Protein AF-0000000066295943 (afdb_homodimer)

Radius of gyration: 31.81 Å; Cα contacts (8 Å, |Δi|>4): 1236; chains: 2; bounding box: 41×99×62 Å

Nearest PDB structures (foldseek):
  4hkm-assembly2_B  TM=7.971E-01  e=1.656E-20  Xanthomonas campestris pv. campestris str. ATCC 33913
  5noe-assembly2_D  TM=7.748E-01  e=6.178E-19  Thermococcus kodakarensis KOD1
  4muo-assembly1_A  TM=8.036E-01  e=5.972E-18  Escherichia coli K-12
  4muo-assembly1_B  TM=8.008E-01  e=2.304E-17  Escherichia coli K-12
  1khd-assembly2_C  TM=7.622E-01  e=1.082E-17  Pectobacterium carotovorum

Organism: Aquifex aeolicus (strain VF5) (NCBI:txid224324)

InterPro domains:
  IPR000312 Glycosyl transferase, family 3 [PF00591] (131-305)
  IPR005940 Anthranilate phosphoribosyl transferase [PTHR43285] (7-306)
  IPR017459 Glycosyl transferase family 3, N-terminal domain [PF02885] (11-70)
  IPR035902 Nucleoside phosphorylase/phosphoribosyltransferase catalytic domain superfamily [G3DSA:3.40.1030.10] (77-307)
  IPR035902 Nucleoside phosphorylase/phosphoribosyltransferase catalytic domain superfamily [SSF52418] (78-305)
  IPR036320 Glycosyl transferase family 3, N-terminal domain superfamily [SSF47648] (9-71)

Solvent-accessible surface area (backbone atoms only — not comparable to full-atom values): 31951 Å² total; per-residue (Å²): 128,57,69,58,60,53,50,48,60,32,49,66,27,41,57,91,62,51,52,85,60,49,34,66,54,30,18,54,48,44,37,33,45,53,70,62,73,44,51,68,51,46,47,33,34,50,43,45,34,43,36,19,70,53,80,49,53,51,27,52,48,15,36,46,52,39,50,60,76,63,43,46,65,59,77,74,39,46,87,19,32,30,47,24,42,57,44,20,35,36,69,48,38,48,58,51,58,65,44,12,38,37,58,41,26,75,72,68,49,42,34,31,37,63,40,40,89,70,28,58,65,72,47,29,50,40,70,65,58,50,48,59,70,66,68,62,88,36,53,62,50,73,47,48,34,65,70,29,29,42,56,66,43,68,44,48,66,59,44,51,64,60,52,59,79,37,65,63,70,58,47,64,43,68,62,56,60,35,54,39,37,24,35,37,36,36,36,86,51,77,80,47,53,60,50,50,50,50,38,40,54,73,70,61,49,75,39,43,24,42,25,48,20,47,88,32,24,71,44,60,38,58,88,44,65,23,44,36,29,41,70,98,53,68,79,39,75,47,46,44,67,80,68,73,42,60,47,49,93,72,57,71,30,95,48,26,62,62,53,18,48,52,55,34,50,31,37,76,71,64,74,37,83,48,32,65,38,36,46,18,38,51,35,26,3,46,50,32,27,48,63,62,74,36,93,34,43,65,55,18,28,52,52,52,52,61,69,73,100,128,57,67,59,59,56,52,48,60,32,48,66,27,41,56,92,62,53,51,85,59,49,33,64,54,30,19,54,49,44,37,32,45,53,69,63,75,43,51,68,51,46,47,34,32,50,43,45,34,42,36,20,70,53,78,49,54,49,28,49,50,15,37,47,51,38,51,58,76,62,43,46,66,58,76,75,38,46,86,20,33,30,48,23,42,56,43,20,35,37,69,50,38,49,58,52,56,64,44,12,39,39,59,40,27,76,74,69,48,41,35,32,35,62,40,42,89,70,27,56,64,72,45,29,52,39,70,64,59,48,47,60,71,67,67,64,87,34,53,61,51,75,46,47,33,66,70,30,30,42,56,65,44,68,44,47,67,59,44,52,62,59,52,58,79,36,65,62,68,59,46,64,43,69,62,55,58,36,56,38,37,23,33,37,34,36,37,84,50,79,79,47,53,60,51,51,51,51,38,41,55,74,69,62,51,76,39,43,24,41,25,46,19,46,87,33,25,70,44,59,37,59,86,43,65,22,45,36,30,42,69,97,53,66,78,38,76,47,47,44,68,80,68,74,42,58,48,49,91,73,58,70,31,95,48,28,63,63,54,19,49,53,54,36,50,32,38,78,71,64,74,37,81,51,31,65,38,35,47,19,38,51,35,26,2,47,50,31,27,49,61,64,75,35,92,35,44,65,55,17,26,52,52,52,54,61,69,72,100

Secondary structure (DSSP, 8-state):
--HHHHHHHHHSS-GGG--PPPHHHHHHHHHHHHTT-S-HHHHHHHHHHHHHH---HHHHHHHHHHHHTTPPP-S--TTSEEEE--TT-BSSB---HHHHHHHHHTTT--EEEEE-TT-TTT--B-HHHHHHHHT---SEEEEEHHHH-HHHHTTHHHHHHH-S--HHHHHGGG--TT--SEEEEE-SSTTHHHHHHHHHHHHT-SEEEEEE-GGGSSSPPSSS-EEEEETTS--EEE-GGGGT----S--B-SSHHHHHHHHHHHHHTT---SHHHHHHHHHHHHHHHHTTSSSSHHHHHHHHHHHH-/--HHHHHHHHHSS-GGG--PPPHHHHHHHHHHHHTT-S-HHHHHHHHHHHHHH---HHHHHHHHHHHHTTPPP-S--TTSEEEE--TT-BSSB---HHHHHHHHHTTT--EEEEE-TT-TTT--B-HHHHHHHHT---SEEEEEHHHH-HHHHTTHHHHHHH-S--HHHHHGGG--TT--SEEEEE-SSTTHHHHHHHHHHHHT-SEEEEEE-GGGSSSPPSSS-EEEEETTS--EEE-GGGGT----S--B-SSHHHHHHHHHHHHHTT---SHHHHHHHHHHHHHHHHTTSSSSHHHHHHHHHHHH-

Foldseek 3Di:
DPLLVVQLVQQPDPLVRHDADALQSLLVNLLCLLVVNDDLVSVLSNQVSCVSNDHALSSLLSNLVSQLVQWAFDAADALAEEFLAFQQADQWFADLQLLLLQLVVVVPHAYEYEHEQQADQNRYDHPCLQNVVLVDDSRYHYDYCCHTRVSLVVCRVSRHVSNDDGSCRVNVSVNPSNNYLFYEFFDQDPVCVVRVLVNCVVVPRNKYKYKHDDPRGRQHDLPAWIWMDIPPDDIDTDHLVVLVAHADPDRTDNDHSVVNSVVSNCVVVPNDDHRSVSSSLLSSLSVCCRSVVDVHSSVRSVVSVVVSD/DPLLVVQLVQQPDPLVRHDADALQSLLVVLLCLLVVNDDLVSVLSNQVSCVSNDHALSSLNSNLVSQLVQWAFDAADALAEEFLAFQQADQWFADLQLLLLQLVVVVPHAYEYEHEQQADQNRYDHPCLLNVVLVDDSRYHYDYCCHTRVSLVVCRVSRHVSNDDGSCRVNVSVNPSNNYLFYEFFDQDPVCVVRVLVNCVVVPRNKYKYWHDDPRGRQHDQPAWIWMDIPPDDIDTDHLVVLVAAADPDRTDNDHSVVNSVVSVCVVVPNDDHRSVSSSLLSSLSVCCRSVVDVHSSVRSVVSVVVSD

Structure (mmCIF, N/CA/C/O backbone):
data_AF-0000000066295943-model_v1
#
loop_
_entity.id
_entity.type
_entity.pdbx_description
1 polymer 'Uncharacterized protein aq_209'
#
loop_
_atom_site.group_PDB
_atom_site.id
_atom_site.type_symbol
_atom_site.label_atom_id
_atom_site.label_alt_id
_atom_site.label_comp_id
_atom_site.label_asym_id
_atom_site.label_entity_id
_atom_site.label_seq_id
_atom_site.pdbx_PDB_ins_code
_atom_site.Cartn_x
_atom_site.Cartn_y
_atom_site.Cartn_z
_atom_site.occupancy
_atom_site.B_iso_or_equiv
_atom_site.auth_seq_id
_atom_site.auth_comp_id
_atom_site.auth_asym_id
_atom_site.auth_atom_id
_atom_site.pdbx_PDB_model_num
ATOM 1 N N . MET A 1 1 ? -21 -9.164 1.128 1 55.22 1 MET A N 1
ATOM 2 C CA . MET A 1 1 ? -19.578 -8.945 1.299 1 55.22 1 MET A CA 1
ATOM 3 C C . MET A 1 1 ? -19.297 -7.895 2.369 1 55.22 1 MET A C 1
ATOM 5 O O . MET A 1 1 ? -19.938 -6.84 2.383 1 55.22 1 MET A O 1
ATOM 9 N N . ASP A 1 2 ? -18.422 -8.227 3.281 1 81.81 2 ASP A N 1
ATOM 10 C CA . ASP A 1 2 ? -17.969 -7.352 4.355 1 81.81 2 ASP A CA 1
ATOM 11 C C . ASP A 1 2 ? -17.375 -6.059 3.797 1 81.81 2 ASP A C 1
ATOM 13 O O . ASP A 1 2 ? -16.734 -6.066 2.742 1 81.81 2 ASP A O 1
ATOM 17 N N . ILE A 1 3 ? -18 -4.891 4.078 1 83.31 3 ILE A N 1
ATOM 18 C CA . ILE A 1 3 ? -17.625 -3.564 3.605 1 83.31 3 ILE A CA 1
ATOM 19 C C . ILE A 1 3 ? -16.094 -3.465 3.535 1 83.31 3 ILE A C 1
ATOM 21 O O . ILE A 1 3 ? -15.555 -2.844 2.621 1 83.31 3 ILE A O 1
ATOM 25 N N . LEU A 1 4 ? -15.508 -4.148 4.312 1 85.38 4 LEU A N 1
ATOM 26 C CA . LEU A 1 4 ? -14.055 -4.109 4.344 1 85.38 4 LEU A CA 1
ATOM 27 C C . LEU A 1 4 ? -13.461 -4.852 3.15 1 85.38 4 LEU A C 1
ATOM 29 O O . LEU A 1 4 ? -12.539 -4.359 2.498 1 85.38 4 LEU A O 1
ATOM 33 N N . GLU A 1 5 ? -14.086 -5.977 2.871 1 85.06 5 GLU A N 1
ATOM 34 C CA . GLU A 1 5 ? -13.625 -6.77 1.734 1 85.06 5 GLU A CA 1
ATOM 35 C C . GLU A 1 5 ? -13.828 -6.02 0.42 1 85.06 5 GLU A C 1
ATOM 37 O O . GLU A 1 5 ? -12.945 -6.016 -0.44 1 85.06 5 GLU A O 1
ATOM 42 N N . ARG A 1 6 ? -14.898 -5.391 0.33 1 87.75 6 ARG A N 1
ATOM 43 C CA . ARG A 1 6 ? -15.219 -4.625 -0.87 1 87.75 6 ARG A CA 1
ATOM 44 C C . ARG A 1 6 ? -14.25 -3.457 -1.05 1 87.75 6 ARG A C 1
ATOM 46 O O . ARG A 1 6 ? -13.805 -3.18 -2.164 1 87.75 6 ARG A O 1
ATOM 53 N N . THR A 1 7 ? -13.945 -2.791 0.003 1 90.81 7 THR A N 1
ATOM 54 C CA . THR A 1 7 ? -13.062 -1.634 -0.03 1 90.81 7 THR A CA 1
ATOM 55 C C . THR A 1 7 ? -11.664 -2.039 -0.489 1 90.81 7 THR A C 1
ATOM 57 O O . THR A 1 7 ? -11.078 -1.386 -1.354 1 90.81 7 THR A O 1
ATOM 60 N N . PHE A 1 8 ? -11.258 -3.113 -0.011 1 90.69 8 PHE A N 1
ATOM 61 C CA . PHE A 1 8 ? -9.914 -3.547 -0.37 1 90.69 8 PHE A CA 1
ATOM 62 C C . PHE A 1 8 ? -9.859 -4 -1.824 1 90.69 8 PHE A C 1
ATOM 64 O O . PHE A 1 8 ? -8.852 -3.797 -2.508 1 90.69 8 PHE A O 1
ATOM 71 N N . LYS A 1 9 ? -10.953 -4.617 -2.266 1 88.94 9 LYS A N 1
ATOM 72 C CA . LYS A 1 9 ? -11.016 -5.012 -3.668 1 88.94 9 LYS A CA 1
ATOM 73 C C . LYS A 1 9 ? -10.914 -3.797 -4.586 1 88.94 9 LYS A C 1
ATOM 75 O O . LYS A 1 9 ? -10.289 -3.863 -5.645 1 88.94 9 LYS A O 1
ATOM 80 N N . LYS A 1 10 ? -11.445 -2.689 -4.168 1 92.12 10 LYS A N 1
ATOM 81 C CA . LYS A 1 10 ? -11.422 -1.448 -4.938 1 92.12 10 LYS A CA 1
ATOM 82 C C . LYS A 1 10 ? -10.023 -0.834 -4.945 1 92.12 10 LYS A C 1
ATOM 84 O O . LYS A 1 10 ? -9.641 -0.175 -5.91 1 92.12 10 LYS A O 1
ATOM 89 N N . LEU A 1 11 ? -9.25 -1.132 -3.869 1 92.62 11 LEU A N 1
ATOM 90 C CA . LEU A 1 11 ? -8.023 -0.383 -3.627 1 92.62 11 LEU A CA 1
ATOM 91 C C . LEU A 1 11 ? -6.805 -1.187 -4.062 1 92.62 11 LEU A C 1
ATOM 93 O O . LEU A 1 11 ? -5.691 -0.659 -4.102 1 92.62 11 LEU A O 1
ATOM 97 N N . THR A 1 12 ? -7.039 -2.441 -4.324 1 87.75 12 THR A N 1
ATOM 98 C CA . THR A 1 12 ? -5.887 -3.285 -4.625 1 87.75 12 THR A CA 1
ATOM 99 C C . THR A 1 12 ? -5.93 -3.758 -6.078 1 87.75 12 THR A C 1
ATOM 101 O O . THR A 1 12 ? -5.617 -4.914 -6.367 1 87.75 12 THR A O 1
ATOM 104 N N . ARG A 1 13 ? -6.367 -2.91 -6.922 1 87.19 13 ARG A N 1
ATOM 105 C CA . ARG A 1 13 ? -6.328 -3.084 -8.367 1 87.19 13 ARG A CA 1
ATOM 106 C C . ARG A 1 13 ? -5.109 -2.393 -8.977 1 87.19 13 ARG A C 1
ATOM 108 O O . ARG A 1 13 ? -4.402 -1.655 -8.281 1 87.19 13 ARG A O 1
ATOM 115 N N . LEU A 1 14 ? -4.922 -2.648 -10.234 1 87.69 14 LEU A N 1
ATOM 116 C CA . LEU A 1 14 ? -3.918 -1.885 -10.969 1 87.69 14 LEU A CA 1
ATOM 117 C C . LEU A 1 14 ? -4.266 -0.4 -10.977 1 87.69 14 LEU A C 1
ATOM 119 O O . LEU A 1 14 ? -5.441 -0.034 -11 1 87.69 14 LEU A O 1
ATOM 123 N N . LYS A 1 15 ? -3.236 0.344 -11.031 1 86.38 15 LYS A N 1
ATOM 124 C CA . LYS A 1 15 ? -3.354 1.784 -10.82 1 86.38 15 LYS A CA 1
ATOM 125 C C . LYS A 1 15 ? -4.445 2.381 -11.711 1 86.38 15 LYS A C 1
ATOM 127 O O . LYS A 1 15 ? -5.18 3.273 -11.281 1 86.38 15 LYS A O 1
ATOM 132 N N . ASP A 1 16 ? -4.629 1.868 -12.898 1 88.38 16 ASP A N 1
ATOM 133 C CA . ASP A 1 16 ? -5.574 2.447 -13.852 1 88.38 16 ASP A CA 1
ATOM 134 C C . ASP A 1 16 ? -7.004 2.01 -13.539 1 88.38 16 ASP A C 1
ATOM 136 O O . ASP A 1 16 ? -7.961 2.57 -14.078 1 88.38 16 ASP A O 1
ATOM 140 N N . ASN A 1 17 ? -7.148 1.091 -12.625 1 90.06 17 ASN A N 1
ATOM 141 C CA . ASN A 1 17 ? -8.461 0.539 -12.32 1 90.06 17 ASN A CA 1
ATOM 142 C C . ASN A 1 17 ? -8.875 0.833 -10.883 1 90.06 17 ASN A C 1
ATOM 144 O O . ASN A 1 17 ? -9.883 0.312 -10.398 1 90.06 17 ASN A O 1
ATOM 148 N N . LEU A 1 18 ? -8.094 1.645 -10.227 1 91.75 18 LEU A N 1
ATOM 149 C CA . LEU A 1 18 ? -8.445 2.01 -8.859 1 91.75 18 LEU A CA 1
ATOM 150 C C . LEU A 1 18 ? -9.773 2.762 -8.82 1 91.75 18 LEU A C 1
ATOM 152 O O . LEU A 1 18 ? -10.094 3.508 -9.75 1 91.75 18 LEU A O 1
ATOM 156 N N . GLN A 1 19 ? -10.5 2.52 -7.777 1 94.19 19 GLN A N 1
ATOM 157 C CA . GLN A 1 19 ? -11.805 3.16 -7.621 1 94.19 19 GLN A CA 1
ATOM 158 C C . GLN A 1 19 ? -11.875 3.936 -6.309 1 94.19 19 GLN A C 1
ATOM 160 O O . GLN A 1 19 ? -11.359 3.486 -5.285 1 94.19 19 GLN A O 1
ATOM 165 N N . ASP A 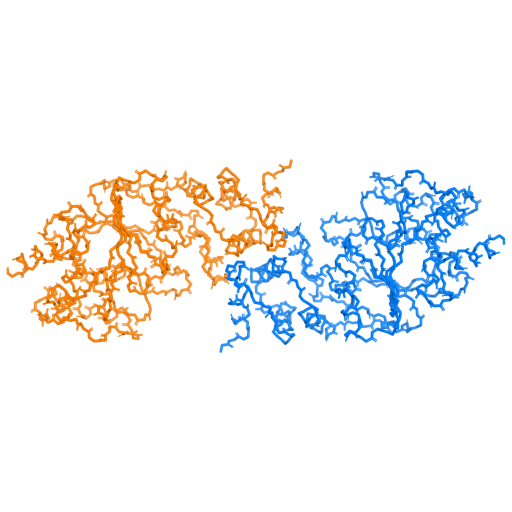1 20 ? -12.57 5.035 -6.418 1 96.25 20 ASP A N 1
ATOM 166 C CA . ASP A 1 20 ? -12.789 5.82 -5.207 1 96.25 20 ASP A CA 1
ATOM 167 C C . ASP A 1 20 ? -13.75 5.109 -4.254 1 96.25 20 ASP A C 1
ATOM 169 O O . ASP A 1 20 ? -14.688 4.441 -4.691 1 96.25 20 ASP A O 1
ATOM 173 N N . LEU A 1 21 ? -13.477 5.289 -3.025 1 97.38 21 LEU A N 1
ATOM 174 C CA . LEU A 1 21 ? -14.422 4.844 -2.008 1 97.38 21 LEU A CA 1
ATOM 175 C C . LEU A 1 21 ? -15.523 5.879 -1.8 1 97.38 21 LEU A C 1
ATOM 177 O O . LEU A 1 21 ? -15.305 7.074 -2.008 1 97.38 21 LEU A O 1
ATOM 181 N N . SER A 1 22 ? -16.688 5.34 -1.455 1 97 22 SER A N 1
ATOM 182 C CA . SER A 1 22 ? -17.688 6.258 -0.932 1 97 22 SER A CA 1
ATOM 183 C C . SER A 1 22 ? -17.297 6.789 0.442 1 97 22 SER A C 1
ATOM 185 O O . SER A 1 22 ? -16.391 6.254 1.083 1 97 22 SER A O 1
ATOM 187 N N . GLN A 1 23 ? -18 7.832 0.821 1 97.44 23 GLN A N 1
ATOM 188 C CA . GLN A 1 23 ? -17.781 8.359 2.162 1 97.44 23 GLN A CA 1
ATOM 189 C C . GLN A 1 23 ? -18.016 7.289 3.223 1 97.44 23 GLN A C 1
ATOM 191 O O . GLN A 1 23 ? -17.234 7.164 4.172 1 97.44 23 GLN A O 1
ATOM 196 N N . GLU A 1 24 ? -19.047 6.52 3.053 1 97.62 24 GLU A N 1
ATOM 197 C CA . GLU A 1 24 ? -19.422 5.473 4 1 97.62 24 GLU A CA 1
ATOM 198 C C . GLU A 1 24 ? -18.359 4.375 4.051 1 97.62 24 GLU A C 1
ATOM 200 O O . GLU A 1 24 ? -18.016 3.883 5.129 1 97.62 24 GLU A O 1
ATOM 205 N N . GLU A 1 25 ? -17.844 3.959 2.91 1 97.5 25 GLU A N 1
ATOM 206 C CA . GLU A 1 25 ? -16.797 2.945 2.859 1 97.5 25 GLU A CA 1
ATOM 207 C C . GLU A 1 25 ? -15.555 3.406 3.605 1 97.5 25 GLU A C 1
ATOM 209 O O . GLU A 1 25 ? -14.984 2.654 4.398 1 97.5 25 GLU A O 1
ATOM 214 N N . ALA A 1 26 ? -15.156 4.668 3.334 1 98.12 26 ALA A N 1
ATOM 215 C CA . ALA A 1 26 ? -13.984 5.223 4.004 1 98.12 26 ALA A CA 1
ATOM 216 C C . ALA A 1 26 ? -14.203 5.305 5.512 1 98.12 26 ALA A C 1
ATOM 218 O O . ALA A 1 26 ? -13.305 4.973 6.293 1 98.12 26 ALA A O 1
ATOM 219 N N . TYR A 1 27 ? -15.438 5.699 5.887 1 98.25 27 TYR A N 1
ATOM 220 C CA . TYR A 1 27 ? -15.82 5.77 7.293 1 98.25 27 TYR A CA 1
ATOM 221 C C . TYR A 1 27 ? -15.695 4.406 7.961 1 98.25 27 TYR A C 1
ATOM 223 O O . TYR A 1 27 ? -15.07 4.277 9.016 1 98.25 27 TYR A O 1
ATOM 231 N N . GLU A 1 28 ? -16.219 3.393 7.375 1 98.06 28 GLU A N 1
ATOM 232 C CA . GLU A 1 28 ? -16.281 2.061 7.973 1 98.06 28 GLU A CA 1
ATOM 233 C C . GLU A 1 28 ? -14.883 1.457 8.109 1 98.06 28 GLU A C 1
ATOM 235 O O . GLU A 1 28 ? -14.57 0.826 9.117 1 98.06 28 GLU A O 1
ATOM 240 N N . VAL A 1 29 ? -14.039 1.633 7.113 1 97.81 29 VAL A N 1
ATOM 241 C CA . VAL A 1 29 ? -12.688 1.092 7.168 1 97.81 29 VAL A CA 1
ATOM 242 C C . VAL A 1 29 ? -11.898 1.776 8.281 1 97.81 29 VAL A C 1
ATOM 244 O O . VAL A 1 29 ? -11.25 1.109 9.094 1 97.81 29 VAL A O 1
ATOM 247 N N . PHE A 1 30 ? -12 3.1 8.336 1 98.5 30 PHE A N 1
ATOM 248 C CA . PHE A 1 30 ? -11.172 3.803 9.312 1 98.5 30 PHE A CA 1
ATOM 249 C C . PHE A 1 30 ? -11.711 3.594 10.719 1 98.5 30 PHE A C 1
ATOM 251 O O . PHE A 1 30 ? -10.938 3.535 11.68 1 98.5 30 PHE A O 1
ATOM 258 N N . ARG A 1 31 ? -13.047 3.504 10.852 1 98.19 31 ARG A N 1
ATOM 259 C CA . ARG A 1 31 ? -13.617 3.117 12.141 1 98.19 31 ARG A CA 1
ATOM 260 C C . ARG A 1 31 ? -13.047 1.787 12.617 1 98.19 31 ARG A C 1
ATOM 262 O O . ARG A 1 31 ? -12.664 1.651 13.781 1 98.19 31 ARG A O 1
ATOM 269 N N . ALA A 1 32 ? -12.969 0.811 11.727 1 97.94 32 ALA A N 1
ATOM 270 C CA . ALA A 1 32 ? -12.414 -0.501 12.062 1 97.94 32 ALA A CA 1
ATOM 271 C C . ALA A 1 32 ? -10.953 -0.391 12.492 1 97.94 32 ALA A C 1
ATOM 273 O O . ALA A 1 32 ? -10.516 -1.089 13.406 1 97.94 32 ALA A O 1
ATOM 274 N N . ILE A 1 33 ? -10.219 0.489 11.797 1 98.12 33 ILE A N 1
ATOM 275 C CA . ILE A 1 33 ? -8.82 0.723 12.148 1 98.12 33 ILE A CA 1
ATOM 276 C C . ILE A 1 33 ? -8.727 1.278 13.57 1 98.12 33 ILE A C 1
ATOM 278 O O . ILE A 1 33 ? -7.965 0.772 14.391 1 98.12 33 ILE A O 1
ATOM 282 N N . LEU A 1 34 ? -9.531 2.277 13.891 1 98.31 34 LEU A N 1
ATOM 283 C CA . LEU A 1 34 ? -9.492 2.938 15.188 1 98.31 34 LEU A CA 1
ATOM 284 C C . LEU A 1 34 ? -9.914 1.98 16.297 1 98.31 34 LEU A C 1
ATOM 286 O O . LEU A 1 34 ? -9.422 2.07 17.422 1 98.31 34 LEU A O 1
ATOM 290 N N . GLU A 1 35 ? -10.773 1.038 16 1 97.44 35 GLU A N 1
ATOM 291 C CA . GLU A 1 35 ? -11.297 0.088 16.969 1 97.44 35 GLU A CA 1
ATOM 292 C C . GLU A 1 35 ? -10.359 -1.105 17.141 1 97.44 35 GLU A C 1
ATOM 294 O O . GLU A 1 35 ? -10.625 -2.008 17.938 1 97.44 35 GLU A O 1
ATOM 299 N N . GLY A 1 36 ? -9.359 -1.15 16.406 1 95.94 36 GLY A N 1
ATOM 300 C CA . GLY A 1 36 ? -8.406 -2.246 16.484 1 95.94 36 GLY A CA 1
ATOM 301 C C . GLY A 1 36 ? -8.906 -3.523 15.836 1 95.94 36 GLY A C 1
ATOM 302 O O . GLY A 1 36 ? -8.414 -4.613 16.141 1 95.94 36 GLY A O 1
ATOM 303 N N . LYS A 1 37 ? -9.859 -3.412 14.984 1 95.88 37 LYS A N 1
ATOM 304 C CA . LYS A 1 37 ? -10.445 -4.574 14.32 1 95.88 37 LYS A CA 1
ATOM 305 C C . LYS A 1 37 ? -9.688 -4.918 13.039 1 95.88 37 LYS A C 1
ATOM 307 O O . LYS A 1 37 ? -9.812 -6.027 12.516 1 95.88 37 LYS A O 1
ATOM 312 N N . LEU A 1 38 ? -8.969 -3.98 12.484 1 95.31 38 LEU A N 1
ATOM 313 C CA . LEU A 1 38 ? -8.102 -4.227 11.336 1 95.31 38 LEU A CA 1
ATOM 314 C C . LEU A 1 38 ? -6.648 -4.363 11.766 1 95.31 38 LEU A C 1
ATOM 316 O O . LEU A 1 38 ? -6.156 -3.559 12.562 1 95.31 38 LEU A O 1
ATOM 320 N N . SER A 1 39 ? -5.98 -5.352 11.297 1 95.75 39 SER A N 1
ATOM 321 C CA . SER A 1 39 ? -4.586 -5.594 11.648 1 95.75 39 SER A CA 1
ATOM 322 C C . SER A 1 39 ? -3.682 -4.488 11.125 1 95.75 39 SER A C 1
ATOM 324 O O . SER A 1 39 ? -4.082 -3.717 10.25 1 95.75 39 SER A O 1
ATOM 326 N N . ASP A 1 40 ? -2.439 -4.418 11.641 1 97.12 40 ASP A N 1
ATOM 327 C CA . ASP A 1 40 ? -1.447 -3.463 11.156 1 97.12 40 ASP A CA 1
ATOM 328 C C . ASP A 1 40 ? -1.152 -3.682 9.672 1 97.12 40 ASP A C 1
ATOM 330 O O . ASP A 1 40 ? -0.917 -2.725 8.93 1 97.12 40 ASP A O 1
ATOM 334 N N . ILE A 1 41 ? -1.255 -4.93 9.289 1 96.88 41 ILE A N 1
ATOM 335 C CA . ILE A 1 41 ? -0.99 -5.281 7.898 1 96.88 41 ILE A CA 1
ATOM 336 C C . ILE A 1 41 ? -2.074 -4.695 7 1 96.88 41 ILE A C 1
ATOM 338 O O . ILE A 1 41 ? -1.773 -4 6.027 1 96.88 41 ILE A O 1
ATOM 342 N N . LYS A 1 42 ? -3.305 -4.883 7.379 1 96.56 42 LYS A N 1
ATOM 343 C CA . LYS A 1 42 ? -4.422 -4.359 6.598 1 96.56 42 LYS A CA 1
ATOM 344 C C . LYS A 1 42 ? -4.461 -2.834 6.645 1 96.56 42 LYS A C 1
ATOM 346 O O . LYS A 1 42 ? -4.754 -2.182 5.641 1 96.56 42 LYS A O 1
ATOM 351 N N . THR A 1 43 ? -4.184 -2.297 7.805 1 97.88 43 THR A N 1
ATOM 352 C CA . THR A 1 43 ? -4.125 -0.847 7.957 1 97.88 43 THR A CA 1
ATOM 353 C C . THR A 1 43 ? -3.055 -0.251 7.047 1 97.88 43 THR A C 1
ATOM 355 O O . THR A 1 43 ? -3.305 0.73 6.344 1 97.88 43 THR A O 1
ATOM 358 N N . THR A 1 44 ? -1.879 -0.899 7.027 1 97.56 44 THR A N 1
ATOM 359 C CA . THR A 1 44 ? -0.768 -0.457 6.195 1 97.56 44 THR A CA 1
ATOM 360 C C . THR A 1 44 ? -1.146 -0.51 4.715 1 97.56 44 THR A C 1
ATOM 362 O O . THR A 1 44 ? -0.885 0.435 3.969 1 97.56 44 THR A O 1
ATOM 365 N N . ALA A 1 45 ? -1.795 -1.575 4.328 1 97.38 45 ALA A N 1
ATOM 366 C CA . ALA A 1 45 ? -2.223 -1.715 2.936 1 97.38 45 ALA A CA 1
ATOM 367 C C . ALA A 1 45 ? -3.213 -0.619 2.555 1 97.38 45 ALA A C 1
ATOM 369 O O . ALA A 1 45 ? -3.115 -0.034 1.474 1 97.38 45 ALA A O 1
ATOM 370 N N . PHE A 1 46 ? -4.152 -0.342 3.451 1 97.62 46 PHE A N 1
ATOM 371 C CA . PHE A 1 46 ? -5.152 0.691 3.211 1 97.62 46 PHE A CA 1
ATOM 372 C C . PHE A 1 46 ? -4.492 2.055 3.037 1 97.62 46 PHE A C 1
ATOM 374 O O . PHE A 1 46 ? -4.766 2.762 2.066 1 97.62 46 PHE A O 1
ATOM 381 N N . LEU A 1 47 ? -3.604 2.428 3.961 1 97.88 47 LEU A N 1
ATOM 382 C CA . LEU A 1 47 ? -2.947 3.73 3.926 1 97.88 47 LEU A CA 1
ATOM 383 C C . LEU A 1 47 ? -2.072 3.865 2.684 1 97.88 47 LEU A C 1
ATOM 385 O O . LEU A 1 47 ? -2.047 4.922 2.049 1 97.88 47 LEU A O 1
ATOM 389 N N . THR A 1 48 ? -1.376 2.809 2.312 1 97.25 48 THR A N 1
ATOM 390 C CA . THR A 1 48 ? -0.522 2.805 1.13 1 97.25 48 THR A CA 1
ATOM 391 C C . THR A 1 48 ? -1.354 2.969 -0.138 1 97.25 48 THR A C 1
ATOM 393 O O . THR A 1 48 ? -1.032 3.793 -0.996 1 97.25 48 THR A O 1
ATOM 396 N N . ALA A 1 49 ? -2.443 2.211 -0.169 1 97.31 49 ALA A N 1
ATOM 397 C CA . ALA A 1 49 ? -3.309 2.27 -1.343 1 97.31 49 ALA A CA 1
ATOM 398 C C . ALA A 1 49 ? -3.924 3.658 -1.502 1 97.31 49 ALA A C 1
ATOM 400 O O . ALA A 1 49 ? -3.953 4.207 -2.605 1 97.31 49 ALA A O 1
ATOM 401 N N . MET A 1 50 ? -4.352 4.18 -0.422 1 97 50 MET A N 1
ATOM 402 C CA . MET A 1 50 ? -4.977 5.5 -0.458 1 97 50 MET A CA 1
ATOM 403 C C . MET A 1 50 ? -3.971 6.562 -0.883 1 97 50 MET A C 1
ATOM 405 O O . MET A 1 50 ? -4.312 7.484 -1.626 1 97 50 MET A O 1
ATOM 409 N N . ARG A 1 51 ? -2.744 6.418 -0.396 1 95.5 51 ARG A N 1
ATOM 410 C CA . ARG A 1 51 ? -1.689 7.355 -0.775 1 95.5 51 ARG A CA 1
ATOM 411 C C . ARG A 1 51 ? -1.434 7.312 -2.277 1 95.5 51 ARG A C 1
ATOM 413 O O . ARG A 1 51 ? -1.3 8.359 -2.918 1 95.5 51 ARG A O 1
ATOM 420 N N . ILE A 1 52 ? -1.39 6.188 -2.838 1 95.62 52 ILE A N 1
ATOM 421 C CA . ILE A 1 52 ? -1.081 6.012 -4.254 1 95.62 52 ILE A CA 1
ATOM 422 C C . ILE A 1 52 ? -2.275 6.445 -5.098 1 95.62 52 ILE A C 1
ATOM 424 O O . ILE A 1 52 ? -2.111 7.129 -6.109 1 95.62 52 ILE A O 1
ATOM 428 N N . LYS A 1 53 ? -3.457 6.051 -4.695 1 95.12 53 LYS A N 1
ATOM 429 C CA . LYS A 1 53 ? -4.664 6.371 -5.449 1 95.12 53 LYS A CA 1
ATOM 430 C C . LYS A 1 53 ? -4.91 7.879 -5.477 1 95.12 53 LYS A C 1
ATOM 432 O O . LYS A 1 53 ? -5.414 8.414 -6.469 1 95.12 53 LYS A O 1
ATOM 437 N N . GLY A 1 54 ? -4.555 8.492 -4.316 1 93.69 54 GLY A N 1
ATOM 438 C CA . GLY A 1 54 ? -5 9.859 -4.094 1 93.69 54 GLY A CA 1
ATOM 439 C C . GLY A 1 54 ? -6.367 9.938 -3.439 1 93.69 54 GLY A C 1
ATOM 440 O O . GLY A 1 54 ? -7.324 9.328 -3.912 1 93.69 54 GLY A O 1
ATOM 441 N N . GLU A 1 55 ? -6.523 10.703 -2.453 1 95.12 55 GLU A N 1
ATOM 442 C CA . GLU A 1 55 ? -7.742 10.75 -1.648 1 95.12 55 GLU A CA 1
ATOM 443 C C . GLU A 1 55 ? -8.719 11.805 -2.184 1 95.12 55 GLU A C 1
ATOM 445 O O . GLU A 1 55 ? -8.297 12.875 -2.619 1 95.12 55 GLU A O 1
ATOM 450 N N . THR A 1 56 ? -9.969 11.477 -2.201 1 94.75 56 THR A N 1
ATOM 451 C CA . THR A 1 56 ? -11.016 12.445 -2.523 1 94.75 56 THR A CA 1
ATOM 452 C C . THR A 1 56 ? -11.523 13.125 -1.258 1 94.75 56 THR A C 1
ATOM 454 O O . THR A 1 56 ? -11.289 12.648 -0.148 1 94.75 56 THR A O 1
ATOM 457 N N . SER A 1 57 ? -12.227 14.234 -1.473 1 94.88 57 SER A N 1
ATOM 458 C CA . SER A 1 57 ? -12.797 14.953 -0.336 1 94.88 57 SER A CA 1
ATOM 459 C C . SER A 1 57 ? -13.828 14.102 0.391 1 94.88 57 SER A C 1
ATOM 461 O O . SER A 1 57 ? -13.922 14.141 1.62 1 94.88 57 SER A O 1
ATOM 463 N N . GLU A 1 58 ? -14.57 13.289 -0.346 1 96.06 58 GLU A N 1
ATOM 464 C CA . GLU A 1 58 ? -15.578 12.43 0.253 1 96.06 58 GLU A CA 1
ATOM 465 C C . GLU A 1 58 ? -14.938 11.344 1.115 1 96.06 58 GLU A C 1
ATOM 467 O O . GLU A 1 58 ? -15.438 11.031 2.199 1 96.06 58 GLU A O 1
ATOM 472 N N . GLU A 1 59 ? -13.883 10.773 0.6 1 97.62 59 GLU A N 1
ATOM 473 C CA . GLU A 1 59 ? -13.156 9.773 1.371 1 97.62 59 GLU A CA 1
ATOM 474 C C . GLU A 1 59 ? -12.586 10.367 2.656 1 97.62 59 GLU A C 1
ATOM 476 O O . GLU A 1 59 ? -12.727 9.781 3.732 1 97.62 59 GLU A O 1
ATOM 481 N N . LEU A 1 60 ? -12.008 11.562 2.539 1 98 60 LEU A N 1
ATOM 482 C CA . LEU A 1 60 ? -11.422 12.227 3.697 1 98 60 LEU A CA 1
ATOM 483 C C . LEU A 1 60 ? -12.492 12.594 4.719 1 98 60 LEU A C 1
ATOM 485 O O . LEU A 1 60 ? -12.273 12.469 5.926 1 98 60 LEU A O 1
ATOM 489 N N . LEU A 1 61 ? -13.617 12.992 4.199 1 97.81 61 LEU A N 1
ATOM 490 C CA . LEU A 1 61 ? -14.727 13.32 5.09 1 97.81 61 LEU A CA 1
ATOM 491 C C . LEU A 1 61 ? -15.156 12.094 5.895 1 97.81 61 LEU A C 1
ATOM 493 O O . LEU A 1 61 ? -15.422 12.195 7.094 1 97.81 61 LEU A O 1
ATOM 497 N N . GLY A 1 62 ? -15.242 10.945 5.215 1 98.38 62 GLY A N 1
ATOM 498 C CA . GLY A 1 62 ? -15.562 9.719 5.918 1 98.38 62 GLY A CA 1
ATOM 499 C C . GLY A 1 62 ? -14.57 9.391 7.02 1 98.38 62 GLY A C 1
ATOM 500 O O . GLY A 1 62 ? -14.969 9.016 8.125 1 98.38 62 GLY A O 1
ATOM 501 N N . VAL A 1 63 ? -13.344 9.562 6.742 1 98.69 63 VAL A N 1
ATOM 502 C CA . VAL A 1 63 ? -12.281 9.297 7.707 1 98.69 63 VAL A CA 1
ATOM 503 C C . VAL A 1 63 ? -12.398 10.258 8.883 1 98.69 63 VAL A C 1
ATOM 505 O O . VAL A 1 63 ? -12.32 9.844 10.047 1 98.69 63 VAL A O 1
ATOM 508 N N . ILE A 1 64 ? -12.633 11.523 8.617 1 98.56 64 ILE A N 1
ATOM 509 C CA . ILE A 1 64 ? -12.75 12.547 9.648 1 98.56 64 ILE A CA 1
ATOM 510 C C . ILE A 1 64 ? -13.93 12.227 10.562 1 98.56 64 ILE A C 1
ATOM 512 O O . ILE A 1 64 ? -13.82 12.328 11.781 1 98.56 64 ILE A O 1
ATOM 516 N N . LYS A 1 65 ? -15.008 11.828 9.969 1 98.19 65 LYS A N 1
ATOM 517 C CA . LYS A 1 65 ? -16.188 11.477 10.758 1 98.19 65 LYS A CA 1
ATOM 518 C C . LYS A 1 65 ? -15.883 10.32 11.711 1 98.19 65 LYS A C 1
ATOM 520 O O . LYS A 1 65 ? -16.281 10.359 12.883 1 98.19 65 LYS A O 1
ATOM 525 N N . ALA A 1 66 ? -15.195 9.32 11.227 1 98.69 66 ALA A N 1
ATOM 526 C CA . ALA A 1 66 ? -14.836 8.18 12.062 1 98.69 66 ALA A CA 1
ATOM 527 C C . ALA A 1 66 ? -13.984 8.625 13.258 1 98.69 66 ALA A C 1
ATOM 529 O O . ALA A 1 66 ? -14.164 8.125 14.367 1 98.69 66 ALA A O 1
ATOM 530 N N . ILE A 1 67 ? -13.094 9.547 13.031 1 98.75 67 ILE A N 1
ATOM 531 C CA . ILE A 1 67 ? -12.211 10.023 14.086 1 98.75 67 ILE A CA 1
ATOM 532 C C . ILE A 1 67 ? -12.992 10.883 15.078 1 98.75 67 ILE A C 1
ATOM 534 O O . ILE A 1 67 ? -12.914 10.672 16.297 1 98.75 67 ILE A O 1
ATOM 538 N N . LYS A 1 68 ? -13.789 11.766 14.602 1 98.06 68 LYS A N 1
ATOM 539 C CA . LYS A 1 68 ? -14.5 12.734 15.438 1 98.06 68 LYS A CA 1
ATOM 540 C C . LYS A 1 68 ? -15.461 12.039 16.391 1 98.06 68 LYS A C 1
ATOM 542 O O . LYS A 1 68 ? -15.688 12.5 17.516 1 98.06 68 LYS A O 1
ATOM 547 N N . GLU A 1 69 ? -15.977 10.938 15.977 1 97.88 69 GLU A N 1
ATOM 548 C CA . GLU A 1 69 ? -16.906 10.18 16.812 1 97.88 69 GLU A CA 1
ATOM 549 C C . GLU A 1 69 ? -16.219 9.625 18.047 1 97.88 69 GLU A C 1
ATOM 551 O O . GLU A 1 69 ? -16.891 9.227 19 1 97.88 69 GLU A O 1
ATOM 556 N N . ARG A 1 70 ? -14.953 9.695 18.078 1 97.56 70 ARG A N 1
ATOM 557 C CA . ARG A 1 70 ? -14.219 9.062 19.172 1 97.56 70 ARG A CA 1
ATOM 558 C C . ARG A 1 70 ? -13.32 10.078 19.875 1 97.56 70 ARG A C 1
ATOM 560 O O . ARG A 1 70 ? -12.539 9.711 20.766 1 97.56 70 ARG A O 1
ATOM 567 N N . MET A 1 71 ? -13.422 11.289 19.531 1 98 71 MET A N 1
ATOM 568 C CA . MET A 1 71 ? -12.57 12.344 20.078 1 98 71 MET A CA 1
ATOM 569 C C . MET A 1 71 ? -13.078 12.797 21.453 1 98 71 MET A C 1
ATOM 571 O O . MET A 1 71 ? -14.273 12.742 21.719 1 98 71 MET A O 1
ATOM 575 N N . ASN A 1 72 ? -12.117 13.211 22.281 1 97.25 72 ASN A N 1
ATOM 576 C CA . ASN A 1 72 ? -12.383 14.047 23.438 1 97.25 72 ASN A CA 1
ATOM 577 C C . ASN A 1 72 ? -12.289 15.531 23.094 1 97.25 72 ASN A C 1
ATOM 579 O O . ASN A 1 72 ? -11.25 16 22.641 1 97.25 72 ASN A O 1
ATOM 583 N N . PHE A 1 73 ? -13.375 16.203 23.312 1 95.88 73 PHE A N 1
ATOM 584 C CA . PHE A 1 73 ? -13.375 17.625 22.984 1 95.88 73 PHE A CA 1
ATOM 585 C C . PHE A 1 73 ? -13.047 18.453 24.219 1 95.88 73 PHE A C 1
ATOM 587 O O . PHE A 1 73 ? -13.75 18.406 25.234 1 95.88 73 PHE A O 1
ATOM 594 N N . PRO A 1 74 ? -11.977 19.172 24.094 1 95.25 74 PRO A N 1
ATOM 595 C CA . PRO A 1 74 ? -11.758 20.141 25.172 1 95.25 74 PRO A CA 1
ATOM 596 C C . PRO A 1 74 ? -12.781 21.281 25.156 1 95.25 74 PRO A C 1
ATOM 598 O O . PRO A 1 74 ? -13.797 21.188 24.469 1 95.25 74 PRO A O 1
ATOM 601 N N . GLN A 1 75 ? -12.484 22.281 25.984 1 94.75 75 GLN A N 1
ATOM 602 C CA . GLN A 1 75 ? -13.367 23.438 26.016 1 94.75 75 GLN A CA 1
ATOM 603 C C . GLN A 1 75 ? -13.461 24.094 24.641 1 94.75 75 GLN A C 1
ATOM 605 O O . GLN A 1 75 ? -12.445 24.328 24 1 94.75 75 GLN A O 1
ATOM 610 N N . LYS A 1 76 ? -14.727 24.359 24.312 1 97.06 76 LYS A N 1
ATOM 611 C CA . LYS A 1 76 ? -15.008 25 23.031 1 97.06 76 LYS A CA 1
ATOM 612 C C . LYS A 1 76 ? -14.461 26.422 23 1 97.06 76 LYS A C 1
ATOM 614 O O . LYS A 1 76 ? -14.578 27.156 23.984 1 97.06 76 LYS A O 1
ATOM 619 N N . LYS A 1 77 ? -13.797 26.719 21.922 1 97.88 77 LYS A N 1
ATOM 620 C CA . LYS A 1 77 ? -13.297 28.062 21.641 1 97.88 77 LYS A CA 1
ATOM 621 C C . LYS A 1 77 ? -13.773 28.547 20.281 1 97.88 77 LYS A C 1
ATOM 623 O O . LYS A 1 77 ? -12.961 28.812 19.391 1 97.88 77 LYS A O 1
ATOM 628 N N . GLU A 1 78 ? -15.008 28.828 20.125 1 97.31 78 GLU A N 1
ATOM 629 C CA . GLU A 1 78 ? -15.688 29.031 18.844 1 97.31 78 GLU A CA 1
ATOM 630 C C . GLU A 1 78 ? -15.141 30.266 18.125 1 97.31 78 GLU A C 1
ATOM 632 O O . GLU A 1 78 ? -15.055 30.281 16.891 1 97.31 78 GLU A O 1
ATOM 637 N N . ASP A 1 79 ? -14.734 31.234 18.891 1 97.25 79 ASP A N 1
ATOM 638 C CA . ASP A 1 79 ? -14.375 32.5 18.266 1 97.25 79 ASP A CA 1
ATOM 639 C C . ASP A 1 79 ? -12.875 32.594 18.016 1 97.25 79 ASP A C 1
ATOM 641 O O . ASP A 1 79 ? -12.391 33.531 17.391 1 97.25 79 ASP A O 1
ATOM 645 N N . ALA A 1 80 ? -12.117 31.562 18.453 1 98.69 80 ALA A N 1
ATOM 646 C CA . ALA A 1 80 ? -10.68 31.531 18.234 1 98.69 80 ALA A CA 1
ATOM 647 C C . ALA A 1 80 ? -10.352 31.141 16.797 1 98.69 80 ALA A C 1
ATOM 649 O O . ALA A 1 80 ? -11.211 30.609 16.078 1 98.69 80 ALA A O 1
ATOM 650 N N . LEU A 1 81 ? -9.203 31.5 16.312 1 98.81 81 LEU A N 1
ATOM 651 C CA . LEU A 1 81 ? -8.656 31 15.047 1 98.81 81 LEU A CA 1
ATOM 652 C C . LEU A 1 81 ? -7.859 29.719 15.266 1 98.81 81 LEU A C 1
ATOM 654 O O . LEU A 1 81 ? -6.867 29.719 16 1 98.81 81 LEU A O 1
ATOM 658 N N . ASP A 1 82 ? -8.289 28.656 14.68 1 98.75 82 ASP A N 1
ATOM 659 C CA . ASP A 1 82 ? -7.543 27.406 14.773 1 98.75 82 ASP A CA 1
ATOM 660 C C . ASP A 1 82 ? -6.355 27.406 13.82 1 98.75 82 ASP A C 1
ATOM 662 O O . ASP A 1 82 ? -6.512 27.688 12.625 1 98.75 82 ASP A O 1
ATOM 666 N N . LEU A 1 83 ? -5.219 27.172 14.359 1 98.44 83 LEU A N 1
ATOM 667 C CA . LEU A 1 83 ? -3.998 27.031 13.57 1 98.44 83 LEU A CA 1
ATOM 668 C C . LEU A 1 83 ? -3.812 25.594 13.109 1 98.44 83 LEU A C 1
ATOM 670 O O . LEU A 1 83 ? -3.186 24.781 13.805 1 98.44 83 LEU A O 1
ATOM 674 N N . GLY A 1 84 ? -4.305 25.25 11.945 1 96.5 84 GLY A N 1
ATOM 675 C CA . GLY A 1 84 ? -4.199 23.922 11.375 1 96.5 84 GLY A CA 1
ATOM 676 C C . GLY A 1 84 ? -2.852 23.641 10.742 1 96.5 84 GLY A C 1
ATOM 677 O O . GLY A 1 84 ? -2.742 23.562 9.516 1 96.5 84 GLY A O 1
ATOM 678 N N . LEU A 1 85 ? -1.854 23.391 11.516 1 95.44 85 LEU A N 1
ATOM 679 C CA . LEU A 1 85 ? -0.481 23.172 11.078 1 95.44 85 LEU A CA 1
ATOM 680 C C . LEU A 1 85 ? -0.197 21.688 10.891 1 95.44 85 LEU A C 1
ATOM 682 O O . LEU A 1 85 ? -0.9 20.844 11.453 1 95.44 85 LEU A O 1
ATOM 686 N N . ASN A 1 86 ? 0.812 21.406 10.141 1 93.25 86 ASN A N 1
ATOM 687 C CA . ASN A 1 86 ? 1.289 20.031 10.047 1 93.25 86 ASN A CA 1
ATOM 688 C C . ASN A 1 86 ? 1.845 19.531 11.383 1 93.25 86 ASN A C 1
ATOM 690 O O . ASN A 1 86 ? 2.561 20.266 12.062 1 93.25 86 ASN A O 1
ATOM 694 N N . TYR A 1 87 ? 1.546 18.328 11.672 1 95.56 87 TYR A N 1
ATOM 695 C CA . TYR A 1 87 ? 1.949 17.797 12.969 1 95.56 87 TYR A CA 1
ATOM 696 C C . TYR A 1 87 ? 3.434 17.453 12.977 1 95.56 87 TYR A C 1
ATOM 698 O O . TYR A 1 87 ? 4.043 17.328 14.039 1 95.56 87 TYR A O 1
ATOM 706 N N . ASP A 1 88 ? 4.012 17.281 11.773 1 94.31 88 ASP A N 1
ATOM 707 C CA . ASP A 1 88 ? 5.398 16.828 11.727 1 94.31 88 ASP A CA 1
ATOM 708 C C . ASP A 1 88 ? 6.363 18 11.906 1 94.31 88 ASP A C 1
ATOM 710 O O . ASP A 1 88 ? 7.582 17.812 11.875 1 94.31 88 ASP A O 1
ATOM 714 N N . GLY A 1 89 ? 5.91 19.234 12.078 1 94.75 89 GLY A N 1
ATOM 715 C CA . GLY A 1 89 ? 6.688 20.406 12.477 1 94.75 89 GLY A CA 1
ATOM 716 C C . GLY A 1 89 ? 7.699 20.828 11.43 1 94.75 89 GLY A C 1
ATOM 717 O O . GLY A 1 89 ? 7.48 20.625 10.234 1 94.75 89 GLY A O 1
ATOM 718 N N . LYS A 1 90 ? 8.672 21.594 11.914 1 96.31 90 LYS A N 1
ATOM 719 C CA . LYS A 1 90 ? 9.742 22.094 11.062 1 96.31 90 LYS A CA 1
ATOM 720 C C . LYS A 1 90 ? 11.094 21.5 11.461 1 96.31 90 LYS A C 1
ATOM 722 O O . LYS A 1 90 ? 11.359 21.297 12.648 1 96.31 90 LYS A O 1
ATOM 727 N N . ASN A 1 91 ? 11.891 21.297 10.43 1 96.81 91 ASN A N 1
ATOM 728 C CA . ASN A 1 91 ? 13.242 20.859 10.75 1 96.81 91 ASN A CA 1
ATOM 729 C C . ASN A 1 91 ? 14.281 21.578 9.898 1 96.81 91 ASN A C 1
ATOM 731 O O . ASN A 1 91 ? 15.461 21.219 9.93 1 96.81 91 ASN A O 1
ATOM 735 N N . ARG A 1 92 ? 13.914 22.625 9.156 1 97 92 ARG A N 1
ATOM 736 C CA . ARG A 1 92 ? 14.875 23.25 8.258 1 97 92 ARG A CA 1
ATOM 737 C C . ARG A 1 92 ? 14.844 24.766 8.406 1 97 92 ARG A C 1
ATOM 739 O O . ARG A 1 92 ? 15.773 25.453 7.984 1 97 92 ARG A O 1
ATOM 746 N N . THR A 1 93 ? 13.727 25.281 8.945 1 97.94 93 THR A N 1
ATOM 747 C CA . THR A 1 93 ? 13.578 26.719 9.039 1 97.94 93 THR A CA 1
ATOM 748 C C . THR A 1 93 ? 13.078 27.125 10.422 1 97.94 93 THR A C 1
ATOM 750 O O . THR A 1 93 ? 12.438 26.344 11.109 1 97.94 93 THR A O 1
ATOM 753 N N . ILE A 1 94 ? 13.32 28.375 10.781 1 98 94 ILE A N 1
ATOM 754 C CA . ILE A 1 94 ? 12.914 28.875 12.094 1 98 94 ILE A CA 1
ATOM 755 C C . ILE A 1 94 ? 11.422 29.172 12.094 1 98 94 ILE A C 1
ATOM 757 O O . ILE A 1 94 ? 10.82 29.359 11.031 1 98 94 ILE A O 1
ATOM 761 N N . TYR A 1 95 ? 10.844 29.188 13.312 1 98.44 95 TYR A N 1
ATOM 762 C CA . TYR A 1 95 ? 9.5 29.719 13.531 1 98.44 95 TYR A CA 1
ATOM 763 C C . TYR A 1 95 ? 9.531 31.203 13.812 1 98.44 95 TYR A C 1
ATOM 765 O O . TYR A 1 95 ? 10.227 31.656 14.727 1 98.44 95 TYR A O 1
ATOM 773 N N . ILE A 1 96 ? 8.773 31.953 13.047 1 98.69 96 ILE A N 1
ATOM 774 C CA . ILE A 1 96 ? 8.531 33.344 13.391 1 98.69 96 ILE A CA 1
ATOM 775 C C . ILE A 1 96 ? 7.113 33.5 13.938 1 98.69 96 ILE A C 1
ATOM 777 O O . ILE A 1 96 ? 6.762 34.562 14.484 1 98.69 96 ILE A O 1
ATOM 781 N N . LEU A 1 97 ? 6.324 32.5 13.797 1 98.62 97 LEU A N 1
ATOM 782 C CA . LEU A 1 97 ? 4.902 32.438 14.125 1 98.62 97 LEU A CA 1
ATOM 783 C C . LEU A 1 97 ? 4.664 32.812 15.578 1 98.62 97 LEU A C 1
ATOM 785 O O . LEU A 1 97 ? 3.717 33.562 15.883 1 98.62 97 LEU A O 1
ATOM 789 N N . PRO A 1 98 ? 5.523 32.406 16.594 1 98.69 98 PRO A N 1
ATOM 790 C CA . PRO A 1 98 ? 5.273 32.812 17.984 1 98.69 98 PRO A CA 1
ATOM 791 C C . PRO A 1 98 ? 5.23 34.344 18.141 1 98.69 98 PRO A C 1
ATOM 793 O O . PRO A 1 98 ? 4.371 34.875 18.859 1 98.69 98 PRO A O 1
ATOM 796 N N . SER A 1 99 ? 6.109 35 17.469 1 98.56 99 SER A N 1
ATOM 797 C CA . SER A 1 99 ? 6.102 36.469 17.547 1 98.56 99 SER A CA 1
ATOM 798 C C . SER A 1 99 ? 4.832 37.031 16.922 1 98.56 99 SER A C 1
ATOM 800 O O . SER A 1 99 ? 4.277 38.031 17.438 1 98.56 99 SER A O 1
ATOM 802 N N . ALA A 1 100 ? 4.402 36.5 15.82 1 98.69 100 ALA A N 1
ATOM 803 C CA . ALA A 1 100 ? 3.162 36.938 15.188 1 98.69 100 ALA A CA 1
ATOM 804 C C . ALA A 1 100 ? 1.966 36.688 16.109 1 98.69 100 ALA A C 1
ATOM 806 O O . ALA A 1 100 ? 1.076 37.562 16.203 1 98.69 100 ALA A O 1
ATOM 807 N N . LEU A 1 101 ? 1.925 35.531 16.75 1 98.62 101 LEU A N 1
ATOM 808 C CA . LEU A 1 101 ? 0.869 35.219 17.703 1 98.62 101 LEU A CA 1
ATOM 809 C C . LEU A 1 101 ? 0.857 36.219 18.859 1 98.62 101 LEU A C 1
ATOM 811 O O . LEU A 1 101 ? -0.208 36.688 19.266 1 98.62 101 LEU A O 1
ATOM 815 N N . TRP A 1 102 ? 2.041 36.531 19.375 1 98.12 102 TRP A N 1
ATOM 816 C CA . TRP A 1 102 ? 2.195 37.5 20.469 1 98.12 102 TRP A CA 1
ATOM 817 C C . TRP A 1 102 ? 1.639 38.844 20.062 1 98.12 102 TRP A C 1
ATOM 819 O O . TRP A 1 102 ? 0.865 39.469 20.797 1 98.12 102 TRP A O 1
ATOM 829 N N . LEU A 1 103 ? 1.989 39.281 18.875 1 98 103 LEU A N 1
ATOM 830 C CA . LEU A 1 103 ? 1.519 40.562 18.359 1 98 103 LEU A CA 1
ATOM 831 C C . LEU A 1 103 ? -0.001 40.594 18.234 1 98 103 LEU A C 1
ATOM 833 O O . LEU A 1 103 ? -0.659 41.531 18.656 1 98 103 LEU A O 1
ATOM 837 N N . CYS A 1 104 ? -0.585 39.562 17.641 1 98.12 104 CYS A N 1
ATOM 838 C CA . CYS A 1 104 ? -2.021 39.469 17.406 1 98.12 104 CYS A CA 1
ATOM 839 C C . CYS A 1 104 ? -2.785 39.312 18.719 1 98.12 104 CYS A C 1
ATOM 841 O O . CYS A 1 104 ? -3.9 39.844 18.859 1 98.12 104 CYS A O 1
ATOM 843 N N . SER A 1 105 ? -2.178 38.594 19.672 1 96.56 105 SER A N 1
ATOM 844 C CA . SER A 1 105 ? -2.838 38.375 20.953 1 96.56 105 SER A CA 1
ATOM 845 C C . SER A 1 105 ? -3.064 39.719 21.672 1 96.56 105 SER A C 1
ATOM 847 O O . SER A 1 105 ? -4.059 39.875 22.375 1 96.56 105 SER A O 1
ATOM 849 N N . ARG A 1 106 ? -2.217 40.625 21.5 1 94.75 106 ARG A N 1
ATOM 850 C CA . ARG A 1 106 ? -2.318 41.938 22.109 1 94.75 106 ARG A CA 1
ATOM 851 C C . ARG A 1 106 ? -3.463 42.75 21.484 1 94.75 106 ARG A C 1
ATOM 853 O O . ARG A 1 106 ? -3.92 43.719 22.062 1 94.75 106 ARG A O 1
ATOM 860 N N . LEU A 1 107 ? -3.875 42.312 20.359 1 95.88 107 LEU A N 1
ATOM 861 C CA . LEU A 1 107 ? -5.02 42.906 19.688 1 95.88 107 LEU A CA 1
ATOM 862 C C . LEU A 1 107 ? -6.301 42.156 20 1 95.88 107 LEU A C 1
ATOM 864 O O . LEU A 1 107 ? -7.348 42.406 19.406 1 95.88 107 LEU A O 1
ATOM 868 N N . GLY A 1 108 ? -6.207 41.125 20.844 1 96.19 108 GLY A N 1
ATOM 869 C CA . GLY A 1 108 ? -7.387 40.438 21.344 1 96.19 108 GLY A CA 1
ATOM 870 C C . GLY A 1 108 ? -7.695 39.125 20.594 1 96.19 108 GLY A C 1
ATOM 871 O O . GLY A 1 108 ? -8.703 38.5 20.859 1 96.19 108 GLY A O 1
ATOM 872 N N . VAL A 1 109 ? -6.914 38.719 19.672 1 98.06 109 VAL A N 1
ATOM 873 C CA . VAL A 1 109 ? -7.172 37.5 18.906 1 98.06 109 VAL A CA 1
ATOM 874 C C . VAL A 1 109 ? -6.832 36.281 19.75 1 98.06 109 VAL A C 1
ATOM 876 O O . VAL A 1 109 ? -5.801 36.25 20.422 1 98.06 109 VAL A O 1
ATOM 879 N N . GLU A 1 110 ? -7.688 35.312 19.766 1 98.56 110 GLU A N 1
ATOM 880 C CA . GLU A 1 110 ? -7.48 34.031 20.438 1 98.56 110 GLU A CA 1
ATOM 881 C C . GLU A 1 110 ? -7.172 32.938 19.422 1 98.56 110 GLU A C 1
ATOM 883 O O . GLU A 1 110 ? -7.75 32.906 18.328 1 98.56 110 GLU A O 1
ATOM 888 N N . PHE A 1 111 ? -6.266 32 19.844 1 98.81 111 PHE A N 1
ATOM 889 C CA . PHE A 1 111 ? -5.844 30.953 18.922 1 98.81 111 PHE A CA 1
ATOM 890 C C . PHE A 1 111 ? -6.012 29.578 19.562 1 98.81 111 PHE A C 1
ATOM 892 O O . PHE A 1 111 ? -6.062 29.469 20.797 1 98.81 111 PHE A O 1
ATOM 899 N N . THR A 1 112 ? -6.148 28.547 18.75 1 98.75 112 THR A N 1
ATOM 900 C CA . THR A 1 112 ? -6.035 27.141 19.156 1 98.75 112 THR A CA 1
ATOM 901 C C . THR A 1 112 ? -5.066 26.391 18.25 1 98.75 112 THR A C 1
ATOM 903 O O . THR A 1 112 ? -4.859 26.781 17.094 1 98.75 112 THR A O 1
ATOM 906 N N . ASN A 1 113 ? -4.445 25.453 18.766 1 98.38 113 ASN A N 1
ATOM 907 C CA . ASN A 1 113 ? -3.572 24.562 18 1 98.38 113 ASN A CA 1
ATOM 908 C C . ASN A 1 113 ? -3.58 23.141 18.578 1 98.38 113 ASN A C 1
ATOM 910 O O . ASN A 1 113 ? -3.441 22.953 19.781 1 98.38 113 ASN A O 1
ATOM 914 N N . HIS A 1 114 ? -3.852 22.219 17.797 1 98.38 114 HIS A N 1
ATOM 915 C CA . HIS A 1 114 ? -3.711 20.812 18.125 1 98.38 114 HIS A CA 1
ATOM 916 C C . HIS A 1 114 ? -2.514 20.188 17.406 1 98.38 114 HIS A C 1
ATOM 918 O O . HIS A 1 114 ? -2.215 20.547 16.266 1 98.38 114 HIS A O 1
ATOM 924 N N . TYR A 1 115 ? -1.8 19.344 18.125 1 97.31 115 TYR A N 1
ATOM 925 C CA . TYR A 1 115 ? -0.5 18.859 17.672 1 97.31 115 TYR A CA 1
ATOM 926 C C . TYR A 1 115 ? -0.267 17.422 18.109 1 97.31 115 TYR A C 1
ATOM 928 O O . TYR A 1 115 ? -1.116 16.828 18.781 1 97.31 115 TYR A O 1
ATOM 936 N N . ALA A 1 116 ? 0.774 16.812 17.641 1 97.5 116 ALA A N 1
ATOM 937 C CA . ALA A 1 116 ? 1.313 15.555 18.125 1 97.5 116 ALA A CA 1
ATOM 938 C C . ALA A 1 116 ? 2.838 15.555 18.078 1 97.5 116 ALA A C 1
ATOM 940 O O . ALA A 1 116 ? 3.438 15.805 17.031 1 97.5 116 ALA A O 1
ATOM 941 N N . LEU A 1 117 ? 3.412 15.234 19.203 1 94.81 117 LEU A N 1
ATOM 942 C CA . LEU A 1 117 ? 4.871 15.195 19.25 1 94.81 117 LEU A CA 1
ATOM 943 C C . LEU A 1 117 ? 5.402 13.961 18.531 1 94.81 117 LEU A C 1
ATOM 945 O O . LEU A 1 117 ? 4.867 12.859 18.688 1 94.81 117 LEU A O 1
ATOM 949 N N . GLY A 1 118 ? 6.34 14.172 17.703 1 90.88 118 GLY A N 1
ATOM 950 C CA . GLY A 1 118 ? 7.008 13.07 17.031 1 90.88 118 GLY A CA 1
ATOM 951 C C . GLY A 1 118 ? 6.227 12.539 15.836 1 90.88 118 GLY A C 1
ATOM 952 O O . GLY A 1 118 ? 6.418 11.398 15.422 1 90.88 118 GLY A O 1
ATOM 953 N N . ALA A 1 119 ? 5.32 13.289 15.305 1 93.12 119 ALA A N 1
ATOM 954 C CA . ALA A 1 119 ? 4.523 12.859 14.156 1 93.12 119 ALA A CA 1
ATOM 955 C C . ALA A 1 119 ? 5.375 12.773 12.891 1 93.12 119 ALA A C 1
ATOM 957 O O . ALA A 1 119 ? 6.227 13.641 12.656 1 93.12 119 ALA A O 1
ATOM 958 N N . PRO A 1 120 ? 5.188 11.727 12.094 1 92.44 120 PRO A N 1
ATOM 959 C CA . PRO A 1 120 ? 5.918 11.609 10.828 1 92.44 120 PRO A CA 1
ATOM 960 C C . PRO A 1 120 ? 5.406 12.57 9.758 1 92.44 120 PRO A C 1
ATOM 962 O O . PRO A 1 120 ? 4.344 13.172 9.922 1 92.44 120 PRO A O 1
ATOM 965 N N . THR A 1 121 ? 6.332 12.859 8.758 1 87.69 121 THR A N 1
ATOM 966 C CA . THR A 1 121 ? 7.426 12.016 8.273 1 87.69 121 THR A CA 1
ATOM 967 C C . THR A 1 121 ? 8.766 12.523 8.797 1 87.69 121 THR A C 1
ATOM 969 O O . THR A 1 121 ? 9.758 11.789 8.781 1 87.69 121 THR A O 1
ATOM 972 N N . LYS A 1 122 ? 8.984 13.734 9.281 1 86.69 122 LYS A N 1
ATOM 973 C CA . LYS A 1 122 ? 10.305 14.25 9.625 1 86.69 122 LYS A CA 1
ATOM 974 C C . LYS A 1 122 ? 10.461 14.398 11.141 1 86.69 122 LYS A C 1
ATOM 976 O O . LYS A 1 122 ? 11.578 14.57 11.641 1 86.69 122 LYS A O 1
ATOM 981 N N . GLU A 1 123 ? 9.539 14.25 11.836 1 87.19 123 GLU A N 1
ATOM 982 C CA . GLU A 1 123 ? 9.586 14.445 13.281 1 87.19 123 GLU A CA 1
ATOM 983 C C . GLU A 1 123 ? 10.266 15.766 13.641 1 87.19 123 GLU A C 1
ATOM 985 O O . GLU A 1 123 ? 11.188 15.797 14.461 1 87.19 123 GLU A O 1
ATOM 990 N N . GLY A 1 124 ? 9.773 16.906 13.242 1 95.25 124 GLY A N 1
ATOM 991 C CA . GLY A 1 124 ? 10.336 18.234 13.445 1 95.25 124 GLY A CA 1
ATOM 992 C C . GLY A 1 124 ? 9.867 18.891 14.719 1 95.25 124 GLY A C 1
ATOM 993 O O . GLY A 1 124 ? 9.219 18.25 15.555 1 95.25 124 GLY A O 1
ATOM 994 N N . VAL A 1 125 ? 10.305 20.125 14.898 1 97.62 125 VAL A N 1
ATOM 995 C CA . VAL A 1 125 ? 9.898 20.953 16.031 1 97.62 125 VAL A CA 1
ATOM 996 C C . VAL A 1 125 ? 8.484 21.484 15.812 1 97.62 125 VAL A C 1
ATOM 998 O O . VAL A 1 125 ? 8.18 22.016 14.742 1 97.62 125 VAL A O 1
ATOM 1001 N N . THR A 1 126 ? 7.672 21.281 16.828 1 97.31 126 THR A N 1
ATOM 1002 C CA . THR A 1 126 ? 6.305 21.766 16.703 1 97.31 126 THR A CA 1
ATOM 1003 C C . THR A 1 126 ? 6.188 23.188 17.25 1 97.31 126 THR A C 1
ATOM 1005 O O . THR A 1 126 ? 7.047 23.625 18.016 1 97.31 126 THR A O 1
ATOM 1008 N N . LEU A 1 127 ? 5.098 23.859 16.812 1 97.88 127 LEU A N 1
ATOM 1009 C CA . LEU A 1 127 ? 4.801 25.156 17.375 1 97.88 127 LEU A CA 1
ATOM 1010 C C . LEU A 1 127 ? 4.691 25.078 18.906 1 97.88 127 LEU A C 1
ATOM 1012 O O . LEU A 1 127 ? 5.176 25.969 19.609 1 97.88 127 LEU A O 1
ATOM 1016 N N . TYR A 1 128 ? 4.078 24.078 19.406 1 98.19 128 TYR A N 1
ATOM 1017 C CA . TYR A 1 128 ? 3.877 23.875 20.844 1 98.19 128 TYR A CA 1
ATOM 1018 C C . TYR A 1 128 ? 5.203 23.906 21.594 1 98.19 128 TYR A C 1
ATOM 1020 O O . TYR A 1 128 ? 5.316 24.562 22.625 1 98.19 128 TYR A O 1
ATOM 1028 N N . GLU A 1 129 ? 6.18 23.234 21.078 1 98.25 129 GLU A N 1
ATOM 1029 C CA . GLU A 1 129 ? 7.477 23.172 21.75 1 98.25 129 GLU A CA 1
ATOM 1030 C C . GLU A 1 129 ? 8.109 24.562 21.859 1 98.25 129 GLU A C 1
ATOM 1032 O O . GLU A 1 129 ? 8.68 24.906 22.891 1 98.25 129 GLU A O 1
ATOM 1037 N N . VAL A 1 130 ? 8.023 25.312 20.844 1 98.5 130 VAL A N 1
ATOM 1038 C CA . VAL A 1 130 ? 8.625 26.641 20.828 1 98.5 130 VAL A CA 1
ATOM 1039 C C . VAL A 1 130 ? 7.887 27.547 21.812 1 98.5 130 VAL A C 1
ATOM 1041 O O . VAL A 1 130 ? 8.508 28.219 22.641 1 98.5 130 VAL A O 1
ATOM 1044 N N . VAL A 1 131 ? 6.535 27.562 21.734 1 98.5 131 VAL A N 1
ATOM 1045 C CA . VAL A 1 131 ? 5.723 28.453 22.547 1 98.5 131 VAL A CA 1
ATOM 1046 C C . VAL A 1 131 ? 5.871 28.094 24.016 1 98.5 131 VAL A C 1
ATOM 1048 O O . VAL A 1 131 ? 6.016 28.969 24.875 1 98.5 131 VAL A O 1
ATOM 1051 N N . LYS A 1 132 ? 5.859 26.812 24.281 1 98.06 132 LYS A N 1
ATOM 1052 C CA . LYS A 1 132 ? 6.004 26.344 25.656 1 98.06 132 LYS A CA 1
ATOM 1053 C C . LYS A 1 132 ? 7.332 26.797 26.25 1 98.06 132 LYS A C 1
ATOM 1055 O O . LYS A 1 132 ? 7.375 27.281 27.375 1 98.06 132 LYS A O 1
ATOM 1060 N N . GLU A 1 133 ? 8.383 26.625 25.562 1 98 133 GLU A N 1
ATOM 1061 C CA . GLU A 1 133 ? 9.711 26.984 26.047 1 98 133 GLU A CA 1
ATOM 1062 C C . GLU A 1 133 ? 9.875 28.484 26.188 1 98 133 GLU A C 1
ATOM 1064 O O . GLU A 1 133 ? 10.578 28.969 27.078 1 98 133 GLU A O 1
ATOM 1069 N N . LEU A 1 134 ? 9.297 29.234 25.266 1 98.06 134 LEU A N 1
ATOM 1070 C CA . LEU A 1 134 ? 9.344 30.688 25.359 1 98.06 134 LEU A CA 1
ATOM 1071 C C . LEU A 1 134 ? 8.711 31.172 26.672 1 98.06 134 LEU A C 1
ATOM 1073 O O . LEU A 1 134 ? 9.195 32.125 27.281 1 98.06 134 LEU A O 1
ATOM 1077 N N . GLY A 1 135 ? 7.57 30.562 27.062 1 97.31 135 GLY A N 1
ATOM 1078 C CA . GLY A 1 135 ? 6.945 30.859 28.344 1 97.31 135 GLY A CA 1
ATOM 1079 C C . GLY A 1 135 ? 6.184 32.156 28.344 1 97.31 135 GLY A C 1
ATOM 1080 O O . GLY A 1 135 ? 5.965 32.75 29.406 1 97.31 135 GLY A O 1
ATOM 1081 N N . VAL A 1 136 ? 5.855 32.719 27.203 1 96.19 136 VAL A N 1
ATOM 1082 C CA . VAL A 1 136 ? 5.098 33.938 27.078 1 96.19 136 VAL A CA 1
ATOM 1083 C C . VAL A 1 136 ? 3.656 33.625 26.688 1 96.19 136 VAL A C 1
ATOM 1085 O O . VAL A 1 136 ? 3.406 32.75 25.859 1 96.19 136 VAL A O 1
ATOM 1088 N N . ASP A 1 137 ? 2.73 34.281 27.312 1 94.56 137 ASP A N 1
ATOM 1089 C CA . ASP A 1 137 ? 1.328 34.062 26.969 1 94.56 137 ASP A CA 1
ATOM 1090 C C . ASP A 1 137 ? 0.999 34.656 25.594 1 94.56 137 ASP A C 1
ATOM 1092 O O . ASP A 1 137 ? 1.159 35.875 25.391 1 94.56 137 ASP A O 1
ATOM 1096 N N . MET A 1 138 ? 0.565 33.938 24.734 1 96.19 138 MET A N 1
ATOM 1097 C CA . MET A 1 138 ? 0.211 34.344 23.375 1 96.19 138 MET A CA 1
ATOM 1098 C C . MET A 1 138 ? -1.238 34 23.062 1 96.19 138 MET A C 1
ATOM 1100 O O . MET A 1 138 ? -1.631 33.969 21.891 1 96.19 138 MET A O 1
ATOM 1104 N N . ASN A 1 139 ? -2.043 33.688 24.094 1 97.75 139 ASN A N 1
ATOM 1105 C CA . ASN A 1 139 ? -3.471 33.406 23.984 1 97.75 139 ASN A CA 1
ATOM 1106 C C . ASN A 1 139 ? -3.742 32.25 23.047 1 97.75 139 ASN A C 1
ATOM 1108 O O . ASN A 1 139 ? -4.629 32.312 22.203 1 97.75 139 ASN A O 1
ATOM 1112 N N . VAL A 1 140 ? -2.924 31.203 23.125 1 98.44 140 VAL A N 1
ATOM 1113 C CA . VAL A 1 140 ? -3.104 29.984 22.328 1 98.44 140 VAL A CA 1
ATOM 1114 C C . VAL A 1 140 ? -3.48 28.828 23.25 1 98.44 140 VAL A C 1
ATOM 1116 O O . VAL A 1 140 ? -2.789 28.562 24.234 1 98.44 140 VAL A O 1
ATOM 1119 N N . SER A 1 141 ? -4.566 28.172 23.016 1 98.44 141 SER A N 1
ATOM 1120 C CA . SER A 1 141 ? -4.914 26.922 23.672 1 98.44 141 SER A CA 1
ATOM 1121 C C . SER A 1 141 ? -4.391 25.719 22.891 1 98.44 141 SER A C 1
ATOM 1123 O O . SER A 1 141 ? -4.723 25.547 21.719 1 98.44 141 SER A O 1
ATOM 1125 N N . PHE A 1 142 ? -3.578 24.938 23.531 1 98.38 142 PHE A N 1
ATOM 1126 C CA . PHE A 1 142 ? -2.988 23.766 22.906 1 98.38 142 PHE A CA 1
ATOM 1127 C C . PHE A 1 142 ? -3.666 22.484 23.375 1 98.38 142 PHE A C 1
ATOM 1129 O O . PHE A 1 142 ? -4.129 22.422 24.516 1 98.38 142 PHE A O 1
ATOM 1136 N N . VAL A 1 143 ? -3.693 21.5 22.484 1 98.5 143 VAL A N 1
ATOM 1137 C CA . VAL A 1 143 ? -4.086 20.156 22.922 1 98.5 143 VAL A CA 1
ATOM 1138 C C . VAL A 1 143 ? -3.316 19.109 22.141 1 98.5 143 VAL A C 1
ATOM 1140 O O . VAL A 1 143 ? -3.104 19.266 20.938 1 98.5 143 VAL A O 1
ATOM 1143 N N . ASP A 1 144 ? -2.844 18.125 22.844 1 98.5 144 ASP A N 1
ATOM 1144 C CA . ASP A 1 144 ? -2.105 17 22.266 1 98.5 144 ASP A CA 1
ATOM 1145 C C . ASP A 1 144 ? -3.059 15.953 21.688 1 98.5 144 ASP A C 1
ATOM 1147 O O . ASP A 1 144 ? -4.055 15.594 22.328 1 98.5 144 ASP A O 1
ATOM 1151 N N . GLN A 1 145 ? -2.721 15.445 20.531 1 98.44 145 GLN A N 1
ATOM 1152 C CA . GLN A 1 145 ? -3.555 14.438 19.891 1 98.44 145 GLN A CA 1
ATOM 1153 C C . GLN A 1 145 ? -3.773 13.242 20.828 1 98.44 145 GLN A C 1
ATOM 1155 O O . GLN A 1 145 ? -4.852 12.641 20.828 1 98.44 145 GLN A O 1
ATOM 1160 N N . LYS A 1 146 ? -2.783 12.859 21.656 1 98.19 146 LYS A N 1
ATOM 1161 C CA . LYS A 1 146 ? -2.893 11.727 22.562 1 98.19 146 LYS A CA 1
ATOM 1162 C C . LYS A 1 146 ? -4.047 11.914 23.547 1 98.19 146 LYS A C 1
ATOM 1164 O O . LYS A 1 146 ? -4.621 10.945 24.031 1 98.19 146 LYS A O 1
ATOM 1169 N N . ASN A 1 147 ? -4.395 13.203 23.781 1 98.31 147 ASN A N 1
ATOM 1170 C CA . ASN A 1 147 ? -5.457 13.508 24.734 1 98.31 147 ASN A CA 1
ATOM 1171 C C . ASN A 1 147 ? -6.812 13.617 24.031 1 98.31 147 ASN A C 1
ATOM 1173 O O . ASN A 1 147 ? -7.82 13.117 24.547 1 98.31 147 ASN A O 1
ATOM 1177 N N . TYR A 1 148 ? -6.848 14.242 22.828 1 98.5 148 TYR A N 1
ATOM 1178 C CA . TYR A 1 148 ? -8.164 14.523 22.25 1 98.5 148 TYR A CA 1
ATOM 1179 C C . TYR A 1 148 ? -8.562 13.438 21.25 1 98.5 148 TYR A C 1
ATOM 1181 O O . TYR A 1 148 ? -9.742 13.266 20.953 1 98.5 148 TYR A O 1
ATOM 1189 N N . ALA A 1 149 ? -7.602 12.688 20.688 1 98.5 149 ALA A N 1
ATOM 1190 C CA . ALA A 1 149 ? -7.867 11.602 19.75 1 98.5 149 ALA A CA 1
ATOM 1191 C C . ALA A 1 149 ? -6.969 10.398 20.031 1 98.5 149 ALA A C 1
ATOM 1193 O O . ALA A 1 149 ? -6.168 10 19.188 1 98.5 149 ALA A O 1
ATOM 1194 N N . PRO A 1 150 ? -7.18 9.805 21.203 1 98.31 150 PRO A N 1
ATOM 1195 C CA . PRO A 1 150 ? -6.258 8.758 21.641 1 98.31 150 PRO A CA 1
ATOM 1196 C C . PRO A 1 150 ? -6.223 7.562 20.703 1 98.31 150 PRO A C 1
ATOM 1198 O O . PRO A 1 150 ? -5.164 6.957 20.5 1 98.31 150 PRO A O 1
ATOM 1201 N N . GLU A 1 151 ? -7.359 7.16 20.109 1 98.06 151 GLU A N 1
ATOM 1202 C CA . GLU A 1 151 ? -7.387 6.02 19.203 1 98.06 151 GLU A CA 1
ATOM 1203 C C . GLU A 1 151 ? -6.57 6.297 17.953 1 98.06 151 GLU A C 1
ATOM 1205 O O . GLU A 1 151 ? -5.926 5.395 17.406 1 98.06 151 GLU A O 1
ATOM 1210 N N . LEU A 1 152 ? -6.633 7.516 17.438 1 98.38 152 LEU A N 1
ATOM 1211 C CA . LEU A 1 152 ? -5.809 7.898 16.297 1 98.38 152 LEU A CA 1
ATOM 1212 C C . LEU A 1 152 ? -4.328 7.895 16.672 1 98.38 152 LEU A C 1
ATOM 1214 O O . LEU A 1 152 ? -3.492 7.422 15.906 1 98.38 152 LEU A O 1
ATOM 1218 N N . TYR A 1 153 ? -4.051 8.422 17.875 1 98.25 153 TYR A N 1
ATOM 1219 C CA . TYR A 1 153 ? -2.676 8.539 18.344 1 98.25 153 TYR A CA 1
ATOM 1220 C C . TYR A 1 153 ? -2.023 7.172 18.484 1 98.25 153 TYR A C 1
ATOM 1222 O O . TYR A 1 153 ? -0.815 7.027 18.281 1 98.25 153 TYR A O 1
ATOM 1230 N N . LYS A 1 154 ? -2.779 6.156 18.75 1 97.88 154 LYS A N 1
ATOM 1231 C CA . LYS A 1 154 ? -2.275 4.797 18.891 1 97.88 154 LYS A CA 1
ATOM 1232 C C . LYS A 1 154 ? -1.642 4.301 17.594 1 97.88 154 LYS A C 1
ATOM 1234 O O . LYS A 1 154 ? -0.874 3.338 17.609 1 97.88 154 LYS A O 1
ATOM 1239 N N . LEU A 1 155 ? -1.893 4.953 16.469 1 97.88 155 LEU A N 1
ATOM 1240 C CA . LEU A 1 155 ? -1.354 4.543 15.172 1 97.88 155 LEU A CA 1
ATOM 1241 C C . LEU A 1 155 ? 0.032 5.141 14.945 1 97.88 155 LEU A C 1
ATOM 1243 O O . LEU A 1 155 ? 0.678 4.855 13.93 1 97.88 155 LEU A O 1
ATOM 1247 N N . MET A 1 156 ? 0.509 5.926 15.922 1 97.31 156 MET A N 1
ATOM 1248 C CA . MET A 1 156 ? 1.749 6.676 15.742 1 97.31 156 MET A CA 1
ATOM 1249 C C . MET A 1 156 ? 2.916 5.738 15.453 1 97.31 156 MET A C 1
ATOM 1251 O O . MET A 1 156 ? 3.695 5.98 14.531 1 97.31 156 MET A O 1
ATOM 1255 N N . PRO A 1 157 ? 3.051 4.605 16.219 1 96.56 157 PRO A N 1
ATOM 1256 C CA . PRO A 1 157 ? 4.16 3.705 15.891 1 96.56 157 PRO A CA 1
ATOM 1257 C C . PRO A 1 157 ? 4.086 3.168 14.461 1 96.56 157 PRO A C 1
ATOM 1259 O O . PRO A 1 157 ? 5.105 3.086 13.773 1 96.56 157 PRO A O 1
ATOM 1262 N N . LEU A 1 158 ? 2.904 2.809 13.984 1 97.31 158 LEU A N 1
ATOM 1263 C CA . LEU A 1 158 ? 2.709 2.328 12.625 1 97.31 158 LEU A CA 1
ATOM 1264 C C . LEU A 1 158 ? 3.076 3.404 11.609 1 97.31 158 LEU A C 1
ATOM 1266 O O . LEU A 1 158 ? 3.764 3.127 10.625 1 97.31 158 LEU A O 1
ATOM 1270 N N . ARG A 1 159 ? 2.646 4.613 11.875 1 96.56 159 ARG A N 1
ATOM 1271 C CA . ARG A 1 159 ? 2.922 5.734 10.977 1 96.56 159 ARG A CA 1
ATOM 1272 C C . ARG A 1 159 ? 4.422 5.992 10.875 1 96.56 159 ARG A C 1
ATOM 1274 O O . ARG A 1 159 ? 4.934 6.258 9.781 1 96.56 159 ARG A O 1
ATOM 1281 N N . ARG A 1 160 ? 5.098 5.918 11.992 1 94.81 160 ARG A N 1
ATOM 1282 C CA . ARG A 1 160 ? 6.543 6.141 12.008 1 94.81 160 ARG A CA 1
ATOM 1283 C C . ARG A 1 160 ? 7.27 5.059 11.219 1 94.81 160 ARG A C 1
ATOM 1285 O O . ARG A 1 160 ? 8.203 5.355 10.469 1 94.81 160 ARG A O 1
ATOM 1292 N N . GLU A 1 161 ? 6.785 3.863 11.391 1 93.5 161 GLU A N 1
ATOM 1293 C CA . GLU A 1 161 ? 7.387 2.754 10.648 1 93.5 161 GLU A CA 1
ATOM 1294 C C . GLU A 1 161 ? 7.141 2.889 9.148 1 93.5 161 GLU A C 1
ATOM 1296 O O . GLU A 1 161 ? 8.031 2.605 8.344 1 93.5 161 GLU A O 1
ATOM 1301 N N . LEU A 1 162 ? 5.988 3.25 8.789 1 93.12 162 LEU A N 1
ATOM 1302 C CA . LEU A 1 162 ? 5.633 3.457 7.391 1 93.12 162 LEU A CA 1
ATOM 1303 C C . LEU A 1 162 ? 6.52 4.523 6.754 1 93.12 162 LEU A C 1
ATOM 1305 O O . LEU A 1 162 ? 7.07 4.312 5.672 1 93.12 162 LEU A O 1
ATOM 1309 N N . GLY A 1 163 ? 6.672 5.684 7.332 1 89.62 163 GLY A N 1
ATOM 1310 C CA . GLY A 1 163 ? 7.699 6.656 6.992 1 89.62 163 GLY A CA 1
ATOM 1311 C C . GLY A 1 163 ? 7.309 7.551 5.832 1 89.62 163 GLY A C 1
ATOM 1312 O O . GLY A 1 163 ? 8.156 8.234 5.254 1 89.62 163 GLY A O 1
ATOM 1313 N N . PHE A 1 164 ? 6.109 7.512 5.352 1 91.62 164 PHE A N 1
ATOM 1314 C CA . PHE A 1 164 ? 5.652 8.438 4.324 1 91.62 164 PHE A CA 1
ATOM 1315 C C . PHE A 1 164 ? 4.316 9.055 4.707 1 91.62 164 PHE A C 1
ATOM 1317 O O . PHE A 1 164 ? 3.658 8.602 5.645 1 91.62 164 PHE A O 1
ATOM 1324 N N . ARG A 1 165 ? 3.92 10.117 4.035 1 91.88 165 ARG A N 1
ATOM 1325 C CA . ARG A 1 165 ? 2.682 10.836 4.305 1 91.88 165 ARG A CA 1
ATOM 1326 C C . ARG A 1 165 ? 1.467 10.016 3.887 1 91.88 165 ARG A C 1
ATOM 1328 O O . ARG A 1 165 ? 1.451 9.43 2.801 1 91.88 165 ARG A O 1
ATOM 1335 N N . SER A 1 166 ? 0.529 9.898 4.723 1 95 166 SER A N 1
ATOM 1336 C CA . SER A 1 166 ? -0.743 9.234 4.453 1 95 166 SER A CA 1
ATOM 1337 C C . SER A 1 166 ? -1.913 10.195 4.609 1 95 166 SER A C 1
ATOM 1339 O O . SER A 1 166 ? -1.715 11.375 4.906 1 95 166 SER A O 1
ATOM 1341 N N . LEU A 1 167 ? -3.082 9.68 4.422 1 96.62 167 LEU A N 1
ATOM 1342 C CA . LEU A 1 167 ? -4.273 10.516 4.551 1 96.62 167 LEU A CA 1
ATOM 1343 C C . LEU A 1 167 ? -4.406 11.055 5.973 1 96.62 167 LEU A C 1
ATOM 1345 O O . LEU A 1 167 ? -5.086 12.062 6.195 1 96.62 167 LEU A O 1
ATOM 1349 N N . ILE A 1 168 ? -3.74 10.398 6.957 1 97.62 168 ILE A N 1
ATOM 1350 C CA . ILE A 1 168 ? -3.82 10.852 8.344 1 97.62 168 ILE A CA 1
ATOM 1351 C C . ILE A 1 168 ? -3.166 12.227 8.469 1 97.62 168 ILE A C 1
ATOM 1353 O O . ILE A 1 168 ? -3.674 13.094 9.188 1 97.62 168 ILE A O 1
ATOM 1357 N N . ASN A 1 169 ? -2.082 12.406 7.73 1 94.31 169 ASN A N 1
ATOM 1358 C CA . ASN A 1 169 ? -1.405 13.703 7.734 1 94.31 169 ASN A CA 1
ATOM 1359 C C . ASN A 1 169 ? -2.316 14.812 7.219 1 94.31 169 ASN A C 1
ATOM 1361 O O . ASN A 1 169 ? -2.184 15.969 7.629 1 94.31 169 ASN A O 1
ATOM 1365 N N . THR A 1 170 ? -3.189 14.445 6.402 1 93.44 170 THR A N 1
ATOM 1366 C CA . THR A 1 170 ? -4.117 15.414 5.832 1 93.44 170 THR A CA 1
ATOM 1367 C C . THR A 1 170 ? -5.273 15.688 6.793 1 93.44 170 THR A C 1
ATOM 1369 O O . THR A 1 170 ? -5.535 16.844 7.145 1 93.44 170 THR A O 1
ATOM 1372 N N . VAL A 1 171 ? -5.84 14.695 7.293 1 96.62 171 VAL A N 1
ATOM 1373 C CA . VAL A 1 171 ? -7.105 14.867 7.992 1 96.62 171 VAL A CA 1
ATOM 1374 C C . VAL A 1 171 ? -6.852 15.406 9.398 1 96.62 171 VAL A C 1
ATOM 1376 O O . VAL A 1 171 ? -7.707 16.078 9.977 1 96.62 171 VAL A O 1
ATOM 1379 N N . GLU A 1 172 ? -5.715 15.078 9.938 1 96.69 172 GLU A N 1
ATOM 1380 C CA . GLU A 1 172 ? -5.48 15.461 11.328 1 96.69 172 GLU A CA 1
ATOM 1381 C C . GLU A 1 172 ? -5.52 16.984 11.5 1 96.69 172 GLU A C 1
ATOM 1383 O O . GLU A 1 172 ? -5.883 17.484 12.562 1 96.69 172 GLU A O 1
ATOM 1388 N N . LYS A 1 173 ? -5.27 17.734 10.461 1 95.19 173 LYS A N 1
ATOM 1389 C CA . LYS A 1 173 ? -5.297 19.188 10.5 1 95.19 173 LYS A CA 1
ATOM 1390 C C . LYS A 1 173 ? -6.73 19.703 10.555 1 95.19 173 LYS A C 1
ATOM 1392 O O . LYS A 1 173 ? -6.961 20.875 10.883 1 95.19 173 LYS A O 1
ATOM 1397 N N . PHE A 1 174 ? -7.68 18.859 10.273 1 96.94 174 PHE A N 1
ATOM 1398 C CA . PHE A 1 174 ? -9.055 19.312 10.062 1 96.94 174 PHE A CA 1
ATOM 1399 C C . PHE A 1 174 ? -9.953 18.844 11.195 1 96.94 174 PHE A C 1
ATOM 1401 O O . PHE A 1 174 ? -11.172 19.047 11.156 1 96.94 174 PHE A O 1
ATOM 1408 N N . LEU A 1 175 ? -9.391 18.281 12.211 1 97.69 175 LEU A N 1
ATOM 1409 C CA . LEU A 1 175 ? -10.195 17.641 13.242 1 97.69 175 LEU A CA 1
ATOM 1410 C C . LEU A 1 175 ? -10.82 18.672 14.172 1 97.69 175 LEU A C 1
ATOM 1412 O O . LEU A 1 175 ? -11.844 18.406 14.805 1 97.69 175 LEU A O 1
ATOM 1416 N N . ASN A 1 176 ? -10.219 19.859 14.375 1 97.75 176 ASN A N 1
ATOM 1417 C CA . ASN A 1 176 ? -10.789 21.016 15.078 1 97.75 176 ASN A CA 1
ATOM 1418 C C . ASN A 1 176 ? -11.359 20.609 16.438 1 97.75 176 ASN A C 1
ATOM 1420 O O . ASN A 1 176 ? -12.539 20.844 16.703 1 97.75 176 ASN A O 1
ATOM 1424 N N . PRO A 1 177 ? -10.508 20.094 17.328 1 98.38 177 PRO A N 1
ATOM 1425 C CA . PRO A 1 177 ? -11.016 19.656 18.625 1 98.38 177 PRO A CA 1
ATOM 1426 C C . PRO A 1 177 ? -11.633 20.797 19.438 1 98.38 177 PRO A C 1
ATOM 1428 O O . PRO A 1 177 ? -12.516 20.562 20.266 1 98.38 177 PRO A O 1
ATOM 1431 N N . PHE A 1 178 ? -11.336 22.047 19.203 1 98.5 178 PHE A N 1
ATOM 1432 C CA . PHE A 1 178 ? -11.836 23.188 19.953 1 98.5 178 PHE A CA 1
ATOM 1433 C C . PHE A 1 178 ? -13.117 23.734 19.312 1 98.5 178 PHE A C 1
ATOM 1435 O O . PHE A 1 178 ? -13.727 24.672 19.828 1 98.5 178 PHE A O 1
ATOM 1442 N N . GLN A 1 179 ? -13.492 23.156 18.156 1 97.94 179 GLN A N 1
ATOM 1443 C CA . GLN A 1 179 ? -14.727 23.484 17.453 1 97.94 179 GLN A CA 1
ATOM 1444 C C . GLN A 1 179 ? -14.773 24.969 17.094 1 97.94 179 GLN A C 1
ATOM 1446 O O . GLN A 1 179 ? -15.781 25.641 17.344 1 97.94 179 GLN A O 1
ATOM 1451 N N . THR A 1 180 ? -13.719 25.453 16.609 1 98.5 180 THR A N 1
ATOM 1452 C CA . THR A 1 180 ? -13.641 26.844 16.172 1 98.5 180 THR A CA 1
ATOM 1453 C C . THR A 1 180 ? -14.438 27.062 14.898 1 98.5 180 THR A C 1
ATOM 1455 O O . THR A 1 180 ? -14.594 26.156 14.094 1 98.5 180 THR A O 1
ATOM 1458 N N . LYS A 1 181 ? -14.875 28.281 14.711 1 98.25 181 LYS A N 1
ATOM 1459 C CA . LYS A 1 181 ? -15.594 28.672 13.508 1 98.25 181 LYS A CA 1
ATOM 1460 C C . LYS A 1 181 ? -14.633 29.062 12.391 1 98.25 181 LYS A C 1
ATOM 1462 O O . LYS A 1 181 ? -14.992 29.062 11.219 1 98.25 181 LYS A O 1
ATOM 1467 N N . LYS A 1 182 ? -13.406 29.422 12.75 1 98.56 182 LYS A N 1
ATOM 1468 C CA . LYS A 1 182 ? -12.398 29.891 11.805 1 98.56 182 LYS A CA 1
ATOM 1469 C C . LYS A 1 182 ? -11.125 29.047 11.891 1 98.56 182 LYS A C 1
ATOM 1471 O O . LYS A 1 182 ? -10.711 28.656 12.977 1 98.56 182 LYS A O 1
ATOM 1476 N N . ILE A 1 183 ? -10.617 28.719 10.734 1 98.62 183 ILE A N 1
ATOM 1477 C CA . ILE A 1 183 ? -9.398 27.922 10.695 1 98.62 183 ILE A CA 1
ATOM 1478 C C . ILE A 1 183 ? -8.461 28.469 9.617 1 98.62 183 ILE A C 1
ATOM 1480 O O . ILE A 1 183 ? -8.906 28.938 8.57 1 98.62 183 ILE A O 1
ATOM 1484 N N . VAL A 1 184 ? -7.188 28.516 9.875 1 98.56 184 VAL A N 1
ATOM 1485 C CA . VAL A 1 184 ? -6.16 28.703 8.859 1 98.56 184 VAL A CA 1
ATOM 1486 C C . VAL A 1 184 ? -5.348 27.422 8.703 1 98.56 184 VAL A C 1
ATOM 1488 O O . VAL A 1 184 ? -4.871 26.859 9.688 1 98.56 184 VAL A O 1
ATOM 1491 N N . VAL A 1 185 ? -5.254 26.922 7.492 1 97 185 VAL A N 1
ATOM 1492 C CA . VAL A 1 185 ? -4.559 25.656 7.246 1 97 185 VAL A CA 1
ATOM 1493 C C . VAL A 1 185 ? -3.463 25.875 6.203 1 97 185 VAL A C 1
ATOM 1495 O O . VAL A 1 185 ? -3.576 26.75 5.34 1 97 185 VAL A O 1
ATOM 1498 N N . SER A 1 186 ? -2.457 25.094 6.375 1 93.31 186 SER A N 1
ATOM 1499 C CA . SER A 1 186 ? -1.35 25.172 5.43 1 93.31 186 SER A CA 1
ATOM 1500 C C . SER A 1 186 ? -1.355 23.984 4.469 1 93.31 186 SER A C 1
ATOM 1502 O O . SER A 1 186 ? -1.851 22.906 4.805 1 93.31 186 SER A O 1
ATOM 1504 N N . ILE A 1 187 ? -0.787 24.203 3.197 1 88.94 187 ILE A N 1
ATOM 1505 C CA . ILE A 1 187 ? -0.627 23.156 2.207 1 88.94 187 ILE A CA 1
ATOM 1506 C C . ILE A 1 187 ? 0.781 23.203 1.618 1 88.94 187 ILE A C 1
ATOM 1508 O O . ILE A 1 187 ? 1.452 24.234 1.688 1 88.94 187 ILE A O 1
ATOM 1512 N N . PHE A 1 188 ? 1.176 22.078 0.985 1 81.5 188 PHE A N 1
ATOM 1513 C CA . PHE A 1 188 ? 2.5 22 0.38 1 81.5 188 PHE A CA 1
ATOM 1514 C C . PHE A 1 188 ? 2.428 22.25 -1.12 1 81.5 188 PHE A C 1
ATOM 1516 O O . PHE A 1 188 ? 3.352 22.828 -1.702 1 81.5 188 PHE A O 1
ATOM 1523 N N . HIS A 1 189 ? 1.242 21.797 -1.705 1 82.81 189 HIS A N 1
ATOM 1524 C CA . HIS A 1 189 ? 1.157 21.875 -3.158 1 82.81 189 HIS A CA 1
ATOM 1525 C C . HIS A 1 189 ? -0.104 22.609 -3.598 1 82.81 189 HIS A C 1
ATOM 1527 O O . HIS A 1 189 ? -1.163 22.453 -2.984 1 82.81 189 HIS A O 1
ATOM 1533 N N . LYS A 1 190 ? 0.009 23.328 -4.66 1 83.38 190 LYS A N 1
ATOM 1534 C CA . LYS A 1 190 ? -1.027 24.234 -5.145 1 83.38 190 LYS A CA 1
ATOM 1535 C C . LYS A 1 190 ? -2.322 23.484 -5.441 1 83.38 190 LYS A C 1
ATOM 1537 O O . LYS A 1 190 ? -3.41 23.953 -5.109 1 83.38 190 LYS A O 1
ATOM 1542 N N . PRO A 1 191 ? -2.238 22.266 -5.945 1 80.88 191 PRO A N 1
ATOM 1543 C CA . PRO A 1 191 ? -3.484 21.578 -6.285 1 80.88 191 PRO A CA 1
ATOM 1544 C C . PRO A 1 191 ? -4.324 21.234 -5.055 1 80.88 191 PRO A C 1
ATOM 1546 O O . PRO A 1 191 ? -5.516 20.953 -5.176 1 80.88 191 PRO A O 1
ATOM 1549 N N . TYR A 1 192 ? -3.727 21.438 -3.938 1 85.56 192 TYR A N 1
ATOM 1550 C CA . TYR A 1 192 ? -4.43 21.062 -2.721 1 85.56 192 TYR A CA 1
ATOM 1551 C C . TYR A 1 192 ? -5.324 22.188 -2.225 1 85.56 192 TYR A C 1
ATOM 1553 O O . TYR A 1 192 ? -6.113 22 -1.295 1 85.56 192 TYR A O 1
ATOM 1561 N N . PHE A 1 193 ? -5.27 23.391 -2.811 1 91.75 193 PHE A N 1
ATOM 1562 C CA . PHE A 1 193 ? -6.145 24.484 -2.412 1 91.75 193 PHE A CA 1
ATOM 1563 C C . PHE A 1 193 ? -7.609 24.078 -2.561 1 91.75 193 PHE A C 1
ATOM 1565 O O . PHE A 1 193 ? -8.383 24.172 -1.604 1 91.75 193 PHE A O 1
ATOM 1572 N N . ASP A 1 194 ? -7.875 23.594 -3.736 1 91.31 194 ASP A N 1
ATOM 1573 C CA . ASP A 1 194 ? -9.273 23.281 -4.035 1 91.31 194 ASP A CA 1
ATOM 1574 C C . ASP A 1 194 ? -9.781 22.125 -3.178 1 91.31 194 ASP A C 1
ATOM 1576 O O . ASP A 1 194 ? -10.883 22.188 -2.631 1 91.31 194 ASP A O 1
ATOM 1580 N N . LYS A 1 195 ? -9 21.141 -3.057 1 90.62 195 LYS A N 1
ATOM 1581 C CA . LYS A 1 195 ? -9.391 19.969 -2.271 1 90.62 195 LYS A CA 1
ATOM 1582 C C . LYS A 1 195 ? -9.602 20.344 -0.806 1 90.62 195 LYS A C 1
ATOM 1584 O O . LYS A 1 195 ? -10.57 19.891 -0.182 1 90.62 195 LYS A O 1
ATOM 1589 N N . ASN A 1 196 ? -8.711 21.109 -0.284 1 93.69 196 ASN A N 1
ATOM 1590 C CA . ASN A 1 196 ? -8.836 21.516 1.109 1 93.69 196 ASN A CA 1
ATOM 1591 C C . ASN A 1 196 ? -10.039 22.438 1.312 1 93.69 196 ASN A C 1
ATOM 1593 O O . ASN A 1 196 ? -10.75 22.328 2.312 1 93.69 196 ASN A O 1
ATOM 1597 N N . ALA A 1 197 ? -10.234 23.344 0.354 1 95.69 197 ALA A N 1
ATOM 1598 C CA . ALA A 1 197 ? -11.398 24.219 0.429 1 95.69 197 ALA A CA 1
ATOM 1599 C C . ALA A 1 197 ? -12.688 23.422 0.435 1 95.69 197 ALA A C 1
ATOM 1601 O O . ALA A 1 197 ? -13.578 23.656 1.255 1 95.69 197 ALA A O 1
ATOM 1602 N N . GLU A 1 198 ? -12.734 22.484 -0.475 1 95.31 198 GLU A N 1
ATOM 1603 C CA . GLU A 1 198 ? -13.914 21.625 -0.56 1 95.31 198 GLU A CA 1
ATOM 1604 C C . GLU A 1 198 ? -14.148 20.875 0.749 1 95.31 198 GLU A C 1
ATOM 1606 O O . GLU A 1 198 ? -15.273 20.812 1.243 1 95.31 198 GLU A O 1
ATOM 1611 N N . LEU A 1 199 ? -13.125 20.328 1.252 1 95.44 199 LEU A N 1
ATOM 1612 C CA . LEU A 1 199 ? -13.219 19.578 2.5 1 95.44 199 LEU A CA 1
ATOM 1613 C C . LEU A 1 199 ? -13.688 20.484 3.641 1 95.44 199 LEU A C 1
ATOM 1615 O O . LEU A 1 199 ? -14.547 20.094 4.43 1 95.44 199 LEU A O 1
ATOM 1619 N N . LEU A 1 200 ? -13.188 21.656 3.736 1 96.94 200 LEU A N 1
ATOM 1620 C CA . LEU A 1 200 ? -13.562 22.594 4.785 1 96.94 200 LEU A CA 1
ATOM 1621 C C . LEU A 1 200 ? -15.016 23.016 4.648 1 96.94 200 LEU A C 1
ATOM 1623 O O . LEU A 1 200 ? -15.719 23.172 5.648 1 96.94 200 LEU A O 1
ATOM 1627 N N . GLU A 1 201 ? -15.43 23.172 3.408 1 96.62 201 GLU A N 1
ATOM 1628 C CA . GLU A 1 201 ? -16.844 23.453 3.168 1 96.62 201 GLU A CA 1
ATOM 1629 C C . GLU A 1 201 ? -17.734 22.312 3.633 1 96.62 201 GLU A C 1
ATOM 1631 O O . GLU A 1 201 ? -18.75 22.531 4.297 1 96.62 201 GLU A O 1
ATOM 1636 N N . LEU A 1 202 ? -17.328 21.125 3.312 1 95.5 202 LEU A N 1
ATOM 1637 C CA . LEU A 1 202 ? -18.094 19.953 3.689 1 95.5 202 LEU A CA 1
ATOM 1638 C C . LEU A 1 202 ? -18.141 19.797 5.207 1 95.5 202 LEU A C 1
ATOM 1640 O O . LEU A 1 202 ? -19.125 19.297 5.754 1 95.5 202 LEU A O 1
ATOM 1644 N N . LEU A 1 203 ? -17.125 20.266 5.902 1 96.69 203 LEU A N 1
ATOM 1645 C CA . LEU A 1 203 ? -17.031 20.156 7.352 1 96.69 203 LEU A CA 1
ATOM 1646 C C . LEU A 1 203 ? -17.812 21.266 8.039 1 96.69 203 LEU A C 1
ATOM 1648 O O . LEU A 1 203 ? -17.984 21.25 9.266 1 96.69 203 LEU A O 1
ATOM 1652 N N . GLY A 1 204 ? -18.234 22.234 7.27 1 95.94 204 GLY A N 1
ATOM 1653 C CA . GLY A 1 204 ? -19.094 23.281 7.793 1 95.94 204 GLY A CA 1
ATOM 1654 C C . GLY A 1 204 ? -18.312 24.391 8.492 1 95.94 204 GLY A C 1
ATOM 1655 O O . GLY A 1 204 ? -18.859 25.094 9.344 1 95.94 204 GLY A O 1
ATOM 1656 N N . ILE A 1 205 ? -17.078 24.531 8.234 1 96.69 205 ILE A N 1
ATOM 1657 C CA . ILE A 1 205 ? -16.297 25.609 8.805 1 96.69 205 ILE A CA 1
ATOM 1658 C C . ILE A 1 205 ? -16.797 26.953 8.266 1 96.69 205 ILE A C 1
ATOM 1660 O O . ILE A 1 205 ? -16.953 27.125 7.055 1 96.69 205 ILE A O 1
ATOM 1664 N N . GLU A 1 206 ? -17.031 27.859 9.117 1 95.5 206 GLU A N 1
ATOM 1665 C CA . GLU A 1 206 ? -17.656 29.141 8.742 1 95.5 206 GLU A CA 1
ATOM 1666 C C . GLU A 1 206 ? -16.703 29.984 7.891 1 95.5 206 GLU A C 1
ATOM 1668 O O . GLU A 1 206 ? -17.125 30.578 6.898 1 95.5 206 GLU A O 1
ATOM 1673 N N . ASP A 1 207 ? -15.508 30.094 8.398 1 97.44 207 ASP A N 1
ATOM 1674 C CA . ASP A 1 207 ? -14.492 30.844 7.676 1 97.44 207 ASP A CA 1
ATOM 1675 C C . ASP A 1 207 ? -13.141 30.125 7.715 1 97.44 207 ASP A C 1
ATOM 1677 O O . ASP A 1 207 ? -12.766 29.562 8.742 1 97.44 207 ASP A O 1
ATOM 1681 N N . TYR A 1 208 ? -12.516 30.047 6.477 1 98.25 208 TYR A N 1
ATOM 1682 C CA . TYR A 1 208 ? -11.219 29.391 6.41 1 98.25 208 TYR A CA 1
ATOM 1683 C C . TYR A 1 208 ? -10.25 30.156 5.512 1 98.25 208 TYR A C 1
ATOM 1685 O O . TYR A 1 208 ? -10.68 30.891 4.621 1 98.25 208 TYR A O 1
ATOM 1693 N N . THR A 1 209 ? -9.039 30.062 5.824 1 98.31 209 THR A N 1
ATOM 1694 C CA . THR A 1 209 ? -7.918 30.531 5.023 1 98.31 209 THR A CA 1
ATOM 1695 C C . THR A 1 209 ? -6.922 29.406 4.762 1 98.31 209 THR A C 1
ATOM 1697 O O . THR A 1 209 ? -6.578 28.656 5.672 1 98.31 209 THR A O 1
ATOM 1700 N N . ILE A 1 210 ? -6.555 29.219 3.527 1 97.81 210 ILE A N 1
ATOM 1701 C CA . ILE A 1 210 ? -5.551 28.234 3.125 1 97.81 210 ILE A CA 1
ATOM 1702 C C . ILE A 1 210 ? -4.297 28.953 2.631 1 97.81 210 ILE A C 1
ATOM 1704 O O . ILE A 1 210 ? -4.391 29.891 1.832 1 97.81 210 ILE A O 1
ATOM 1708 N N . ILE A 1 211 ? -3.189 28.562 3.135 1 97.69 211 ILE A N 1
ATOM 1709 C CA . ILE A 1 211 ? -1.952 29.266 2.803 1 97.69 211 ILE A CA 1
ATOM 1710 C C . ILE A 1 211 ? -0.881 28.25 2.398 1 97.69 211 ILE A C 1
ATOM 1712 O O . ILE A 1 211 ? -0.775 27.188 2.996 1 97.69 211 ILE A O 1
ATOM 1716 N N . LYS A 1 212 ? -0.124 28.531 1.329 1 96.38 212 LYS A N 1
ATOM 1717 C CA . LYS A 1 212 ? 1.092 27.797 0.987 1 96.38 212 LYS A CA 1
ATOM 1718 C C . LYS A 1 212 ? 2.33 28.516 1.534 1 96.38 212 LYS A C 1
ATOM 1720 O O . LYS A 1 212 ? 3.037 29.188 0.793 1 96.38 212 LYS A O 1
ATOM 1725 N N . GLY A 1 213 ? 2.562 28.203 2.754 1 95.94 213 GLY A N 1
ATOM 1726 C CA . GLY A 1 213 ? 3.625 28.922 3.439 1 95.94 213 GLY A CA 1
ATOM 1727 C C . GLY A 1 213 ? 4.934 28.156 3.482 1 95.94 213 GLY A C 1
ATOM 1728 O O . GLY A 1 213 ? 5.129 27.203 2.723 1 95.94 213 GLY A O 1
ATOM 1729 N N . LEU A 1 214 ? 5.773 28.625 4.316 1 94.62 214 LEU A N 1
ATOM 1730 C CA . LEU A 1 214 ? 7.129 28.094 4.434 1 94.62 214 LEU A CA 1
ATOM 1731 C C . LEU A 1 214 ? 7.117 26.688 5.004 1 94.62 214 LEU A C 1
ATOM 1733 O O . LEU A 1 214 ? 6.516 26.438 6.055 1 94.62 214 LEU A O 1
ATOM 1737 N N . GLU A 1 215 ? 7.766 25.781 4.316 1 93.12 215 GLU A N 1
ATOM 1738 C CA . GLU A 1 215 ? 7.953 24.406 4.75 1 93.12 215 GLU A CA 1
ATOM 1739 C C . GLU A 1 215 ? 6.625 23.766 5.141 1 93.12 215 GLU A C 1
ATOM 1741 O O . GLU A 1 215 ? 6.547 23.047 6.137 1 93.12 215 GLU A O 1
ATOM 1746 N N . GLY A 1 216 ? 5.539 24.141 4.531 1 88.88 216 GLY A N 1
ATOM 1747 C CA . GLY A 1 216 ? 4.238 23.547 4.793 1 88.88 216 GLY A CA 1
ATOM 1748 C C . GLY A 1 216 ? 3.527 24.172 5.984 1 88.88 216 GLY A C 1
ATOM 1749 O O . GLY A 1 216 ? 2.533 23.625 6.469 1 88.88 216 GLY A O 1
ATOM 1750 N N . GLY A 1 217 ? 4.059 25.25 6.43 1 93.31 217 GLY A N 1
ATOM 1751 C CA . GLY A 1 217 ? 3.438 25.969 7.523 1 93.31 217 GLY A CA 1
ATOM 1752 C C . GLY A 1 217 ? 2.615 27.156 7.059 1 93.31 217 GLY A C 1
ATOM 1753 O O . GLY A 1 217 ? 2.271 27.266 5.883 1 93.31 217 GLY A O 1
ATOM 1754 N N . ILE A 1 218 ? 2.223 27.953 8.016 1 96.56 218 ILE A N 1
ATOM 1755 C CA . ILE A 1 218 ? 1.353 29.062 7.656 1 96.56 218 ILE A CA 1
ATOM 1756 C C . ILE A 1 218 ? 2.174 30.344 7.543 1 96.56 218 ILE A C 1
ATOM 1758 O O . ILE A 1 218 ? 1.661 31.375 7.113 1 96.56 218 ILE A O 1
ATOM 1762 N N . GLU A 1 219 ? 3.467 30.328 7.891 1 98.06 219 GLU A N 1
ATOM 1763 C CA . GLU A 1 219 ? 4.316 31.516 7.746 1 98.06 219 GLU A CA 1
ATOM 1764 C C . GLU A 1 219 ? 4.562 31.844 6.277 1 98.06 219 GLU A C 1
ATOM 1766 O O . GLU A 1 219 ? 4.934 30.953 5.492 1 98.06 219 GLU A O 1
ATOM 1771 N N . PRO A 1 220 ? 4.379 33.094 5.961 1 97.81 220 PRO A N 1
ATOM 1772 C CA . PRO A 1 220 ? 4.582 33.469 4.559 1 97.81 220 PRO A CA 1
ATOM 1773 C C . PRO A 1 220 ? 6.047 33.344 4.129 1 97.81 220 PRO A C 1
ATOM 1775 O O . PRO A 1 220 ? 6.945 33.469 4.969 1 97.81 220 PRO A O 1
ATOM 1778 N N . LEU A 1 221 ? 6.25 33.219 2.867 1 96.94 221 LEU A N 1
ATOM 1779 C CA . LEU A 1 221 ? 7.59 33.156 2.295 1 96.94 221 LEU A CA 1
ATOM 1780 C C . LEU A 1 221 ? 8.219 34.562 2.264 1 96.94 221 LEU A C 1
ATOM 1782 O O . LEU A 1 221 ? 7.617 35.5 1.751 1 96.94 221 LEU A O 1
ATOM 1786 N N . PRO A 1 222 ? 9.406 34.656 2.811 1 96.94 222 PRO A N 1
ATOM 1787 C CA . PRO A 1 222 ? 10.023 36 2.865 1 96.94 222 PRO A CA 1
ATOM 1788 C C . PRO A 1 222 ? 10.672 36.406 1.544 1 96.94 222 PRO A C 1
ATOM 1790 O O . PRO A 1 222 ? 10.945 37.562 1.325 1 96.94 222 PRO A O 1
ATOM 1793 N N . ASP A 1 223 ? 10.93 35.438 0.634 1 95.12 223 ASP A N 1
ATOM 1794 C CA . ASP A 1 223 ? 11.781 35.719 -0.52 1 95.12 223 ASP A CA 1
ATOM 1795 C C . ASP A 1 223 ? 10.977 35.688 -1.817 1 95.12 223 ASP A C 1
ATOM 1797 O O . ASP A 1 223 ? 11.5 36 -2.891 1 95.12 223 ASP A O 1
ATOM 1801 N N . ARG A 1 224 ? 9.734 35.281 -1.762 1 95.38 224 ARG A N 1
ATOM 1802 C CA . ARG A 1 224 ? 8.883 35.125 -2.936 1 95.38 224 ARG A CA 1
ATOM 1803 C C . ARG A 1 224 ? 7.406 35.25 -2.555 1 95.38 224 ARG A C 1
ATOM 1805 O O . ARG A 1 224 ? 7.07 35.281 -1.37 1 95.38 224 ARG A O 1
ATOM 1812 N N . PRO A 1 225 ? 6.559 35.312 -3.529 1 96.5 225 PRO A N 1
ATOM 1813 C CA . PRO A 1 225 ? 5.137 35.469 -3.219 1 96.5 225 PRO A CA 1
ATOM 1814 C C . PRO A 1 225 ? 4.559 34.281 -2.469 1 96.5 225 PRO A C 1
ATOM 1816 O O . PRO A 1 225 ? 4.945 33.125 -2.73 1 96.5 225 PRO A O 1
ATOM 1819 N N . THR A 1 226 ? 3.686 34.562 -1.579 1 97.31 226 THR A N 1
ATOM 1820 C CA . THR A 1 226 ? 2.939 33.531 -0.851 1 97.31 226 THR A CA 1
ATOM 1821 C C . THR A 1 226 ? 1.504 33.469 -1.358 1 97.31 226 THR A C 1
ATOM 1823 O O . THR A 1 226 ? 0.831 34.469 -1.51 1 97.31 226 THR A O 1
ATOM 1826 N N . LEU A 1 227 ? 1.038 32.25 -1.626 1 97.38 227 LEU A N 1
ATOM 1827 C CA . LEU A 1 227 ? -0.33 32.031 -2.084 1 97.38 227 LEU A CA 1
ATOM 1828 C C . LEU A 1 227 ? -1.275 31.844 -0.901 1 97.38 227 LEU A C 1
ATOM 1830 O O . LEU A 1 227 ? -0.998 31.047 0.004 1 97.38 227 LEU A O 1
ATOM 1834 N N . VAL A 1 228 ? -2.344 32.656 -0.923 1 97.56 228 VAL A N 1
ATOM 1835 C CA . VAL A 1 228 ? -3.35 32.625 0.134 1 97.56 228 VAL A CA 1
ATOM 1836 C C . VAL A 1 228 ? -4.746 32.562 -0.482 1 97.56 228 VAL A C 1
ATOM 1838 O O . VAL A 1 228 ? -5.027 33.219 -1.475 1 97.56 228 VAL A O 1
ATOM 1841 N N . LYS A 1 229 ? -5.582 31.719 0.117 1 97.25 229 LYS A N 1
ATOM 1842 C CA . LYS A 1 229 ? -6.977 31.625 -0.308 1 97.25 229 LYS A CA 1
ATOM 1843 C C . LYS A 1 229 ? -7.922 31.703 0.888 1 97.25 229 LYS A C 1
ATOM 1845 O O . LYS A 1 229 ? -7.859 30.859 1.784 1 97.25 229 LYS A O 1
ATOM 1850 N N . LYS A 1 230 ? -8.727 32.688 0.879 1 97 230 LYS A N 1
ATOM 1851 C CA . LYS A 1 230 ? -9.789 32.812 1.87 1 97 230 LYS A CA 1
ATOM 1852 C C . LYS A 1 230 ? -11.117 32.312 1.31 1 97 230 LYS A C 1
ATOM 1854 O O . LYS A 1 230 ? -11.32 32.312 0.094 1 97 230 LYS A O 1
ATOM 1859 N N . ARG A 1 231 ? -11.945 31.844 2.178 1 96.75 231 ARG A N 1
ATOM 1860 C CA . ARG A 1 231 ? -13.258 31.359 1.76 1 96.75 231 ARG A CA 1
ATOM 1861 C C . ARG A 1 231 ? -13.945 32.375 0.849 1 96.75 231 ARG A C 1
ATOM 1863 O O . ARG A 1 231 ? -14.008 33.562 1.17 1 96.75 231 ARG A O 1
ATOM 1870 N N . GLY A 1 232 ? -14.445 31.859 -0.269 1 93.69 232 GLY A N 1
ATOM 1871 C CA . GLY A 1 232 ? -15.219 32.688 -1.179 1 93.69 232 GLY A CA 1
ATOM 1872 C C . GLY A 1 232 ? -14.367 33.594 -2.051 1 93.69 232 GLY A C 1
ATOM 1873 O O . GLY A 1 232 ? -14.891 34.375 -2.852 1 93.69 232 GLY A O 1
ATOM 1874 N N . LYS A 1 233 ? -13.109 33.562 -1.91 1 95.44 233 LYS A N 1
ATOM 1875 C CA . LYS A 1 233 ? -12.211 34.375 -2.695 1 95.44 233 LYS A CA 1
ATOM 1876 C C . LYS A 1 233 ? -11.289 33.531 -3.566 1 95.44 233 LYS A C 1
ATOM 1878 O O . LYS A 1 233 ? -11.18 32.312 -3.373 1 95.44 233 LYS A O 1
ATOM 1883 N N . ASP A 1 234 ? -10.648 34.156 -4.527 1 94.75 234 ASP A N 1
ATOM 1884 C CA . ASP A 1 234 ? -9.641 33.531 -5.355 1 94.75 234 ASP A CA 1
ATOM 1885 C C . ASP A 1 234 ? -8.297 33.469 -4.637 1 94.75 234 ASP A C 1
ATOM 1887 O O . ASP A 1 234 ? -8.102 34.125 -3.619 1 94.75 234 ASP A O 1
ATOM 1891 N N . ILE A 1 235 ? -7.512 32.625 -5.211 1 95.62 235 ILE A N 1
ATOM 1892 C CA . ILE A 1 235 ? -6.152 32.562 -4.691 1 95.62 235 ILE A CA 1
ATOM 1893 C C . ILE A 1 235 ? -5.43 33.875 -4.938 1 95.62 235 ILE A C 1
ATOM 1895 O O . ILE A 1 235 ? -5.41 34.375 -6.062 1 95.62 235 ILE A O 1
ATOM 1899 N N . GLU A 1 236 ? -4.859 34.406 -3.918 1 96.06 236 GLU A N 1
ATOM 1900 C CA . GLU A 1 236 ? -4.062 35.625 -4 1 96.06 236 GLU A CA 1
ATOM 1901 C C . GLU A 1 236 ? -2.574 35.312 -3.873 1 96.06 236 GLU A C 1
ATOM 1903 O O . GLU A 1 236 ? -2.176 34.438 -3.102 1 96.06 236 GLU A O 1
ATOM 1908 N N . SER A 1 237 ? -1.861 36.031 -4.672 1 97.06 237 SER A N 1
ATOM 1909 C CA . SER A 1 237 ? -0.406 36.031 -4.562 1 97.06 237 SER A CA 1
ATOM 1910 C C . SER A 1 237 ? 0.112 37.281 -3.896 1 97.06 237 SER A C 1
ATOM 1912 O O . SER A 1 237 ? -0.008 38.375 -4.457 1 97.06 237 SER A O 1
ATOM 1914 N N . ILE A 1 238 ? 0.729 37.156 -2.756 1 96.56 238 ILE A N 1
ATOM 1915 C CA . ILE A 1 238 ? 1.135 38.344 -1.983 1 96.56 238 ILE A CA 1
ATOM 1916 C C . ILE A 1 238 ? 2.656 38.469 -2 1 96.56 238 ILE A C 1
ATOM 1918 O O . ILE A 1 238 ? 3.363 37.594 -1.45 1 96.56 238 ILE A O 1
ATOM 1922 N N . GLU A 1 239 ? 3.127 39.5 -2.516 1 95.19 239 GLU A N 1
ATOM 1923 C CA . GLU A 1 239 ? 4.555 39.812 -2.551 1 95.19 239 GLU A CA 1
ATOM 1924 C C . GLU A 1 239 ? 5.004 40.531 -1.277 1 95.19 239 GLU A C 1
ATOM 1926 O O . GLU A 1 239 ? 4.422 41.531 -0.891 1 95.19 239 GLU A O 1
ATOM 1931 N N . PRO A 1 240 ? 6.074 40 -0.722 1 93.81 240 PRO A N 1
ATOM 1932 C CA . PRO A 1 240 ? 6.555 40.688 0.47 1 93.81 240 PRO A CA 1
ATOM 1933 C C . PRO A 1 240 ? 6.855 42.156 0.205 1 93.81 240 PRO A C 1
ATOM 1935 O O . PRO A 1 240 ? 6.547 43.031 1.039 1 93.81 240 PRO A O 1
ATOM 1938 N N . LYS A 1 241 ? 7.41 42.531 -0.909 1 90.62 241 LYS A N 1
ATOM 1939 C CA . LYS A 1 241 ? 7.797 43.875 -1.269 1 90.62 241 LYS A CA 1
ATOM 1940 C C . LYS A 1 241 ? 6.578 44.812 -1.33 1 90.62 241 LYS A C 1
ATOM 1942 O O . LYS A 1 241 ? 6.684 46 -1.071 1 90.62 241 LYS A O 1
ATOM 1947 N N . SER A 1 242 ? 5.508 44.219 -1.713 1 92.31 242 SER A N 1
ATOM 1948 C CA . SER A 1 242 ? 4.293 45 -1.846 1 92.31 242 SER A CA 1
ATOM 1949 C C . SER A 1 242 ? 3.811 45.531 -0.489 1 92.31 242 SER A C 1
ATOM 1951 O O . SER A 1 242 ? 3.006 46.438 -0.417 1 92.31 242 SER A O 1
ATOM 1953 N N . LEU A 1 243 ? 4.281 44.906 0.53 1 94.06 243 LEU A N 1
ATOM 1954 C CA . LEU A 1 243 ? 3.893 45.281 1.882 1 94.06 243 LEU A CA 1
ATOM 1955 C C . LEU A 1 243 ? 4.816 46.375 2.426 1 94.06 243 LEU A C 1
ATOM 1957 O O . LEU A 1 243 ? 4.578 46.906 3.512 1 94.06 243 LEU A O 1
ATOM 1961 N N . GLY A 1 244 ? 5.93 46.656 1.725 1 91.44 244 GLY A N 1
ATOM 1962 C CA . GLY A 1 244 ? 6.887 47.656 2.146 1 91.44 244 GLY A CA 1
ATOM 1963 C C . GLY A 1 244 ? 7.812 47.188 3.252 1 91.44 244 GLY A C 1
ATOM 1964 O O . GLY A 1 244 ? 8.352 48 4.008 1 91.44 244 GLY A O 1
ATOM 1965 N N . LEU A 1 245 ? 7.887 45.906 3.422 1 91.31 245 LEU A N 1
ATOM 1966 C CA . LEU A 1 245 ? 8.68 45.344 4.5 1 91.31 245 LEU A CA 1
ATOM 1967 C C . LEU A 1 245 ? 9.914 44.625 3.953 1 91.31 245 LEU A C 1
ATOM 1969 O O . LEU A 1 245 ? 9.812 43.844 3.016 1 91.31 245 LEU A O 1
ATOM 1973 N N . GLU A 1 246 ? 11.047 45.031 4.508 1 95.06 246 GLU A N 1
ATOM 1974 C CA . GLU A 1 246 ? 12.25 44.25 4.199 1 95.06 246 GLU A CA 1
ATOM 1975 C C . GLU A 1 246 ? 12.242 42.906 4.898 1 95.06 246 GLU A C 1
ATOM 1977 O O . GLU A 1 246 ? 12.031 42.844 6.109 1 95.06 246 GLU A O 1
ATOM 1982 N N . MET A 1 247 ? 12.523 41.906 4.129 1 97.69 247 MET A N 1
ATOM 1983 C CA . MET A 1 247 ? 12.43 40.531 4.648 1 97.69 247 MET A CA 1
ATOM 1984 C C . MET A 1 247 ? 13.82 39.938 4.906 1 97.69 247 MET A C 1
ATOM 1986 O O . MET A 1 247 ? 14.805 40.406 4.328 1 97.69 247 MET A O 1
ATOM 1990 N N . PRO A 1 248 ? 13.844 39.031 5.867 1 97.69 248 PRO A N 1
ATOM 1991 C CA . PRO A 1 248 ? 15.125 38.344 6.039 1 97.69 248 PRO A CA 1
ATOM 1992 C C . PRO A 1 248 ? 15.555 37.562 4.797 1 97.69 248 PRO A C 1
ATOM 1994 O O . PRO A 1 248 ? 14.711 36.969 4.117 1 97.69 248 PRO A O 1
ATOM 1997 N N . LYS A 1 249 ? 16.844 37.5 4.594 1 94.62 249 LYS A N 1
ATOM 1998 C CA . LYS A 1 249 ? 17.422 36.844 3.422 1 94.62 249 LYS A CA 1
ATOM 1999 C C . LYS A 1 249 ? 17.531 35.312 3.643 1 94.62 249 LYS A C 1
ATOM 2001 O O . LYS A 1 249 ? 17.516 34.531 2.686 1 94.62 249 LYS A O 1
ATOM 2006 N N . ASP A 1 250 ? 17.703 34.938 4.891 1 96.38 250 ASP A N 1
ATOM 2007 C CA . ASP A 1 250 ? 17.891 33.531 5.215 1 96.38 250 ASP A CA 1
ATOM 2008 C C . ASP A 1 250 ? 17.141 33.156 6.5 1 96.38 250 ASP A C 1
ATOM 2010 O O . ASP A 1 250 ? 17.375 33.75 7.547 1 96.38 250 ASP A O 1
ATOM 2014 N N . VAL A 1 251 ? 16.344 32.156 6.406 1 97.81 251 VAL A N 1
ATOM 2015 C CA . VAL A 1 251 ? 15.57 31.734 7.562 1 97.81 251 VAL A CA 1
ATOM 2016 C C . VAL A 1 251 ? 15.859 30.266 7.855 1 97.81 251 VAL A C 1
ATOM 2018 O O . VAL A 1 251 ? 15.156 29.641 8.656 1 97.81 251 VAL A O 1
ATOM 2021 N N . HIS A 1 252 ? 16.844 29.688 7.199 1 97.69 252 HIS A N 1
ATOM 2022 C CA . HIS A 1 252 ? 17.25 28.297 7.402 1 97.69 252 HIS A CA 1
ATOM 2023 C C . HIS A 1 252 ? 17.875 28.094 8.781 1 97.69 252 HIS A C 1
ATOM 2025 O O . HIS A 1 252 ? 18.469 29.031 9.336 1 97.69 252 HIS A O 1
ATOM 2031 N N . SER A 1 253 ? 17.656 26.922 9.328 1 97.81 253 SER A N 1
ATOM 2032 C CA . SER A 1 253 ? 18.219 26.609 10.633 1 97.81 253 SER A CA 1
ATOM 2033 C C . SER A 1 253 ? 18.594 25.125 10.734 1 97.81 253 SER A C 1
ATOM 2035 O O . SER A 1 253 ? 17.859 24.266 10.273 1 97.81 253 SER A O 1
ATOM 2037 N N . GLU A 1 254 ? 19.734 24.797 11.359 1 96.75 254 GLU A N 1
ATOM 2038 C CA . GLU A 1 254 ? 20.141 23.438 11.68 1 96.75 254 GLU A CA 1
ATOM 2039 C C . GLU A 1 254 ? 19.688 23.031 13.078 1 96.75 254 GLU A C 1
ATOM 2041 O O . GLU A 1 254 ? 19.703 21.859 13.438 1 96.75 254 GLU A O 1
ATOM 2046 N N . ASN A 1 255 ? 19.328 24.016 13.867 1 98.06 255 ASN A N 1
ATOM 2047 C CA . ASN A 1 255 ? 18.734 23.844 15.195 1 98.06 255 ASN A CA 1
ATOM 2048 C C . ASN A 1 255 ? 17.469 24.703 15.359 1 98.06 255 ASN A C 1
ATOM 2050 O O . ASN A 1 255 ? 17.516 25.75 16 1 98.06 255 ASN A O 1
ATOM 2054 N N . VAL A 1 256 ? 16.438 24.203 14.922 1 98.38 256 VAL A N 1
ATOM 2055 C CA . VAL A 1 256 ? 15.203 24.938 14.727 1 98.38 256 VAL A CA 1
ATOM 2056 C C . VAL A 1 256 ? 14.688 25.453 16.078 1 98.38 256 VAL A C 1
ATOM 2058 O O . VAL A 1 256 ? 14.328 26.625 16.203 1 98.38 256 VAL A O 1
ATOM 2061 N N . LEU A 1 257 ? 14.703 24.609 17.094 1 98.38 257 LEU A N 1
ATOM 2062 C CA . LEU A 1 257 ? 14.188 25.031 18.391 1 98.38 257 LEU A CA 1
ATOM 2063 C C . LEU A 1 257 ? 15.008 26.172 18.953 1 98.38 257 LEU A C 1
ATOM 2065 O O . LEU A 1 257 ? 14.461 27.234 19.281 1 98.38 257 LEU A O 1
ATOM 2069 N N . ARG A 1 258 ? 16.281 25.969 18.953 1 98.62 258 ARG A N 1
ATOM 2070 C CA . ARG A 1 258 ? 17.188 26.969 19.516 1 98.62 258 ARG A CA 1
ATOM 2071 C C . ARG A 1 258 ? 17.062 28.297 18.781 1 98.62 258 ARG A C 1
ATOM 2073 O O . ARG A 1 258 ? 16.875 29.344 19.406 1 98.62 258 ARG A O 1
ATOM 2080 N N . ASP A 1 259 ? 17.141 28.219 17.469 1 98.75 259 ASP A N 1
ATOM 2081 C CA . ASP A 1 259 ? 17.156 29.438 16.672 1 98.75 259 ASP A CA 1
ATOM 2082 C C . ASP A 1 259 ? 15.789 30.141 16.703 1 98.75 259 ASP A C 1
ATOM 2084 O O . ASP A 1 259 ? 15.719 31.375 16.672 1 98.75 259 ASP A O 1
ATOM 2088 N N . SER A 1 260 ? 14.719 29.406 16.766 1 98.81 260 SER A N 1
ATOM 2089 C CA . SER A 1 260 ? 13.391 29.984 16.906 1 98.81 260 SER A CA 1
ATOM 2090 C C . SER A 1 260 ? 13.242 30.719 18.234 1 98.81 260 SER A C 1
ATOM 2092 O O . SER A 1 260 ? 12.695 31.812 18.281 1 98.81 260 SER A O 1
ATOM 2094 N N . LEU A 1 261 ? 13.711 30.078 19.312 1 98.75 261 LEU A N 1
ATOM 2095 C CA . LEU A 1 261 ? 13.633 30.703 20.625 1 98.75 261 LEU A CA 1
ATOM 2096 C C . LEU A 1 261 ? 14.398 32.031 20.656 1 98.75 261 LEU A C 1
ATOM 2098 O O . LEU A 1 261 ? 13.891 33.031 21.141 1 98.75 261 LEU A O 1
ATOM 2102 N N . GLU A 1 262 ? 15.562 32 20.094 1 98.69 262 GLU A N 1
ATOM 2103 C CA . GLU A 1 262 ? 16.422 33.156 20.109 1 98.69 262 GLU A CA 1
ATOM 2104 C C . GLU A 1 262 ? 15.781 34.344 19.375 1 98.69 262 GLU A C 1
ATOM 2106 O O . GLU A 1 262 ? 15.68 35.438 19.922 1 98.69 262 GLU A O 1
ATOM 2111 N N . ILE A 1 263 ? 15.336 34.125 18.203 1 98.69 263 ILE A N 1
ATOM 2112 C CA . ILE A 1 263 ? 14.828 35.219 17.375 1 98.69 263 ILE A CA 1
ATOM 2113 C C . ILE A 1 263 ? 13.516 35.75 17.953 1 98.69 263 ILE A C 1
ATOM 2115 O O . ILE A 1 263 ? 13.273 36.938 17.984 1 98.69 263 ILE A O 1
ATOM 2119 N N . ASN A 1 264 ? 12.656 34.906 18.422 1 98.75 264 ASN A N 1
ATOM 2120 C CA . ASN A 1 264 ? 11.375 35.344 18.953 1 98.75 264 ASN A CA 1
ATOM 2121 C C . ASN A 1 264 ? 11.555 36.094 20.281 1 98.75 264 ASN A C 1
ATOM 2123 O O . ASN A 1 264 ? 10.844 37.062 20.547 1 98.75 264 ASN A O 1
ATOM 2127 N N . ARG A 1 265 ? 12.508 35.656 21.141 1 98.56 265 ARG A N 1
ATOM 2128 C CA . ARG A 1 265 ? 12.805 36.375 22.359 1 98.56 265 ARG A CA 1
ATOM 2129 C C . ARG A 1 265 ? 13.273 37.812 22.047 1 98.56 265 ARG A C 1
ATOM 2131 O O . ARG A 1 265 ? 12.852 38.75 22.688 1 98.56 265 ARG A O 1
ATOM 2138 N N . LYS A 1 266 ? 14.125 37.875 21.062 1 98.38 266 LYS A N 1
ATOM 2139 C CA . LYS A 1 266 ? 14.641 39.188 20.656 1 98.38 266 LYS A CA 1
ATOM 2140 C C . LYS A 1 266 ? 13.508 40.094 20.188 1 98.38 266 LYS A C 1
ATOM 2142 O O . LYS A 1 266 ? 13.516 41.312 20.484 1 98.38 266 LYS A O 1
ATOM 2147 N N . ILE A 1 267 ? 12.586 39.562 19.5 1 98.06 267 ILE A N 1
ATOM 2148 C CA . ILE A 1 267 ? 11.469 40.344 18.984 1 98.06 267 ILE A CA 1
ATOM 2149 C C . ILE A 1 267 ? 10.555 40.75 20.125 1 98.06 267 ILE A C 1
ATOM 2151 O O . ILE A 1 267 ? 10.195 41.938 20.25 1 98.06 267 ILE A O 1
ATOM 2155 N N . ILE A 1 268 ? 10.195 39.875 21.031 1 97.12 268 ILE A N 1
ATOM 2156 C CA . ILE A 1 268 ? 9.25 40.094 22.109 1 97.12 268 ILE A CA 1
ATOM 2157 C C . ILE A 1 268 ? 9.836 41.094 23.109 1 97.12 268 ILE A C 1
ATOM 2159 O O . ILE A 1 268 ? 9.117 41.969 23.641 1 97.12 268 ILE A O 1
ATOM 2163 N N . ASP A 1 269 ? 11.18 41.062 23.219 1 95.88 269 ASP A N 1
ATOM 2164 C CA . ASP A 1 269 ? 11.859 41.938 24.156 1 95.88 269 ASP A CA 1
ATOM 2165 C C . ASP A 1 269 ? 12.18 43.281 23.516 1 95.88 269 ASP A C 1
ATOM 2167 O O . ASP A 1 269 ? 12.719 44.188 24.172 1 95.88 269 ASP A O 1
ATOM 2171 N N . GLY A 1 270 ? 11.914 43.406 22.297 1 95.75 270 GLY A N 1
ATOM 2172 C CA . GLY A 1 270 ? 12.094 44.688 21.625 1 95.75 270 GLY A CA 1
ATOM 2173 C C . GLY A 1 270 ? 13.492 44.875 21.062 1 95.75 270 GLY A C 1
ATOM 2174 O O . GLY A 1 270 ? 13.828 45.969 20.578 1 95.75 270 GLY A O 1
ATOM 2175 N N . ARG A 1 271 ? 14.305 43.812 20.969 1 97.06 271 ARG A N 1
ATOM 2176 C CA . ARG A 1 271 ? 15.703 43.938 20.547 1 97.06 271 ARG A CA 1
ATOM 2177 C C . ARG A 1 271 ? 15.852 43.656 19.047 1 97.06 271 ARG A C 1
ATOM 2179 O O . ARG A 1 271 ? 16.906 43.969 18.469 1 97.06 271 ARG A O 1
ATOM 2186 N N . GLU A 1 272 ? 14.883 43.125 18.469 1 96.94 272 GLU A N 1
ATOM 2187 C CA . GLU A 1 272 ? 14.844 42.938 17.016 1 96.94 272 GLU A CA 1
ATOM 2188 C C . GLU A 1 272 ? 13.656 43.656 16.406 1 96.94 272 GLU A C 1
ATOM 2190 O O . GLU A 1 272 ? 12.508 43.281 16.594 1 96.94 272 GLU A O 1
ATOM 2195 N N . ARG A 1 273 ? 14.023 44.75 15.641 1 96.06 273 ARG A N 1
ATOM 2196 C CA . ARG A 1 273 ? 13.008 45.562 14.977 1 96.06 273 ARG A CA 1
ATOM 2197 C C . ARG A 1 273 ? 13.312 45.719 13.492 1 96.0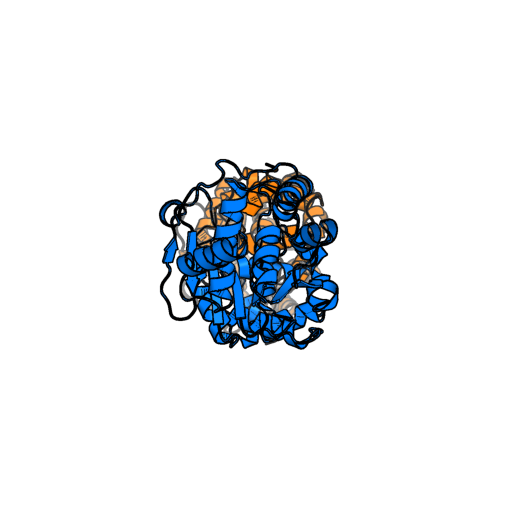6 273 ARG A C 1
ATOM 2199 O O . ARG A 1 273 ? 12.82 46.625 12.852 1 96.06 273 ARG A O 1
ATOM 2206 N N . GLY A 1 274 ? 14.008 44.812 12.938 1 96.75 274 GLY A N 1
ATOM 2207 C CA . GLY A 1 274 ? 14.398 44.812 11.539 1 96.75 274 GLY A CA 1
ATOM 2208 C C . GLY A 1 274 ? 13.656 43.75 10.711 1 96.75 274 GLY A C 1
ATOM 2209 O O . GLY A 1 274 ? 12.43 43.688 10.766 1 96.75 274 GLY A O 1
ATOM 2210 N N . GLU A 1 275 ? 14.461 43.031 9.922 1 97.62 275 GLU A N 1
ATOM 2211 C CA . GLU A 1 275 ? 13.914 42.125 8.898 1 97.62 275 GLU A CA 1
ATOM 2212 C C . GLU A 1 275 ? 13.062 41.031 9.523 1 97.62 275 GLU A C 1
ATOM 2214 O O . GLU A 1 275 ? 12.016 40.656 8.992 1 97.62 275 GLU A O 1
ATOM 2219 N N . PHE A 1 276 ? 13.5 40.469 10.641 1 98.19 276 PHE A N 1
ATOM 2220 C CA . PHE A 1 276 ? 12.75 39.375 11.242 1 98.19 276 PHE A CA 1
ATOM 2221 C C . PHE A 1 276 ? 11.484 39.906 11.914 1 98.19 276 PHE A C 1
ATOM 2223 O O . PHE A 1 276 ? 10.461 39.219 11.938 1 98.19 276 PHE A O 1
ATOM 2230 N N . PHE A 1 277 ? 11.523 41.062 12.469 1 98 277 PHE A N 1
ATOM 2231 C CA . PHE A 1 277 ? 10.312 41.688 12.969 1 98 277 PHE A CA 1
ATOM 2232 C C . PHE A 1 277 ? 9.328 41.938 11.836 1 98 277 PHE A C 1
ATOM 2234 O O . PHE A 1 277 ? 8.125 41.719 11.992 1 98 277 PHE A O 1
ATOM 2241 N N . ASN A 1 278 ? 9.859 42.406 10.734 1 97.69 278 ASN A N 1
ATOM 2242 C CA . ASN A 1 278 ? 9.031 42.625 9.555 1 97.69 278 ASN A CA 1
ATOM 2243 C C . ASN A 1 278 ? 8.344 41.344 9.117 1 97.69 278 ASN A C 1
ATOM 2245 O O . ASN A 1 278 ? 7.176 41.344 8.719 1 97.69 278 ASN A O 1
ATOM 2249 N N . TRP A 1 279 ? 9.055 40.219 9.133 1 98.31 279 TRP A N 1
ATOM 2250 C CA . TRP A 1 279 ? 8.484 38.938 8.773 1 98.31 279 TRP A CA 1
ATOM 2251 C C . TRP A 1 279 ? 7.398 38.531 9.766 1 98.31 279 TRP A C 1
ATOM 2253 O O . TRP A 1 279 ? 6.375 37.969 9.375 1 98.31 279 TRP A O 1
ATOM 2263 N N . ALA A 1 280 ? 7.637 38.875 11.055 1 98.25 280 ALA A N 1
ATOM 2264 C CA . ALA A 1 280 ? 6.605 38.656 12.07 1 98.25 280 ALA A CA 1
ATOM 2265 C C . ALA A 1 280 ? 5.367 39.5 11.781 1 98.25 280 ALA A C 1
ATOM 2267 O O . ALA A 1 280 ? 4.238 39.031 11.93 1 98.25 280 ALA A O 1
ATOM 2268 N N . LEU A 1 281 ? 5.574 40.719 11.359 1 98 281 LEU A N 1
ATOM 2269 C CA . LEU A 1 281 ? 4.461 41.594 11 1 98 281 LEU A CA 1
ATOM 2270 C C . LEU A 1 281 ? 3.67 41.031 9.836 1 98 281 LEU A C 1
ATOM 2272 O O . LEU A 1 281 ? 2.438 41.031 9.852 1 98 281 LEU A O 1
ATOM 2276 N N . TYR A 1 282 ? 4.363 40.562 8.82 1 98.19 282 TYR A N 1
ATOM 2277 C CA . TYR A 1 282 ? 3.727 39.938 7.68 1 98.19 282 TYR A CA 1
ATOM 2278 C C . TYR A 1 282 ? 2.889 38.75 8.117 1 98.19 282 TYR A C 1
ATOM 2280 O O . TYR A 1 282 ? 1.721 38.625 7.742 1 98.19 282 TYR A O 1
ATOM 2288 N N . THR A 1 283 ? 3.471 37.906 8.953 1 98.5 283 THR A N 1
ATOM 2289 C CA . THR A 1 283 ? 2.781 36.719 9.461 1 98.5 283 THR A CA 1
ATOM 2290 C C . THR A 1 283 ? 1.562 37.125 10.289 1 98.5 283 THR A C 1
ATOM 2292 O O . THR A 1 283 ? 0.498 36.5 10.172 1 98.5 283 THR A O 1
ATOM 2295 N N . ALA A 1 284 ? 1.753 38.156 11.094 1 98.5 284 ALA A N 1
ATOM 2296 C CA . ALA A 1 284 ? 0.641 38.656 11.891 1 98.5 284 ALA A CA 1
ATOM 2297 C C . ALA A 1 284 ? -0.48 39.188 11 1 98.5 284 ALA A C 1
ATOM 2299 O O . ALA A 1 284 ? -1.661 39 11.305 1 98.5 284 ALA A O 1
ATOM 2300 N N . GLY A 1 285 ? -0.087 39.875 9.938 1 98 285 GLY A N 1
ATOM 2301 C CA . GLY A 1 285 ? -1.084 40.312 8.977 1 98 285 GLY A CA 1
ATOM 2302 C C . GLY A 1 285 ? -1.911 39.188 8.398 1 98 285 GLY A C 1
ATOM 2303 O O . GLY A 1 285 ? -3.131 39.312 8.266 1 98 285 GLY A O 1
ATOM 2304 N N . VAL A 1 286 ? -1.286 38.094 8.078 1 97.88 286 VAL A N 1
ATOM 2305 C CA . VAL A 1 286 ? -1.959 36.906 7.578 1 97.88 286 VAL A CA 1
ATOM 2306 C C . VAL A 1 286 ? -2.926 36.375 8.641 1 97.88 286 VAL A C 1
ATOM 2308 O O . VAL A 1 286 ? -4.062 36 8.328 1 97.88 286 VAL A O 1
ATOM 2311 N N . LEU A 1 287 ? -2.488 36.344 9.859 1 98.56 287 LEU A N 1
ATOM 2312 C CA . LEU A 1 287 ? -3.303 35.812 10.953 1 98.56 287 LEU A CA 1
ATOM 2313 C C . LEU A 1 287 ? -4.527 36.688 11.18 1 98.56 287 LEU A C 1
ATOM 2315 O O . LEU A 1 287 ? -5.637 36.188 11.375 1 98.56 287 LEU A O 1
ATOM 2319 N N . LEU A 1 288 ? -4.359 38 11.18 1 98.5 288 LEU A N 1
ATOM 2320 C CA . LEU A 1 288 ? -5.484 38.906 11.359 1 98.5 288 LEU A CA 1
ATOM 2321 C C . LEU A 1 288 ? -6.496 38.75 10.227 1 98.5 288 LEU A C 1
ATOM 2323 O O . LEU A 1 288 ? -7.707 38.781 10.461 1 98.5 288 LEU A O 1
ATOM 2327 N N . TYR A 1 289 ? -5.945 38.656 9.039 1 98.12 289 TYR A N 1
ATOM 2328 C CA . TYR A 1 289 ? -6.793 38.406 7.879 1 98.12 289 TYR A CA 1
ATOM 2329 C C . TYR A 1 289 ? -7.586 37.125 8.039 1 98.12 289 TYR A C 1
ATOM 2331 O O . TYR A 1 289 ? -8.805 37.094 7.828 1 98.12 289 TYR A O 1
ATOM 2339 N N . ALA A 1 290 ? -6.98 36.125 8.461 1 98.38 290 ALA A N 1
ATOM 2340 C CA . ALA A 1 290 ? -7.605 34.812 8.664 1 98.38 290 ALA A CA 1
ATOM 2341 C C . ALA A 1 290 ? -8.633 34.844 9.781 1 98.38 290 ALA A C 1
ATOM 2343 O O . ALA A 1 290 ? -9.648 34.156 9.734 1 98.38 290 ALA A O 1
ATOM 2344 N N . ALA A 1 291 ? -8.406 35.656 10.781 1 98.25 291 ALA A N 1
ATOM 2345 C CA . ALA A 1 291 ? -9.281 35.781 11.938 1 98.25 291 ALA A CA 1
ATOM 2346 C C . ALA A 1 291 ? -10.484 36.656 11.625 1 98.25 291 ALA A C 1
ATOM 2348 O O . ALA A 1 291 ? -11.391 36.812 12.453 1 98.25 291 ALA A O 1
ATOM 2349 N N . GLY A 1 292 ? -10.422 37.25 10.477 1 96.88 292 GLY A N 1
ATOM 2350 C CA . GLY A 1 292 ? -11.531 38.125 10.094 1 96.88 292 GLY A CA 1
ATOM 2351 C C . GLY A 1 292 ? -11.453 39.5 10.711 1 96.88 292 GLY A C 1
ATOM 2352 O O . GLY A 1 292 ? -12.469 40.188 10.812 1 96.88 292 GLY A O 1
ATOM 2353 N N . GLU A 1 293 ? -10.32 39.906 11.109 1 96.94 293 GLU A N 1
ATOM 2354 C CA . GLU A 1 293 ? -10.133 41.188 11.789 1 96.94 293 GLU A CA 1
ATOM 2355 C C . GLU A 1 293 ? -9.797 42.281 10.797 1 96.94 293 GLU A C 1
ATOM 2357 O O . GLU A 1 293 ? -9.766 43.469 11.156 1 96.94 293 GLU A O 1
ATOM 2362 N N . CYS A 1 294 ? -9.516 41.969 9.602 1 96.81 294 CYS A N 1
ATOM 2363 C CA . CYS A 1 294 ? -9.234 42.906 8.523 1 96.81 294 CYS A CA 1
ATOM 2364 C C . CYS A 1 294 ? -9.656 42.312 7.172 1 96.81 294 CYS A C 1
ATOM 2366 O O . CYS A 1 294 ? -9.961 41.125 7.066 1 96.81 294 CYS A O 1
ATOM 2368 N N . GLU A 1 295 ? -9.609 43.094 6.152 1 96.31 295 GLU A N 1
ATOM 2369 C CA . GLU A 1 295 ? -10.148 42.719 4.855 1 96.31 295 GLU A CA 1
ATOM 2370 C C . GLU A 1 295 ? -9.039 42.25 3.916 1 96.31 295 GLU A C 1
ATOM 2372 O O . GLU A 1 295 ? -9.312 41.656 2.869 1 96.31 295 GLU A O 1
ATOM 2377 N N . SER A 1 296 ? -7.832 42.5 4.262 1 96.69 296 SER A N 1
ATOM 2378 C CA . SER A 1 296 ? -6.676 42.062 3.479 1 96.69 296 SER A CA 1
ATOM 2379 C C . SER A 1 296 ? -5.449 41.875 4.363 1 96.69 296 SER A C 1
ATOM 2381 O O . SER A 1 296 ? -5.395 42.375 5.48 1 96.69 296 SER A O 1
ATOM 2383 N N . VAL A 1 297 ? -4.543 41.125 3.857 1 97.25 297 VAL A N 1
ATOM 2384 C CA . VAL A 1 297 ? -3.293 40.938 4.582 1 97.25 297 VAL A CA 1
ATOM 2385 C C . VAL A 1 297 ? -2.574 42.25 4.77 1 97.25 297 VAL A C 1
ATOM 2387 O O . VAL A 1 297 ? -2.018 42.531 5.836 1 97.25 297 VAL A O 1
ATOM 2390 N N . GLU A 1 298 ? -2.588 43.094 3.766 1 96.69 298 GLU A N 1
ATOM 2391 C CA . GLU A 1 298 ? -1.969 44.438 3.824 1 96.69 298 GLU A CA 1
ATOM 2392 C C . GLU A 1 298 ? -2.553 45.25 4.961 1 96.69 298 GLU A C 1
ATOM 2394 O O . GLU A 1 298 ? -1.814 45.875 5.723 1 96.69 298 GLU A O 1
ATOM 2399 N N . GLU A 1 299 ? -3.855 45.25 5.004 1 97 299 GLU A N 1
ATOM 2400 C CA . GLU A 1 299 ? -4.516 45.969 6.09 1 97 299 GLU A CA 1
ATOM 2401 C C . GLU A 1 299 ? -4.105 45.406 7.449 1 97 299 GLU A C 1
ATOM 2403 O O . GLU A 1 299 ? -3.906 46.188 8.406 1 97 299 GLU A O 1
ATOM 2408 N N . GLY A 1 300 ? -4.016 44.125 7.535 1 97.56 300 GLY A N 1
ATOM 2409 C CA . GLY A 1 300 ? -3.588 43.5 8.773 1 97.56 300 GLY A CA 1
ATOM 2410 C C . GLY A 1 300 ? -2.188 43.875 9.195 1 97.56 300 GLY A C 1
ATOM 2411 O O . GLY A 1 300 ? -1.95 44.188 10.375 1 97.56 300 GLY A O 1
ATOM 2412 N N . VAL A 1 301 ? -1.319 43.938 8.227 1 97.38 301 VAL A N 1
ATOM 2413 C CA . VAL A 1 301 ? 0.051 44.375 8.5 1 97.38 301 VAL A CA 1
ATOM 2414 C C . VAL A 1 301 ? 0.054 45.781 9.047 1 97.38 301 VAL A C 1
ATOM 2416 O O . VAL A 1 301 ? 0.733 46.062 10.039 1 97.38 301 VAL A O 1
ATOM 2419 N N . GLY A 1 302 ? -0.66 46.594 8.438 1 95.88 302 GLY A N 1
ATOM 2420 C CA . GLY A 1 302 ? -0.764 47.969 8.898 1 95.88 302 GLY A CA 1
ATOM 2421 C C . GLY A 1 302 ? -1.284 48.094 10.32 1 95.88 302 GLY A C 1
ATOM 2422 O O . GLY A 1 302 ? -0.761 48.875 11.117 1 95.88 302 GLY A O 1
ATOM 2423 N N . ARG A 1 303 ? -2.25 47.312 10.633 1 95.94 303 ARG A N 1
ATOM 2424 C CA . ARG A 1 303 ? -2.865 47.344 11.953 1 95.94 303 ARG A CA 1
ATOM 2425 C C . ARG A 1 303 ? -1.875 46.906 13.023 1 95.94 303 ARG A C 1
ATOM 2427 O O . ARG A 1 303 ? -1.761 47.531 14.078 1 95.94 303 ARG A O 1
ATOM 2434 N N . VAL A 1 304 ? -1.194 45.812 12.781 1 95.94 304 VAL A N 1
ATOM 2435 C CA . VAL A 1 304 ? -0.258 45.281 13.773 1 95.94 304 VAL A CA 1
ATOM 2436 C C . VAL A 1 304 ? 0.922 46.25 13.93 1 95.94 304 VAL A C 1
ATOM 2438 O O . VAL A 1 304 ? 1.427 46.438 15.039 1 95.94 304 VAL A O 1
ATOM 2441 N N . GLU A 1 305 ? 1.315 46.812 12.844 1 93.44 305 GLU A N 1
ATOM 2442 C CA . GLU A 1 305 ? 2.42 47.781 12.883 1 93.44 305 GLU A CA 1
ATOM 2443 C C . GLU A 1 305 ? 2.078 49 13.758 1 93.44 305 GLU A C 1
ATOM 2445 O O . GLU A 1 305 ? 2.906 49.438 14.547 1 93.44 305 GLU A O 1
ATOM 2450 N N . LYS A 1 306 ? 0.953 49.469 13.625 1 91.38 306 LYS A N 1
ATOM 2451 C CA . LYS A 1 306 ? 0.503 50.625 14.391 1 91.38 306 LYS A CA 1
ATOM 2452 C C . LYS A 1 306 ? 0.439 50.312 15.883 1 91.38 306 LYS A C 1
ATOM 2454 O O . LYS A 1 306 ? 0.788 51.156 16.719 1 91.38 306 LYS A O 1
ATOM 2459 N N . GLU A 1 307 ? 0.068 49.156 16.188 1 85.44 307 GLU A N 1
ATOM 2460 C CA . GLU A 1 307 ? -0.139 48.781 17.578 1 85.44 307 GLU A CA 1
ATOM 2461 C C . GLU A 1 307 ? 1.166 48.312 18.234 1 85.44 307 GLU A C 1
ATOM 2463 O O . GLU A 1 307 ? 1.247 48.188 19.453 1 85.44 307 GLU A O 1
ATOM 2468 N N . SER A 1 308 ? 2.143 47.938 17.453 1 81 308 SER A N 1
ATOM 2469 C CA . SER A 1 308 ? 3.408 47.438 17.969 1 81 308 SER A CA 1
ATOM 2470 C C . SER A 1 308 ? 4.395 48.562 18.234 1 81 308 SER A C 1
ATOM 2472 O O . SER A 1 308 ? 5.422 48.344 18.891 1 81 308 SER A O 1
ATOM 2474 N N . THR A 1 309 ? 4.113 49.688 17.656 1 63.53 309 THR A N 1
ATOM 2475 C CA . THR A 1 309 ? 4.875 50.906 17.969 1 63.53 309 THR A CA 1
ATOM 2476 C C . THR A 1 309 ? 4.352 51.531 19.25 1 63.53 309 THR A C 1
ATOM 2478 O O . THR A 1 309 ? 3.15 51.5 19.531 1 63.53 309 THR A O 1
ATOM 2481 N N . MET B 1 1 ? 21.547 8 -0.096 1 55.34 1 MET B N 1
ATOM 2482 C CA . MET B 1 1 ? 20.25 7.492 0.337 1 55.34 1 MET B CA 1
ATOM 2483 C C . MET B 1 1 ? 20.219 5.969 0.275 1 55.34 1 MET B C 1
ATOM 2485 O O . MET B 1 1 ? 20.656 5.371 -0.709 1 55.34 1 MET B O 1
ATOM 2489 N N . ASP B 1 2 ? 19.781 5.359 1.362 1 81.81 2 ASP B N 1
ATOM 2490 C CA . ASP B 1 2 ? 19.594 3.916 1.492 1 81.81 2 ASP B CA 1
ATOM 2491 C C . ASP B 1 2 ? 18.656 3.385 0.417 1 81.81 2 ASP B C 1
ATOM 2493 O O . ASP B 1 2 ? 17.703 4.07 0.024 1 81.81 2 ASP B O 1
ATOM 2497 N N . ILE B 1 3 ? 19.156 2.521 -0.508 1 83.31 3 ILE B N 1
ATOM 2498 C CA . ILE B 1 3 ? 18.438 1.936 -1.627 1 83.31 3 ILE B CA 1
ATOM 2499 C C . ILE B 1 3 ? 16.984 1.682 -1.222 1 83.31 3 ILE B C 1
ATOM 2501 O O . ILE B 1 3 ? 16.062 1.864 -2.025 1 83.31 3 ILE B O 1
ATOM 2505 N N . LEU B 1 4 ? 16.812 1.455 -0.056 1 85.56 4 LEU B N 1
ATOM 2506 C CA . LEU B 1 4 ? 15.461 1.177 0.433 1 85.56 4 LEU B CA 1
ATOM 2507 C C . LEU B 1 4 ? 14.625 2.453 0.489 1 85.56 4 LEU B C 1
ATOM 2509 O O . LEU B 1 4 ? 13.477 2.465 0.056 1 85.56 4 LEU B O 1
ATOM 2513 N N . GLU B 1 5 ? 15.289 3.5 0.934 1 85 5 GLU B N 1
ATOM 2514 C CA . GLU B 1 5 ? 14.602 4.785 1.015 1 85 5 GLU B CA 1
ATOM 2515 C C . GLU B 1 5 ? 14.219 5.293 -0.372 1 85 5 GLU B C 1
ATOM 2517 O O . GLU B 1 5 ? 13.102 5.785 -0.574 1 85 5 GLU B O 1
ATOM 2522 N N . ARG B 1 6 ? 15.078 5.117 -1.261 1 87.75 6 ARG B N 1
ATOM 2523 C CA . ARG B 1 6 ? 14.844 5.551 -2.635 1 87.75 6 ARG B CA 1
ATOM 2524 C C . ARG B 1 6 ? 13.703 4.762 -3.268 1 87.75 6 ARG B C 1
ATOM 2526 O O . ARG B 1 6 ? 12.867 5.328 -3.971 1 87.75 6 ARG B O 1
ATOM 2533 N N . THR B 1 7 ? 13.672 3.498 -3.037 1 90.75 7 THR B N 1
ATOM 2534 C CA . THR B 1 7 ? 12.656 2.621 -3.607 1 90.75 7 THR B CA 1
ATOM 2535 C C . THR B 1 7 ? 11.273 3 -3.098 1 90.75 7 THR B C 1
ATOM 2537 O O . THR B 1 7 ? 10.328 3.115 -3.883 1 90.75 7 THR B O 1
ATOM 2540 N N . PHE B 1 8 ? 11.219 3.285 -1.884 1 90.69 8 PHE B N 1
ATOM 2541 C CA . PHE B 1 8 ? 9.922 3.619 -1.312 1 90.69 8 PHE B CA 1
ATOM 2542 C C . PHE B 1 8 ? 9.445 4.98 -1.804 1 90.69 8 PHE B C 1
ATOM 2544 O O . PHE B 1 8 ? 8.25 5.191 -2.01 1 90.69 8 PHE B O 1
ATOM 2551 N N . LYS B 1 9 ? 10.406 5.887 -1.983 1 88.94 9 LYS B N 1
ATOM 2552 C CA . LYS B 1 9 ? 10.047 7.191 -2.531 1 88.94 9 LYS B CA 1
ATOM 2553 C C . LYS B 1 9 ? 9.445 7.059 -3.928 1 88.94 9 LYS B C 1
ATOM 2555 O O . LYS B 1 9 ? 8.508 7.781 -4.277 1 88.94 9 LYS B O 1
ATOM 2560 N N . LYS B 1 10 ? 9.906 6.105 -4.691 1 92.19 10 LYS B N 1
ATOM 2561 C CA . LYS B 1 10 ? 9.422 5.855 -6.047 1 92.19 10 LYS B CA 1
ATOM 2562 C C . LYS B 1 10 ? 8.031 5.234 -6.027 1 92.19 10 LYS B C 1
ATOM 2564 O O . LYS B 1 10 ? 7.238 5.445 -6.945 1 92.19 10 LYS B O 1
ATOM 2569 N N . LEU B 1 11 ? 7.73 4.52 -4.906 1 92.75 11 LEU B N 1
ATOM 2570 C CA . LEU B 1 11 ? 6.559 3.652 -4.898 1 92.75 11 LEU B CA 1
ATOM 2571 C C . LEU B 1 11 ? 5.406 4.305 -4.141 1 92.75 11 LEU B C 1
ATOM 2573 O O . LEU B 1 11 ? 4.281 3.805 -4.164 1 92.75 11 LEU B O 1
ATOM 2577 N N . THR B 1 12 ? 5.73 5.355 -3.443 1 87.94 12 THR B N 1
ATOM 2578 C CA . THR B 1 12 ? 4.699 5.953 -2.604 1 87.94 12 THR B CA 1
ATOM 2579 C C . THR B 1 12 ? 4.32 7.34 -3.111 1 87.94 12 THR B C 1
ATOM 2581 O O . THR B 1 12 ? 4.137 8.266 -2.322 1 87.94 12 THR B O 1
ATOM 2584 N N . ARG B 1 13 ? 4.277 7.48 -4.375 1 87.31 13 ARG B N 1
ATOM 2585 C CA . ARG B 1 13 ? 3.771 8.656 -5.074 1 87.31 13 ARG B CA 1
ATOM 2586 C C . ARG B 1 13 ? 2.328 8.453 -5.523 1 87.31 13 ARG B C 1
ATOM 2588 O O . ARG B 1 13 ? 1.79 7.348 -5.414 1 87.31 13 ARG B O 1
ATOM 2595 N N . LEU B 1 14 ? 1.764 9.508 -5.996 1 87.75 14 LEU B N 1
ATOM 2596 C CA . LEU B 1 14 ? 0.465 9.391 -6.648 1 87.75 14 LEU B CA 1
ATOM 2597 C C . LEU B 1 14 ? 0.552 8.477 -7.867 1 87.75 14 LEU B C 1
ATOM 2599 O O . LEU B 1 14 ? 1.581 8.43 -8.547 1 87.75 14 LEU B O 1
ATOM 2603 N N . LYS B 1 15 ? -0.536 7.867 -8.109 1 86.69 15 LYS B N 1
ATOM 2604 C CA . LYS B 1 15 ? -0.581 6.789 -9.094 1 86.69 15 LYS B CA 1
ATOM 2605 C C . LYS B 1 15 ? 0.029 7.234 -10.422 1 86.69 15 LYS B C 1
ATOM 2607 O O . LYS B 1 15 ? 0.71 6.453 -11.086 1 86.69 15 LYS B O 1
ATOM 2612 N N . ASP B 1 16 ? -0.124 8.484 -10.781 1 88.69 16 ASP B N 1
ATOM 2613 C CA . ASP B 1 16 ? 0.332 8.969 -12.078 1 88.69 16 ASP B CA 1
ATOM 2614 C C . ASP B 1 16 ? 1.832 9.25 -12.062 1 88.69 16 ASP B C 1
ATOM 2616 O O . ASP B 1 16 ? 2.443 9.445 -13.117 1 88.69 16 ASP B O 1
ATOM 2620 N N . ASN B 1 17 ? 2.436 9.188 -10.898 1 90.19 17 ASN B N 1
ATOM 2621 C CA . ASN B 1 17 ? 3.846 9.531 -10.766 1 90.19 17 ASN B CA 1
ATOM 2622 C C . ASN B 1 17 ? 4.672 8.344 -10.281 1 90.19 17 ASN B C 1
ATOM 2624 O O . ASN B 1 17 ? 5.852 8.5 -9.953 1 90.19 17 ASN B O 1
ATOM 2628 N N . LEU B 1 18 ? 4.051 7.199 -10.25 1 91.94 18 LEU B N 1
ATOM 2629 C CA . LEU B 1 18 ? 4.789 6.008 -9.844 1 91.94 18 LEU B CA 1
ATOM 2630 C C . LEU B 1 18 ? 5.906 5.699 -10.828 1 91.94 18 LEU B C 1
ATOM 2632 O O . LEU B 1 18 ? 5.77 5.957 -12.031 1 91.94 18 LEU B O 1
ATOM 2636 N N . GLN B 1 19 ? 6.977 5.215 -10.289 1 94.44 19 GLN B N 1
ATOM 2637 C CA . GLN B 1 19 ? 8.133 4.887 -11.117 1 94.44 19 GLN B CA 1
ATOM 2638 C C . GLN B 1 19 ? 8.531 3.42 -10.953 1 94.44 19 GLN B C 1
ATOM 2640 O O . GLN B 1 19 ? 8.469 2.877 -9.852 1 94.44 19 GLN B O 1
ATOM 2645 N N . ASP B 1 20 ? 8.961 2.887 -12.07 1 96.31 20 ASP B N 1
ATOM 2646 C CA . ASP B 1 20 ? 9.445 1.512 -12.023 1 96.31 20 ASP B CA 1
ATOM 2647 C C . ASP B 1 20 ? 10.773 1.424 -11.266 1 96.31 20 ASP B C 1
ATOM 2649 O O . ASP B 1 20 ? 11.602 2.332 -11.352 1 96.31 20 ASP B O 1
ATOM 2653 N N . LEU B 1 21 ? 10.914 0.359 -10.602 1 97.38 21 LEU B N 1
ATOM 2654 C CA . LEU B 1 21 ? 12.203 0.046 -10.008 1 97.38 21 LEU B CA 1
ATOM 2655 C C . LEU B 1 21 ? 13.133 -0.613 -11.023 1 97.38 21 LEU B C 1
ATOM 2657 O O . LEU B 1 21 ? 12.664 -1.282 -11.945 1 97.38 21 LEU B O 1
ATOM 2661 N N . SER B 1 22 ? 14.414 -0.323 -10.82 1 97 22 SER B N 1
ATOM 2662 C CA . SER B 1 22 ? 15.375 -1.151 -11.539 1 97 22 SER B CA 1
ATOM 2663 C C . SER B 1 22 ? 15.391 -2.576 -10.992 1 97 22 SER B C 1
ATOM 2665 O O . SER B 1 22 ? 14.852 -2.842 -9.914 1 97 22 SER B O 1
ATOM 2667 N N . GLN B 1 23 ? 16 -3.434 -11.789 1 97.44 23 GLN B N 1
ATOM 2668 C CA . GLN B 1 23 ? 16.172 -4.805 -11.328 1 97.44 23 GLN B CA 1
ATOM 2669 C C . GLN B 1 23 ? 16.922 -4.848 -10 1 97.44 23 GLN B C 1
ATOM 2671 O O . GLN B 1 23 ? 16.547 -5.59 -9.086 1 97.44 23 GLN B O 1
ATOM 2676 N N . GLU B 1 24 ? 17.953 -4.055 -9.883 1 97.62 24 GLU B N 1
ATOM 2677 C CA . GLU B 1 24 ? 18.781 -4.012 -8.688 1 97.62 24 GLU B CA 1
ATOM 2678 C C . GLU B 1 24 ? 18 -3.494 -7.484 1 97.62 24 GLU B C 1
ATOM 2680 O O . GLU B 1 24 ? 18.125 -4.02 -6.375 1 97.62 24 GLU B O 1
ATOM 2685 N N . GLU B 1 25 ? 17.203 -2.457 -7.664 1 97.5 25 GLU B N 1
ATOM 2686 C CA . GLU B 1 25 ? 16.375 -1.921 -6.586 1 97.5 25 GLU B CA 1
ATOM 2687 C C . GLU B 1 25 ? 15.398 -2.969 -6.062 1 97.5 25 GLU B C 1
ATOM 2689 O O . GLU B 1 25 ? 15.266 -3.154 -4.852 1 97.5 25 GLU B O 1
ATOM 2694 N N . ALA B 1 26 ? 14.734 -3.66 -7.016 1 98.12 26 ALA B N 1
ATOM 2695 C CA . ALA B 1 26 ? 13.789 -4.703 -6.633 1 98.12 26 ALA B CA 1
ATOM 2696 C C . ALA B 1 26 ? 14.492 -5.836 -5.891 1 98.12 26 ALA B C 1
ATOM 2698 O O . ALA B 1 26 ? 13.977 -6.336 -4.887 1 98.12 26 ALA B O 1
ATOM 2699 N N . TYR B 1 27 ? 15.703 -6.18 -6.387 1 98.25 27 TYR B N 1
ATOM 2700 C CA . TYR B 1 27 ? 16.516 -7.203 -5.75 1 98.25 27 TYR B CA 1
ATOM 2701 C C . TYR B 1 27 ? 16.859 -6.82 -4.312 1 98.25 27 TYR B C 1
ATOM 2703 O O . TYR B 1 27 ? 16.656 -7.613 -3.391 1 98.25 27 TYR B O 1
ATOM 2711 N N . GLU B 1 28 ? 17.297 -5.641 -4.082 1 98.06 28 GLU B N 1
ATOM 2712 C CA . GLU B 1 28 ? 17.766 -5.199 -2.773 1 98.06 28 GLU B CA 1
ATOM 2713 C C . GLU B 1 28 ? 16.625 -5.129 -1.771 1 98.06 28 GLU B C 1
ATOM 2715 O O . GLU B 1 28 ? 16.781 -5.512 -0.609 1 98.06 28 GLU B O 1
ATOM 2720 N N . VAL B 1 29 ? 15.477 -4.641 -2.197 1 97.81 29 VAL B N 1
ATOM 2721 C CA . VAL B 1 29 ? 14.328 -4.543 -1.303 1 97.81 29 VAL B CA 1
ATOM 2722 C C . VAL B 1 29 ? 13.875 -5.938 -0.89 1 97.81 29 VAL B C 1
ATOM 2724 O O . VAL B 1 29 ? 13.656 -6.203 0.295 1 97.81 29 VAL B O 1
ATOM 2727 N N . PHE B 1 30 ? 13.773 -6.832 -1.862 1 98.5 30 PHE B N 1
ATOM 2728 C CA . PHE B 1 30 ? 13.227 -8.141 -1.534 1 98.5 30 PHE B CA 1
ATOM 2729 C C . PHE B 1 30 ? 14.242 -8.961 -0.743 1 98.5 30 PHE B C 1
ATOM 2731 O O . PHE B 1 30 ? 13.859 -9.758 0.124 1 98.5 30 PHE B O 1
ATOM 2738 N N . ARG B 1 31 ? 15.539 -8.797 -1.063 1 98.19 31 ARG B N 1
ATOM 2739 C CA . ARG B 1 31 ? 16.578 -9.398 -0.226 1 98.19 31 ARG B CA 1
ATOM 2740 C C . ARG B 1 31 ? 16.422 -8.969 1.229 1 98.19 31 ARG B C 1
ATOM 2742 O O . ARG B 1 31 ? 16.469 -9.797 2.137 1 98.19 31 ARG B O 1
ATOM 2749 N N . ALA B 1 32 ? 16.203 -7.68 1.462 1 97.88 32 ALA B N 1
ATOM 2750 C CA . ALA B 1 32 ? 16.016 -7.156 2.814 1 97.88 32 ALA B CA 1
ATOM 2751 C C . ALA B 1 32 ? 14.789 -7.773 3.479 1 97.88 32 ALA B C 1
ATOM 2753 O O . ALA B 1 32 ? 14.805 -8.062 4.68 1 97.88 32 ALA B O 1
ATOM 2754 N N . ILE B 1 33 ? 13.727 -7.957 2.688 1 98.06 33 ILE B N 1
ATOM 2755 C CA . ILE B 1 33 ? 12.516 -8.594 3.193 1 98.06 33 ILE B CA 1
ATOM 2756 C C . ILE B 1 33 ? 12.82 -10.016 3.641 1 98.06 33 ILE B C 1
ATOM 2758 O O . ILE B 1 33 ? 12.477 -10.414 4.754 1 98.06 33 ILE B O 1
ATOM 2762 N N . LEU B 1 34 ? 13.508 -10.781 2.811 1 98.31 34 LEU B N 1
ATOM 2763 C CA . LEU B 1 34 ? 13.805 -12.18 3.094 1 98.31 34 LEU B CA 1
ATOM 2764 C C . LEU B 1 34 ? 14.727 -12.305 4.301 1 98.31 34 LEU B C 1
ATOM 2766 O O . LEU B 1 34 ? 14.641 -13.273 5.059 1 98.31 34 LEU B O 1
ATOM 2770 N N . GLU B 1 35 ? 15.578 -11.336 4.52 1 97.38 35 GLU B N 1
ATOM 2771 C CA . GLU B 1 35 ? 16.547 -11.352 5.613 1 97.38 35 GLU B CA 1
ATOM 2772 C C . GLU B 1 35 ? 15.93 -10.836 6.906 1 97.38 35 GLU B C 1
ATOM 2774 O O . GLU B 1 35 ? 16.594 -10.789 7.945 1 97.38 35 GLU B O 1
ATOM 2779 N N . GLY B 1 36 ? 14.758 -10.414 6.855 1 95.94 36 GLY B N 1
ATOM 2780 C CA . GLY B 1 36 ? 14.078 -9.914 8.039 1 95.94 36 GLY B CA 1
ATOM 2781 C C . GLY B 1 36 ? 14.523 -8.516 8.438 1 95.94 36 GLY B C 1
ATOM 2782 O O . GLY B 1 36 ? 14.344 -8.102 9.586 1 95.94 36 GLY B O 1
ATOM 2783 N N . LYS B 1 37 ? 15.102 -7.801 7.531 1 95.88 37 LYS B N 1
ATOM 2784 C CA . LYS B 1 37 ? 15.609 -6.457 7.809 1 95.88 37 LYS B CA 1
ATOM 2785 C C . LYS B 1 37 ? 14.523 -5.406 7.574 1 95.88 37 LYS B C 1
ATOM 2787 O O . LYS B 1 37 ? 14.641 -4.273 8.039 1 95.88 37 LYS B O 1
ATOM 2792 N N . LEU B 1 38 ? 13.508 -5.73 6.805 1 95.31 38 LEU B N 1
ATOM 2793 C CA . LEU B 1 38 ? 12.352 -4.855 6.617 1 95.31 38 LEU B CA 1
ATOM 2794 C C . LEU B 1 38 ? 11.18 -5.32 7.473 1 95.31 38 LEU B C 1
ATOM 2796 O O . LEU B 1 38 ? 10.875 -6.516 7.52 1 95.31 38 LEU B O 1
ATOM 2800 N N . SER B 1 39 ? 10.562 -4.43 8.156 1 95.81 39 SER B N 1
ATOM 2801 C CA . SER B 1 39 ? 9.43 -4.754 9.016 1 95.81 39 SER B CA 1
ATOM 2802 C C . SER B 1 39 ? 8.234 -5.234 8.203 1 95.81 39 SER B C 1
ATOM 2804 O O . SER B 1 39 ? 8.18 -5.035 6.984 1 95.81 39 SER B O 1
ATOM 2806 N N . ASP B 1 40 ? 7.242 -5.859 8.883 1 97.12 40 ASP B N 1
ATOM 2807 C CA . ASP B 1 40 ? 6.008 -6.285 8.234 1 97.12 40 ASP B CA 1
ATOM 2808 C C . ASP B 1 40 ? 5.262 -5.094 7.633 1 97.12 40 ASP B C 1
ATOM 2810 O O . ASP B 1 40 ? 4.641 -5.215 6.578 1 97.12 40 ASP B O 1
ATOM 2814 N N . ILE B 1 41 ? 5.43 -3.977 8.297 1 96.88 41 ILE B N 1
ATOM 2815 C CA . ILE B 1 41 ? 4.766 -2.762 7.836 1 96.88 41 ILE B CA 1
ATOM 2816 C C . ILE B 1 41 ? 5.371 -2.314 6.504 1 96.88 41 ILE B C 1
ATOM 2818 O O . ILE B 1 41 ? 4.648 -2.096 5.531 1 96.88 41 ILE B O 1
ATOM 2822 N N . LYS B 1 42 ? 6.668 -2.277 6.445 1 96.5 42 LYS B N 1
ATOM 2823 C CA . LYS B 1 42 ? 7.352 -1.866 5.219 1 96.5 42 LYS B CA 1
ATOM 2824 C C . LYS B 1 42 ? 7.16 -2.896 4.109 1 96.5 42 LYS B C 1
ATOM 2826 O O . LYS B 1 42 ? 6.988 -2.537 2.945 1 96.5 42 LYS B O 1
ATOM 2831 N N . THR B 1 43 ? 7.215 -4.145 4.488 1 97.88 43 THR B N 1
ATOM 2832 C CA . THR B 1 43 ? 6.98 -5.215 3.527 1 97.88 43 THR B CA 1
ATOM 2833 C C . THR B 1 43 ? 5.586 -5.105 2.922 1 97.88 43 THR B C 1
ATOM 2835 O O . THR B 1 43 ? 5.422 -5.188 1.703 1 97.88 43 THR B O 1
ATOM 2838 N N . THR B 1 44 ? 4.59 -4.852 3.789 1 97.56 44 THR B N 1
ATOM 2839 C CA . THR B 1 44 ? 3.205 -4.703 3.357 1 97.56 44 THR B CA 1
ATOM 2840 C C . THR B 1 44 ? 3.061 -3.518 2.406 1 97.56 44 THR B C 1
ATOM 2842 O O . THR B 1 44 ? 2.412 -3.627 1.364 1 97.56 44 THR B O 1
ATOM 2845 N N . ALA B 1 45 ? 3.695 -2.432 2.742 1 97.38 45 ALA B N 1
ATOM 2846 C CA . ALA B 1 45 ? 3.637 -1.246 1.892 1 97.38 45 ALA B CA 1
ATOM 2847 C C . ALA B 1 45 ? 4.25 -1.524 0.521 1 97.38 45 ALA B C 1
ATOM 2849 O O . ALA B 1 45 ? 3.695 -1.126 -0.506 1 97.38 45 ALA B O 1
ATOM 2850 N N . PHE B 1 46 ? 5.383 -2.217 0.512 1 97.62 46 PHE B N 1
ATOM 2851 C CA . PHE B 1 46 ? 6.062 -2.557 -0.732 1 97.62 46 PHE B CA 1
ATOM 2852 C C . PHE B 1 46 ? 5.18 -3.428 -1.615 1 97.62 46 PHE B C 1
ATOM 2854 O O . PHE B 1 46 ? 4.984 -3.129 -2.795 1 97.62 46 PHE B O 1
ATOM 2861 N N . LEU B 1 47 ? 4.609 -4.5 -1.042 1 97.88 47 LEU B N 1
ATOM 2862 C CA . LEU B 1 47 ? 3.785 -5.434 -1.801 1 97.88 47 LEU B CA 1
ATOM 2863 C C . LEU B 1 47 ? 2.527 -4.746 -2.322 1 97.88 47 LEU B C 1
ATOM 2865 O O . LEU B 1 47 ? 2.117 -4.977 -3.463 1 97.88 47 LEU B O 1
ATOM 2869 N N . THR B 1 48 ? 1.921 -3.896 -1.525 1 97.25 48 THR B N 1
ATOM 2870 C CA . THR B 1 48 ? 0.727 -3.156 -1.919 1 97.25 48 THR B CA 1
ATOM 2871 C C . THR B 1 48 ? 1.037 -2.195 -3.062 1 97.25 48 THR B C 1
ATOM 2873 O O . THR B 1 48 ? 0.314 -2.156 -4.062 1 97.25 48 THR B O 1
ATOM 2876 N N . ALA B 1 49 ? 2.152 -1.495 -2.895 1 97.31 49 ALA B N 1
ATOM 2877 C CA . ALA B 1 49 ? 2.543 -0.527 -3.916 1 97.31 49 ALA B CA 1
ATOM 2878 C C . ALA B 1 49 ? 2.834 -1.22 -5.246 1 97.31 49 ALA B C 1
ATOM 2880 O O . ALA B 1 49 ? 2.395 -0.76 -6.301 1 97.31 49 ALA B O 1
ATOM 2881 N N . MET B 1 50 ? 3.523 -2.295 -5.145 1 97 50 MET B N 1
ATOM 2882 C CA . MET B 1 50 ? 3.877 -3.031 -6.355 1 97 50 MET B CA 1
ATOM 2883 C C . MET B 1 50 ? 2.629 -3.574 -7.043 1 97 50 MET B C 1
ATOM 2885 O O . MET B 1 50 ? 2.543 -3.57 -8.273 1 97 50 MET B O 1
ATOM 2889 N N . ARG B 1 51 ? 1.686 -4.035 -6.238 1 95.44 51 ARG B N 1
ATOM 2890 C CA . ARG B 1 51 ? 0.432 -4.543 -6.789 1 95.44 51 ARG B CA 1
ATOM 2891 C C . ARG B 1 51 ? -0.315 -3.447 -7.543 1 95.44 51 ARG B C 1
ATOM 2893 O O . ARG B 1 51 ? -0.826 -3.682 -8.641 1 95.44 51 ARG B O 1
ATOM 2900 N N . ILE B 1 52 ? -0.373 -2.295 -7.016 1 95.62 52 ILE B N 1
ATOM 2901 C CA . ILE B 1 52 ? -1.117 -1.187 -7.605 1 95.62 52 ILE B CA 1
ATOM 2902 C C . ILE B 1 52 ? -0.371 -0.656 -8.828 1 95.62 52 ILE B C 1
ATOM 2904 O O . ILE B 1 52 ? -0.98 -0.384 -9.859 1 95.62 52 ILE B O 1
ATOM 2908 N N . LYS B 1 53 ? 0.924 -0.514 -8.711 1 95.12 53 LYS B N 1
ATOM 2909 C CA . LYS B 1 53 ? 1.733 0.026 -9.797 1 95.12 53 LYS B CA 1
ATOM 2910 C C . LYS B 1 53 ? 1.714 -0.9 -11.008 1 95.12 53 LYS B C 1
ATOM 2912 O O . LYS B 1 53 ? 1.753 -0.437 -12.148 1 95.12 53 LYS B O 1
ATOM 2917 N N . GLY B 1 54 ? 1.687 -2.217 -10.664 1 93.69 54 GLY B N 1
ATOM 2918 C CA . GLY B 1 54 ? 1.964 -3.205 -11.695 1 93.69 54 GLY B CA 1
ATOM 2919 C C . GLY B 1 54 ? 3.439 -3.523 -11.828 1 93.69 54 GLY B C 1
ATOM 2920 O O . GLY B 1 54 ? 4.266 -2.617 -11.953 1 93.69 54 GLY B O 1
ATOM 2921 N N . GLU B 1 55 ? 3.799 -4.727 -11.891 1 95.12 55 GLU B N 1
ATOM 2922 C CA . GLU B 1 55 ? 5.191 -5.16 -11.875 1 95.12 55 GLU B CA 1
ATOM 2923 C C . GLU B 1 55 ? 5.746 -5.297 -13.289 1 95.12 55 GLU B C 1
ATOM 2925 O O . GLU B 1 55 ? 5.043 -5.746 -14.195 1 95.12 55 GLU B O 1
ATOM 2930 N N . THR B 1 56 ? 6.961 -4.855 -13.484 1 94.81 56 THR B N 1
ATOM 2931 C CA . THR B 1 56 ? 7.664 -5.086 -14.742 1 94.81 56 THR B CA 1
ATOM 2932 C C . THR B 1 56 ? 8.461 -6.387 -14.688 1 94.81 56 THR B C 1
ATOM 2934 O O . THR B 1 56 ? 8.695 -6.93 -13.609 1 94.81 56 THR B O 1
ATOM 2937 N N . SER B 1 57 ? 8.859 -6.848 -15.883 1 94.88 57 SER B N 1
ATOM 2938 C CA . SER B 1 57 ? 9.664 -8.062 -15.945 1 94.88 57 SER B CA 1
ATOM 2939 C C . SER B 1 57 ? 11 -7.879 -15.242 1 94.88 57 SER B C 1
ATOM 2941 O O . SER B 1 57 ? 11.5 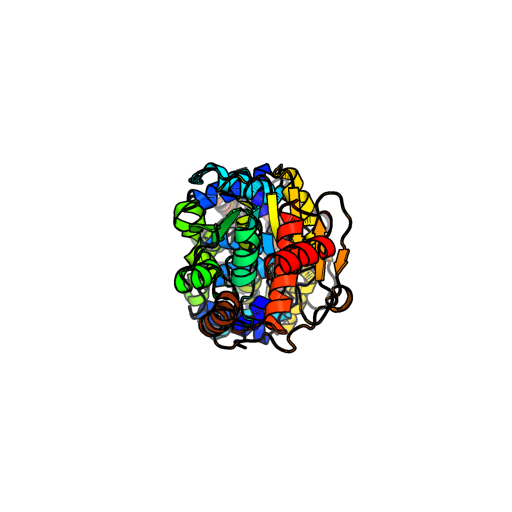-8.797 -14.586 1 94.88 57 SER B O 1
ATOM 2943 N N . GLU B 1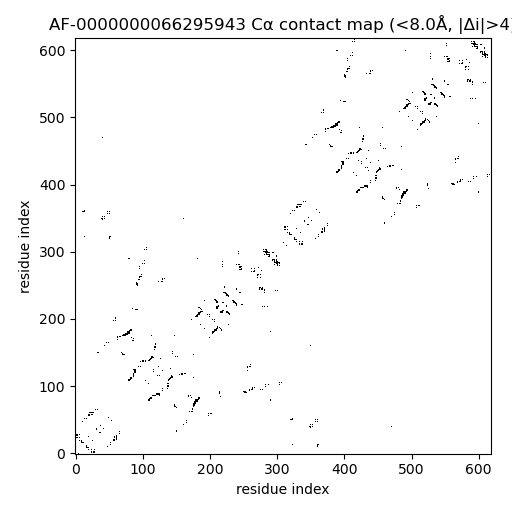 58 ? 11.562 -6.691 -15.312 1 96.06 58 GLU B N 1
ATOM 2944 C CA . GLU B 1 58 ? 12.836 -6.406 -14.672 1 96.06 58 GLU B CA 1
ATOM 2945 C C . GLU B 1 58 ? 12.711 -6.434 -13.148 1 96.06 58 GLU B C 1
ATOM 2947 O O . GLU B 1 58 ? 13.586 -6.953 -12.461 1 96.06 58 GLU B O 1
ATOM 2952 N N . GLU B 1 59 ? 11.648 -5.844 -12.68 1 97.62 59 GLU B N 1
ATOM 2953 C CA . GLU B 1 59 ? 11.391 -5.871 -11.242 1 97.62 59 GLU B CA 1
ATOM 2954 C C . GLU B 1 59 ? 11.203 -7.301 -10.742 1 97.62 59 GLU B C 1
ATOM 2956 O O . GLU B 1 59 ? 11.797 -7.691 -9.734 1 97.62 59 GLU B O 1
ATOM 2961 N N . LEU B 1 60 ? 10.445 -8.094 -11.492 1 98 60 LEU B N 1
ATOM 2962 C CA . LEU B 1 60 ? 10.188 -9.477 -11.109 1 98 60 LEU B CA 1
ATOM 2963 C C . LEU B 1 60 ? 11.477 -10.297 -11.148 1 98 60 LEU B C 1
ATOM 2965 O O . LEU B 1 60 ? 11.703 -11.141 -10.281 1 98 60 LEU B O 1
ATOM 2969 N N . LEU B 1 61 ? 12.273 -9.992 -12.141 1 97.88 61 LEU B N 1
ATOM 2970 C CA . LEU B 1 61 ? 13.547 -10.695 -12.234 1 97.88 61 LEU B CA 1
ATOM 2971 C C . LEU B 1 61 ? 14.414 -10.414 -11.016 1 97.88 61 LEU B C 1
ATOM 2973 O O . LEU B 1 61 ? 15.055 -11.32 -10.484 1 97.88 61 LEU B O 1
ATOM 2977 N N . GLY B 1 62 ? 14.453 -9.148 -10.594 1 98.38 62 GLY B N 1
ATOM 2978 C CA . GLY B 1 62 ? 15.188 -8.812 -9.383 1 98.38 62 GLY B CA 1
ATOM 2979 C C . GLY B 1 62 ? 14.695 -9.562 -8.156 1 98.38 62 GLY B C 1
ATOM 2980 O O . GLY B 1 62 ? 15.5 -10.07 -7.375 1 98.38 62 GLY B O 1
ATOM 2981 N N . VAL B 1 63 ? 13.438 -9.672 -8.031 1 98.69 63 VAL B N 1
ATOM 2982 C CA . VAL B 1 63 ? 12.828 -10.375 -6.906 1 98.69 63 VAL B CA 1
ATOM 2983 C C . VAL B 1 63 ? 13.18 -11.859 -6.977 1 98.69 63 VAL B C 1
ATOM 2985 O O . VAL B 1 63 ? 13.57 -12.461 -5.973 1 98.69 63 VAL B O 1
ATOM 2988 N N . ILE B 1 64 ? 13.102 -12.453 -8.141 1 98.56 64 ILE B N 1
ATOM 2989 C CA . ILE B 1 64 ? 13.398 -13.867 -8.328 1 98.56 64 ILE B CA 1
ATOM 2990 C C . ILE B 1 64 ? 14.859 -14.141 -7.965 1 98.56 64 ILE B C 1
ATOM 2992 O O . ILE B 1 64 ? 15.156 -15.133 -7.289 1 98.56 64 ILE B O 1
ATOM 2996 N N . LYS B 1 65 ? 15.719 -13.281 -8.391 1 98.19 65 LYS B N 1
ATOM 2997 C CA . LYS B 1 65 ? 1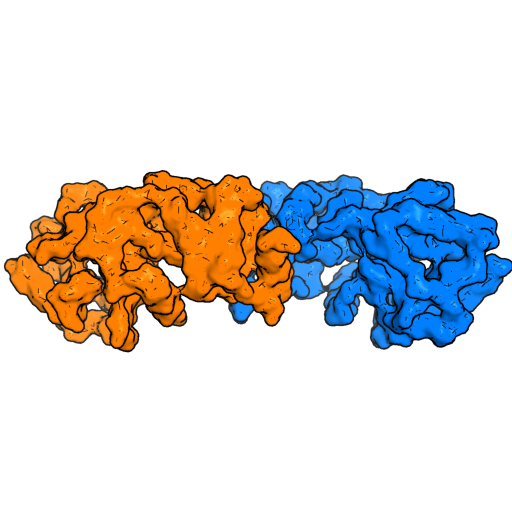7.141 -13.438 -8.07 1 98.19 65 LYS B CA 1
ATOM 2998 C C . LYS B 1 65 ? 17.359 -13.438 -6.562 1 98.19 65 LYS B C 1
ATOM 3000 O O . LYS B 1 65 ? 18.125 -14.266 -6.043 1 98.19 65 LYS B O 1
ATOM 3005 N N . ALA B 1 66 ? 16.719 -12.531 -5.867 1 98.69 66 ALA B N 1
ATOM 3006 C CA . ALA B 1 66 ? 16.844 -12.453 -4.414 1 98.69 66 ALA B CA 1
ATOM 3007 C C . ALA B 1 66 ? 16.406 -13.758 -3.758 1 98.69 66 ALA B C 1
ATOM 3009 O O . ALA B 1 66 ? 17.031 -14.227 -2.805 1 98.69 66 ALA B O 1
ATOM 3010 N N . ILE B 1 67 ? 15.359 -14.352 -4.27 1 98.75 67 ILE B N 1
ATOM 3011 C CA . ILE B 1 67 ? 14.82 -15.586 -3.705 1 98.75 67 ILE B CA 1
ATOM 3012 C C . ILE B 1 67 ? 15.75 -16.75 -4.027 1 98.75 67 ILE B C 1
ATOM 3014 O O . ILE B 1 67 ? 16.125 -17.516 -3.139 1 98.75 67 ILE B O 1
ATOM 3018 N N . LYS B 1 68 ? 16.172 -16.859 -5.23 1 98.12 68 LYS B N 1
ATOM 3019 C CA . LYS B 1 68 ? 16.969 -18 -5.699 1 98.12 68 LYS B CA 1
ATOM 3020 C C . LYS B 1 68 ? 18.297 -18.094 -4.957 1 98.12 68 LYS B C 1
ATOM 3022 O O . LYS B 1 68 ? 18.797 -19.188 -4.723 1 98.12 68 LYS B O 1
ATOM 3027 N N . GLU B 1 69 ? 18.797 -16.969 -4.562 1 97.88 69 GLU B N 1
ATOM 3028 C CA . GLU B 1 69 ? 20.078 -16.938 -3.848 1 97.88 69 GLU B CA 1
ATOM 3029 C C . GLU B 1 69 ? 19.953 -17.609 -2.479 1 97.88 69 GLU B C 1
ATOM 3031 O O . GLU B 1 69 ? 20.953 -17.938 -1.853 1 97.88 69 GLU B O 1
ATOM 3036 N N . ARG B 1 70 ? 18.781 -17.875 -2.074 1 97.56 70 ARG B N 1
ATOM 3037 C CA . ARG B 1 70 ? 18.562 -18.391 -0.725 1 97.56 70 ARG B CA 1
ATOM 3038 C C . ARG B 1 70 ? 17.812 -19.719 -0.754 1 97.56 70 ARG B C 1
ATOM 3040 O O . ARG B 1 70 ? 17.453 -20.25 0.293 1 97.56 70 ARG B O 1
ATOM 3047 N N . MET B 1 71 ? 17.609 -20.25 -1.882 1 98 71 MET B N 1
ATOM 3048 C CA . MET B 1 71 ? 16.844 -21.484 -2.059 1 98 71 MET B CA 1
ATOM 3049 C C . MET B 1 71 ? 17.703 -22.703 -1.77 1 98 71 MET B C 1
ATOM 3051 O O . MET B 1 71 ? 18.906 -22.688 -1.977 1 98 71 MET B O 1
ATOM 3055 N N . ASN B 1 72 ? 17.031 -23.75 -1.258 1 97.25 72 ASN B N 1
ATOM 3056 C CA . ASN B 1 72 ? 17.547 -25.109 -1.29 1 97.25 72 ASN B CA 1
ATOM 3057 C C . ASN B 1 72 ? 17.109 -25.844 -2.553 1 97.25 72 ASN B C 1
ATOM 3059 O O . ASN B 1 72 ? 15.906 -26 -2.799 1 97.25 72 ASN B O 1
ATOM 3063 N N . PHE B 1 73 ? 18.078 -26.266 -3.301 1 95.94 73 PHE B N 1
ATOM 3064 C CA . PHE B 1 73 ? 17.734 -26.953 -4.543 1 95.94 73 PHE B CA 1
ATOM 3065 C C . PHE B 1 73 ? 17.719 -28.453 -4.336 1 95.94 73 PHE B C 1
ATOM 3067 O O . PHE B 1 73 ? 18.719 -29.047 -3.945 1 95.94 73 PHE B O 1
ATOM 3074 N N . PRO B 1 74 ? 16.578 -29 -4.555 1 95.31 74 PRO B N 1
ATOM 3075 C CA . PRO B 1 74 ? 16.578 -30.469 -4.574 1 95.31 74 PRO B CA 1
ATOM 3076 C C . PRO B 1 74 ? 17.344 -31.047 -5.766 1 95.31 74 PRO B C 1
ATOM 3078 O O . PRO B 1 74 ? 18.062 -30.312 -6.449 1 95.31 74 PRO B O 1
ATOM 3081 N N . GLN B 1 75 ? 17.203 -32.375 -5.922 1 94.81 75 GLN B N 1
ATOM 3082 C CA . GLN B 1 75 ? 17.844 -33 -7.062 1 94.81 75 GLN B CA 1
ATOM 3083 C C . GLN B 1 75 ? 17.344 -32.406 -8.375 1 94.81 75 GLN B C 1
ATOM 3085 O O . GLN B 1 75 ? 16.141 -32.25 -8.586 1 94.81 75 GLN B O 1
ATOM 3090 N N . LYS B 1 76 ? 18.359 -32.156 -9.203 1 97.06 76 LYS B N 1
ATOM 3091 C CA . LYS B 1 76 ? 18.078 -31.578 -10.516 1 97.06 76 LYS B CA 1
ATOM 3092 C C . LYS B 1 76 ? 17.328 -32.562 -11.398 1 97.06 76 LYS B C 1
ATOM 3094 O O . LYS B 1 76 ? 17.656 -33.75 -11.422 1 97.06 76 LYS B O 1
ATOM 3099 N N . LYS B 1 77 ? 16.297 -32.062 -12.023 1 97.88 77 LYS B N 1
ATOM 3100 C CA . LYS B 1 77 ? 15.531 -32.812 -13 1 97.88 77 LYS B CA 1
ATOM 3101 C C . LYS B 1 77 ? 15.414 -32.062 -14.32 1 97.88 77 LYS B C 1
ATOM 3103 O O . LYS B 1 77 ? 14.32 -31.703 -14.742 1 97.88 77 LYS B O 1
ATOM 3108 N N . GLU B 1 78 ? 16.469 -31.922 -15.039 1 97.31 78 GLU B N 1
ATOM 3109 C CA . GLU B 1 78 ? 16.609 -31 -16.156 1 97.31 78 GLU B CA 1
ATOM 3110 C C . GLU B 1 78 ? 15.672 -31.359 -17.312 1 97.31 78 GLU B C 1
ATOM 3112 O O . GLU B 1 78 ? 15.164 -30.484 -18 1 97.31 78 GLU B O 1
ATOM 3117 N N . ASP B 1 79 ? 15.406 -32.656 -17.438 1 97.25 79 ASP B N 1
ATOM 3118 C CA . ASP B 1 79 ? 14.656 -33.062 -18.609 1 97.25 79 ASP B CA 1
ATOM 3119 C C . ASP B 1 79 ? 13.164 -33.188 -18.297 1 97.25 79 ASP B C 1
ATOM 3121 O O . ASP B 1 79 ? 12.352 -33.406 -19.203 1 97.25 79 ASP B O 1
ATOM 3125 N N . ALA B 1 80 ? 12.773 -32.969 -17.031 1 98.69 80 ALA B N 1
ATOM 3126 C CA . ALA B 1 80 ? 11.367 -33 -16.641 1 98.69 80 ALA B CA 1
ATOM 3127 C C . ALA B 1 80 ? 10.641 -31.734 -17.078 1 98.69 80 ALA B C 1
ATOM 3129 O O . ALA B 1 80 ? 11.273 -30.719 -17.391 1 98.69 80 ALA B O 1
ATOM 3130 N N . LEU B 1 81 ? 9.352 -31.781 -17.25 1 98.81 81 LEU B N 1
ATOM 3131 C CA . LEU B 1 81 ? 8.492 -30.625 -17.422 1 98.81 81 LEU B CA 1
ATOM 3132 C C . LEU B 1 81 ? 8.031 -30.062 -16.078 1 98.81 81 LEU B C 1
ATOM 3134 O O . LEU B 1 81 ? 7.363 -30.766 -15.312 1 98.81 81 LEU B O 1
ATOM 3138 N N . ASP B 1 82 ? 8.406 -28.875 -15.781 1 98.75 82 ASP B N 1
ATOM 3139 C CA . ASP B 1 82 ? 7.949 -28.25 -14.547 1 98.75 82 ASP B CA 1
ATOM 3140 C C . ASP B 1 82 ? 6.52 -27.719 -14.695 1 98.75 82 ASP B C 1
ATOM 3142 O O . ASP B 1 82 ? 6.215 -27 -15.648 1 98.75 82 ASP B O 1
ATOM 3146 N N . LEU B 1 83 ? 5.691 -28.141 -13.805 1 98.44 83 LEU B N 1
ATOM 3147 C CA . LEU B 1 83 ? 4.316 -27.656 -13.742 1 98.44 83 LEU B CA 1
ATOM 3148 C C . LEU B 1 83 ? 4.223 -26.406 -12.883 1 98.44 83 LEU B C 1
ATOM 3150 O O . LEU B 1 83 ? 4.027 -26.5 -11.672 1 98.44 83 LEU B O 1
ATOM 3154 N N . GLY B 1 84 ? 4.328 -25.25 -13.484 1 96.56 84 GLY B N 1
ATOM 3155 C CA . GLY B 1 84 ? 4.254 -23.969 -12.797 1 96.56 84 GLY B CA 1
ATOM 3156 C C . GLY B 1 84 ? 2.83 -23.531 -12.508 1 96.56 84 GLY B C 1
ATOM 3157 O O . GLY B 1 84 ? 2.32 -22.609 -13.133 1 96.56 84 GLY B O 1
ATOM 3158 N N . LEU B 1 85 ? 2.221 -24.094 -11.508 1 95.5 85 LEU B N 1
ATOM 3159 C CA . LEU B 1 85 ? 0.834 -23.844 -11.133 1 95.5 85 LEU B CA 1
ATOM 3160 C C . LEU B 1 85 ? 0.751 -22.781 -10.047 1 95.5 85 LEU B C 1
ATOM 3162 O O . LEU B 1 85 ? 1.728 -22.547 -9.336 1 95.5 85 LEU B O 1
ATOM 3166 N N . ASN B 1 86 ? -0.394 -22.188 -9.945 1 93.25 86 ASN B N 1
ATOM 3167 C CA . ASN B 1 86 ? -0.643 -21.297 -8.812 1 93.25 86 ASN B CA 1
ATOM 3168 C C . ASN B 1 86 ? -0.629 -22.047 -7.488 1 93.25 86 ASN B C 1
ATOM 3170 O O . ASN B 1 86 ? -1.169 -23.156 -7.395 1 93.25 86 ASN B O 1
ATOM 3174 N N . TYR B 1 87 ? -0.057 -21.422 -6.516 1 95.62 87 TYR B N 1
ATOM 3175 C CA . TYR B 1 87 ? 0.096 -22.109 -5.238 1 95.62 87 TYR B CA 1
ATOM 3176 C C . TYR B 1 87 ? -1.22 -22.125 -4.469 1 95.62 87 TYR B C 1
ATOM 3178 O O . TYR B 1 87 ? -1.402 -22.938 -3.555 1 95.62 87 TYR B O 1
ATOM 3186 N N . ASP B 1 88 ? -2.146 -21.219 -4.848 1 94.5 88 ASP B N 1
ATOM 3187 C CA . ASP B 1 88 ? -3.373 -21.109 -4.066 1 94.5 88 ASP B CA 1
ATOM 3188 C C . ASP B 1 88 ? -4.395 -22.172 -4.496 1 94.5 88 ASP B C 1
ATOM 3190 O O . ASP B 1 88 ? -5.508 -22.203 -3.971 1 94.5 88 ASP B O 1
ATOM 3194 N N . GLY B 1 89 ? -4.113 -23.031 -5.461 1 94.81 89 GLY B N 1
ATOM 3195 C CA . GLY B 1 89 ? -4.883 -24.219 -5.816 1 94.81 89 GLY B CA 1
ATOM 3196 C C . GLY B 1 89 ? -6.246 -23.891 -6.395 1 94.81 89 GLY B C 1
ATOM 3197 O O . GLY B 1 89 ? -6.422 -22.844 -7.027 1 94.81 89 GLY B O 1
ATOM 3198 N N . LYS B 1 90 ? -7.117 -24.891 -6.34 1 96.44 90 LYS B N 1
ATOM 3199 C CA . LYS B 1 90 ? -8.484 -24.766 -6.836 1 96.44 90 LYS B CA 1
ATOM 3200 C C . LYS B 1 90 ? -9.5 -24.891 -5.703 1 96.44 90 LYS B C 1
ATOM 3202 O O . LYS B 1 90 ? -9.305 -25.672 -4.773 1 96.44 90 LYS B O 1
ATOM 3207 N N . ASN B 1 91 ? -10.555 -24.125 -5.879 1 96.88 91 ASN B N 1
ATOM 3208 C CA . ASN B 1 91 ? -11.625 -24.281 -4.898 1 96.88 91 ASN B CA 1
ATOM 3209 C C . ASN B 1 91 ? -12.992 -24.281 -5.562 1 96.88 91 ASN B C 1
ATOM 3211 O O . ASN B 1 91 ? -14.023 -24.266 -4.883 1 96.88 91 ASN B O 1
ATOM 3215 N N . ARG B 1 92 ? -13.07 -24.375 -6.891 1 97.06 92 ARG B N 1
ATOM 3216 C CA . ARG B 1 92 ? -14.367 -24.281 -7.551 1 97.06 92 ARG B CA 1
ATOM 3217 C C . ARG B 1 92 ? -14.539 -25.375 -8.594 1 97.06 92 ARG B C 1
ATOM 3219 O O . ARG B 1 92 ? -15.656 -25.656 -9.023 1 97.06 92 ARG B O 1
ATOM 3226 N N . THR B 1 93 ? -13.406 -25.922 -9.055 1 98 93 THR B N 1
ATOM 3227 C CA . THR B 1 93 ? -13.469 -26.906 -10.117 1 98 93 THR B CA 1
ATOM 3228 C C . THR B 1 93 ? -12.602 -28.109 -9.789 1 98 93 THR B C 1
ATOM 3230 O O . THR B 1 93 ? -11.641 -28 -9.023 1 98 93 THR B O 1
ATOM 3233 N N . ILE B 1 94 ? -12.898 -29.234 -10.414 1 98.06 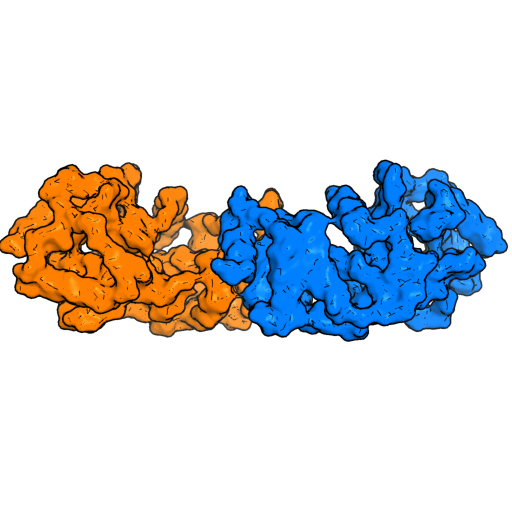94 ILE B N 1
ATOM 3234 C CA . ILE B 1 94 ? -12.156 -30.469 -10.148 1 98.06 94 ILE B CA 1
ATOM 3235 C C . ILE B 1 94 ? -10.82 -30.438 -10.883 1 98.06 94 ILE B C 1
ATOM 3237 O O . ILE B 1 94 ? -10.648 -29.672 -11.836 1 98.06 94 ILE B O 1
ATOM 3241 N N . TYR B 1 95 ? -9.875 -31.25 -10.391 1 98.44 95 TYR B N 1
ATOM 3242 C CA . TYR B 1 95 ? -8.641 -31.547 -11.109 1 98.44 95 TYR B CA 1
ATOM 3243 C C . TYR B 1 95 ? -8.82 -32.75 -12.039 1 98.44 95 TYR B C 1
ATOM 3245 O O . TYR B 1 95 ? -9.227 -33.812 -11.602 1 98.44 95 TYR B O 1
ATOM 3253 N N . ILE B 1 96 ? -8.508 -32.531 -13.297 1 98.69 96 ILE B N 1
ATOM 3254 C CA . ILE B 1 96 ? -8.383 -33.688 -14.211 1 98.69 96 ILE B CA 1
ATOM 3255 C C . ILE B 1 96 ? -6.906 -33.969 -14.492 1 98.69 96 ILE B C 1
ATOM 3257 O O . ILE B 1 96 ? -6.566 -35 -15.07 1 98.69 96 ILE B O 1
ATOM 3261 N N . LEU B 1 97 ? -6.055 -33.062 -14.094 1 98.62 97 LEU B N 1
ATOM 3262 C CA . LEU B 1 97 ? -4.621 -33.031 -14.359 1 98.62 97 LEU B CA 1
ATOM 3263 C C . LEU B 1 97 ? -3.961 -34.344 -13.883 1 98.62 97 LEU B C 1
ATOM 3265 O O . LEU B 1 97 ? -3.104 -34.875 -14.578 1 98.62 97 LEU B O 1
ATOM 3269 N N . PRO B 1 98 ? -4.348 -34.938 -12.695 1 98.69 98 PRO B N 1
ATOM 3270 C CA . PRO B 1 98 ? -3.705 -36.188 -12.281 1 98.69 98 PRO B CA 1
ATOM 3271 C C . PRO B 1 98 ? -3.85 -37.312 -13.32 1 98.69 98 PRO B C 1
ATOM 3273 O O . PRO B 1 98 ? -2.893 -38.031 -13.578 1 98.69 98 PRO B O 1
ATOM 3276 N N . SER B 1 99 ? -5.004 -37.375 -13.898 1 98.5 99 SER B N 1
ATOM 3277 C CA . SER B 1 99 ? -5.207 -38.406 -14.938 1 98.5 99 SER B CA 1
ATOM 3278 C C . SER B 1 99 ? -4.336 -38.125 -16.156 1 98.5 99 SER B C 1
ATOM 3280 O O . SER B 1 99 ? -3.799 -39.031 -16.766 1 98.5 99 SER B O 1
ATOM 3282 N N . ALA B 1 100 ? -4.234 -36.875 -16.547 1 98.62 100 ALA B N 1
ATOM 3283 C CA . ALA B 1 100 ? -3.371 -36.5 -17.656 1 98.62 100 ALA B CA 1
ATOM 3284 C C . ALA B 1 100 ? -1.911 -36.812 -17.359 1 98.62 100 ALA B C 1
ATOM 3286 O O . ALA B 1 100 ? -1.189 -37.312 -18.234 1 98.62 100 ALA B O 1
ATOM 3287 N N . LEU B 1 101 ? -1.464 -36.531 -16.141 1 98.62 101 LEU B N 1
ATOM 3288 C CA . LEU B 1 101 ? -0.109 -36.844 -15.719 1 98.62 101 LEU B CA 1
ATOM 3289 C C . LEU B 1 101 ? 0.134 -38.344 -15.797 1 98.62 101 LEU B C 1
ATOM 3291 O O . LEU B 1 101 ? 1.184 -38.812 -16.266 1 98.62 101 LEU B O 1
ATOM 3295 N N . TRP B 1 102 ? -0.836 -39.125 -15.305 1 98.12 102 TRP B N 1
ATOM 3296 C CA . TRP B 1 102 ? -0.764 -40.594 -15.336 1 98.12 102 TRP B CA 1
ATOM 3297 C C . TRP B 1 102 ? -0.607 -41.094 -16.766 1 98.12 102 TRP B C 1
ATOM 3299 O O . TRP B 1 102 ? 0.267 -41.906 -17.047 1 98.12 102 TRP B O 1
ATOM 3309 N N . LEU B 1 103 ? -1.405 -40.562 -17.656 1 98 103 LEU B N 1
ATOM 3310 C CA . LEU B 1 103 ? -1.349 -40.938 -19.062 1 98 103 LEU B CA 1
ATOM 3311 C C . LEU B 1 103 ? 0.014 -40.625 -19.672 1 98 103 LEU B C 1
ATOM 3313 O O . LEU B 1 103 ? 0.617 -41.469 -20.344 1 98 103 LEU B O 1
ATOM 3317 N N . CYS B 1 104 ? 0.521 -39.406 -19.453 1 98.12 104 CYS B N 1
ATOM 3318 C CA . CYS B 1 104 ? 1.781 -38.969 -20.031 1 98.12 104 CYS B CA 1
ATOM 3319 C C . CYS B 1 104 ? 2.961 -39.719 -19.406 1 98.12 104 CYS B C 1
ATOM 3321 O O . CYS B 1 104 ? 3.959 -39.969 -20.094 1 98.12 104 CYS B O 1
ATOM 3323 N N . SER B 1 105 ? 2.846 -40.031 -18.094 1 96.5 105 SER B N 1
ATOM 3324 C CA . SER B 1 105 ? 3.928 -40.75 -17.438 1 96.5 105 SER B CA 1
ATOM 3325 C C . SER B 1 105 ? 4.168 -42.094 -18.078 1 96.5 105 SER B C 1
ATOM 3327 O O . SER B 1 105 ? 5.305 -42.562 -18.141 1 96.5 105 SER B O 1
ATOM 3329 N N . ARG B 1 106 ? 3.188 -42.719 -18.547 1 94.69 106 ARG B N 1
ATOM 3330 C CA . ARG B 1 106 ? 3.275 -44 -19.203 1 94.69 106 ARG B CA 1
ATOM 3331 C C . ARG B 1 106 ? 3.99 -43.875 -20.547 1 94.69 106 ARG B C 1
ATOM 3333 O O . ARG B 1 106 ? 4.449 -44.875 -21.109 1 94.69 106 ARG B O 1
ATOM 3340 N N . LEU B 1 107 ? 4.055 -42.688 -21.031 1 95.81 107 LEU B N 1
ATOM 3341 C CA . LEU B 1 107 ? 4.789 -42.438 -22.266 1 95.81 107 LEU B CA 1
ATOM 3342 C C . LEU B 1 107 ? 6.203 -41.938 -21.953 1 95.81 107 LEU B C 1
ATOM 3344 O O . LEU B 1 107 ? 6.922 -41.5 -22.859 1 95.81 107 LEU B O 1
ATOM 3348 N N . GLY B 1 108 ? 6.582 -41.906 -20.672 1 96.12 108 GLY B N 1
ATOM 3349 C CA . GLY B 1 108 ? 7.957 -41.625 -20.281 1 96.12 108 GLY B CA 1
ATOM 3350 C C . GLY B 1 108 ? 8.195 -40.188 -19.875 1 96.12 108 GLY B C 1
ATOM 3351 O O . GLY B 1 108 ? 9.328 -39.812 -19.578 1 96.12 108 GLY B O 1
ATOM 3352 N N . VAL B 1 109 ? 7.219 -39.375 -19.828 1 98 109 VAL B N 1
ATOM 3353 C CA . VAL B 1 109 ? 7.391 -37.969 -19.469 1 98 109 VAL B CA 1
ATOM 3354 C C . VAL B 1 109 ? 7.559 -37.844 -17.953 1 98 109 VAL B C 1
ATOM 3356 O O . VAL B 1 109 ? 6.832 -38.469 -17.188 1 98 109 VAL B O 1
ATOM 3359 N N . GLU B 1 110 ? 8.508 -37.094 -17.516 1 98.5 110 GLU B N 1
ATOM 3360 C CA . GLU B 1 110 ? 8.75 -36.781 -16.109 1 98.5 110 GLU B CA 1
ATOM 3361 C C . GLU B 1 110 ? 8.297 -35.344 -15.789 1 98.5 110 GLU B C 1
ATOM 3363 O O . GLU B 1 110 ? 8.461 -34.438 -16.594 1 98.5 110 GLU B O 1
ATOM 3368 N N . PHE B 1 111 ? 7.754 -35.188 -14.555 1 98.81 111 PHE B N 1
ATOM 3369 C CA . PHE B 1 111 ? 7.219 -33.906 -14.164 1 98.81 111 PHE B CA 1
ATOM 3370 C C . PHE B 1 111 ? 7.809 -33.438 -12.836 1 98.81 111 PHE B C 1
ATOM 3372 O O . PHE B 1 111 ? 8.297 -34.281 -12.055 1 98.81 111 PHE B O 1
ATOM 3379 N N . THR B 1 112 ? 7.828 -32.125 -12.594 1 98.69 112 THR B N 1
ATOM 3380 C CA . THR B 1 112 ? 8.094 -31.531 -11.289 1 98.69 112 THR B CA 1
ATOM 3381 C C . THR B 1 112 ? 7.008 -30.516 -10.922 1 98.69 112 THR B C 1
ATOM 3383 O O . THR B 1 112 ? 6.363 -29.953 -11.812 1 98.69 112 THR B O 1
ATOM 3386 N N . ASN B 1 113 ? 6.746 -30.391 -9.711 1 98.38 113 ASN B N 1
ATOM 3387 C CA . ASN B 1 113 ? 5.82 -29.391 -9.203 1 98.38 113 ASN B CA 1
ATOM 3388 C C . ASN B 1 113 ? 6.246 -28.875 -7.832 1 98.38 113 ASN B C 1
ATOM 3390 O O . ASN B 1 113 ? 6.566 -29.672 -6.941 1 98.38 113 ASN B O 1
ATOM 3394 N N . HIS B 1 114 ? 6.395 -27.656 -7.688 1 98.38 114 HIS B N 1
ATOM 3395 C CA . HIS B 1 114 ? 6.605 -27 -6.402 1 98.38 114 HIS B CA 1
ATOM 3396 C C . HIS B 1 114 ? 5.352 -26.25 -5.953 1 98.38 114 HIS B C 1
ATOM 3398 O O . HIS B 1 114 ? 4.629 -25.688 -6.781 1 98.38 114 HIS B O 1
ATOM 3404 N N . TYR B 1 115 ? 5.062 -26.328 -4.664 1 97.38 115 TYR B N 1
ATOM 3405 C CA . TYR B 1 115 ? 3.785 -25.875 -4.125 1 97.38 115 TYR B CA 1
ATOM 3406 C C . TYR B 1 115 ? 3.955 -25.312 -2.721 1 97.38 115 TYR B C 1
ATOM 3408 O O . TYR B 1 115 ? 5.066 -25.281 -2.186 1 97.38 115 TYR B O 1
ATOM 3416 N N . ALA B 1 116 ? 2.93 -24.734 -2.191 1 97.62 116 ALA B N 1
ATOM 3417 C CA . ALA B 1 116 ? 2.803 -24.359 -0.789 1 97.62 116 ALA B CA 1
ATOM 3418 C C . ALA B 1 116 ? 1.376 -24.562 -0.289 1 97.62 116 ALA B C 1
ATOM 3420 O O . ALA B 1 116 ? 0.422 -24.047 -0.881 1 97.62 116 ALA B O 1
ATOM 3421 N N . LEU B 1 117 ? 1.274 -25.281 0.798 1 94.94 117 LEU B N 1
ATOM 3422 C CA . LEU B 1 117 ? -0.051 -25.516 1.356 1 94.94 117 LEU B CA 1
ATOM 3423 C C . LEU B 1 117 ? -0.599 -24.266 2.021 1 94.94 117 LEU B C 1
ATOM 3425 O O . LEU B 1 117 ? 0.121 -23.578 2.752 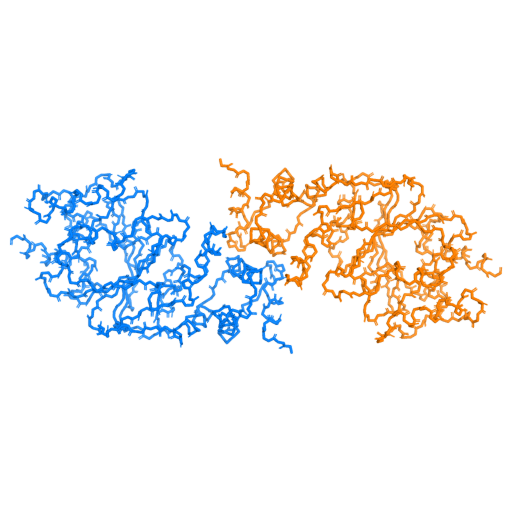1 94.94 117 LEU B O 1
ATOM 3429 N N . GLY B 1 118 ? -1.779 -23.938 1.711 1 91 118 GLY B N 1
ATOM 3430 C CA . GLY B 1 118 ? -2.451 -22.812 2.355 1 91 118 GLY B CA 1
ATOM 3431 C C . GLY B 1 118 ? -2.051 -21.469 1.785 1 91 118 GLY B C 1
ATOM 3432 O O . GLY B 1 118 ? -2.176 -20.438 2.457 1 91 118 GLY B O 1
ATOM 3433 N N . ALA B 1 119 ? -1.525 -21.422 0.605 1 93.44 119 ALA B N 1
ATOM 3434 C CA . ALA B 1 119 ? -1.108 -20.172 -0.023 1 93.44 119 ALA B CA 1
ATOM 3435 C C . ALA B 1 119 ? -2.316 -19.328 -0.403 1 93.44 119 ALA B C 1
ATOM 3437 O O . ALA B 1 119 ? -3.326 -19.844 -0.883 1 93.44 119 ALA B O 1
ATOM 3438 N N . PRO B 1 120 ? -2.248 -18.016 -0.15 1 92.69 120 PRO B N 1
ATOM 3439 C CA . PRO B 1 120 ? -3.338 -17.109 -0.545 1 92.69 120 PRO B CA 1
ATOM 3440 C C . PRO B 1 120 ? -3.385 -16.875 -2.053 1 92.69 120 PRO B C 1
ATOM 3442 O O . PRO B 1 120 ? -2.439 -17.219 -2.766 1 92.69 120 PRO B O 1
ATOM 3445 N N . THR B 1 121 ? -4.633 -16.469 -2.539 1 87.81 121 THR B N 1
ATOM 3446 C CA . THR B 1 121 ? -5.668 -15.742 -1.811 1 87.81 121 THR B CA 1
ATOM 3447 C C . THR B 1 121 ? -6.812 -16.672 -1.426 1 87.81 121 THR B C 1
ATOM 3449 O O . THR B 1 121 ? -7.617 -16.359 -0.55 1 87.81 121 THR B O 1
ATOM 3452 N N . LYS B 1 122 ? -7.012 -17.875 -1.986 1 87.06 122 LYS B N 1
ATOM 3453 C CA . LYS B 1 122 ? -8.203 -18.688 -1.721 1 87.06 122 LYS B CA 1
ATOM 3454 C C . LYS B 1 122 ? -7.859 -19.906 -0.882 1 87.06 122 LYS B C 1
ATOM 3456 O O . LYS B 1 122 ? -8.75 -20.562 -0.343 1 87.06 122 LYS B O 1
ATOM 3461 N N . GLU B 1 123 ? -6.723 -20.172 -0.693 1 87.75 123 GLU B N 1
ATOM 3462 C CA . GLU B 1 123 ? -6.309 -21.359 0.043 1 87.75 123 GLU B CA 1
ATOM 3463 C C . GLU B 1 123 ? -7.02 -22.609 -0.476 1 87.75 123 GLU B C 1
ATOM 3465 O O . GLU B 1 123 ? -7.594 -23.375 0.303 1 87.75 123 GLU B O 1
ATOM 3470 N N . GLY B 1 124 ? -6.91 -22.969 -1.729 1 95.38 124 GLY B N 1
ATOM 3471 C CA . GLY B 1 124 ? -7.586 -24.078 -2.385 1 95.38 124 GLY B CA 1
ATOM 3472 C C . GLY B 1 124 ? -6.816 -25.375 -2.301 1 95.38 124 GLY B C 1
ATOM 3473 O O . GLY B 1 124 ? -5.816 -25.469 -1.584 1 95.38 124 GLY B O 1
ATOM 3474 N N . VAL B 1 125 ? -7.359 -26.391 -2.963 1 97.69 125 VAL B N 1
ATOM 3475 C CA . VAL B 1 125 ? -6.73 -27.703 -3.055 1 97.69 125 VAL B CA 1
ATOM 3476 C C . VAL B 1 125 ? -5.582 -27.656 -4.062 1 97.69 125 VAL B C 1
ATOM 3478 O O . VAL B 1 125 ? -5.754 -27.172 -5.184 1 97.69 125 VAL B O 1
ATOM 3481 N N . THR B 1 126 ? -4.449 -28.141 -3.596 1 97.38 126 THR B N 1
ATOM 3482 C CA . THR B 1 126 ? -3.305 -28.156 -4.496 1 97.38 126 THR B CA 1
ATOM 3483 C C . THR B 1 126 ? -3.24 -29.469 -5.266 1 97.38 126 THR B C 1
ATOM 3485 O O . THR B 1 126 ? -3.85 -30.469 -4.859 1 97.38 126 THR B O 1
ATOM 3488 N N . LEU B 1 127 ? -2.48 -29.422 -6.391 1 97.88 127 LEU B N 1
ATOM 3489 C CA . LEU B 1 127 ? -2.229 -30.656 -7.129 1 97.88 127 LEU B CA 1
ATOM 3490 C C . LEU B 1 127 ? -1.599 -31.703 -6.227 1 97.88 127 LEU B C 1
ATOM 3492 O O . LEU B 1 127 ? -1.955 -32.875 -6.297 1 97.88 127 LEU B O 1
ATOM 3496 N N . TYR B 1 128 ? -0.685 -31.312 -5.395 1 98.19 128 TYR B N 1
ATOM 3497 C CA . TYR B 1 128 ? 0.021 -32.219 -4.484 1 98.19 128 TYR B CA 1
ATOM 3498 C C . TYR B 1 128 ? -0.959 -33 -3.625 1 98.19 128 TYR B C 1
ATOM 3500 O O . TYR B 1 128 ? -0.817 -34.219 -3.469 1 98.19 128 TYR B O 1
ATOM 3508 N N . GLU B 1 129 ? -1.928 -32.344 -3.094 1 98.25 129 GLU B N 1
ATOM 3509 C CA . GLU B 1 129 ? -2.887 -33 -2.211 1 98.25 129 GLU B CA 1
ATOM 3510 C C . GLU B 1 129 ? -3.662 -34.094 -2.947 1 98.25 129 GLU B C 1
ATOM 3512 O O . GLU B 1 129 ? -3.891 -35.156 -2.404 1 98.25 129 GLU B O 1
ATOM 3517 N N . VAL B 1 130 ? -4.055 -33.812 -4.117 1 98.5 130 VAL B N 1
ATOM 3518 C CA . VAL B 1 130 ? -4.832 -34.781 -4.898 1 98.5 130 VAL B CA 1
ATOM 3519 C C . VAL B 1 130 ? -3.961 -35.969 -5.262 1 98.5 130 VAL B C 1
ATOM 3521 O O . VAL B 1 130 ? -4.359 -37.125 -5.055 1 98.5 130 VAL B O 1
ATOM 3524 N N . VAL B 1 131 ? -2.74 -35.719 -5.781 1 98.44 131 VAL B N 1
ATOM 3525 C CA . VAL B 1 131 ? -1.854 -36.75 -6.25 1 98.44 131 VAL B CA 1
ATOM 3526 C C . VAL B 1 131 ? -1.43 -37.656 -5.078 1 98.44 131 VAL B C 1
ATOM 3528 O O . VAL B 1 131 ? -1.42 -38.875 -5.184 1 98.44 131 VAL B O 1
ATOM 3531 N N . LYS B 1 132 ? -1.107 -37 -3.977 1 98.06 132 LYS B N 1
ATOM 3532 C CA . LYS B 1 132 ? -0.695 -37.719 -2.785 1 98.06 132 LYS B CA 1
ATOM 3533 C C . LYS B 1 132 ? -1.794 -38.656 -2.316 1 98.06 132 LYS B C 1
ATOM 3535 O O . LYS B 1 132 ? -1.527 -39.844 -2.01 1 98.06 132 LYS B O 1
ATOM 3540 N N . GLU B 1 133 ? -2.98 -38.219 -2.236 1 98 133 GLU B N 1
ATOM 3541 C CA . GLU B 1 133 ? -4.098 -39.031 -1.749 1 98 133 GLU B CA 1
ATOM 3542 C C . GLU B 1 133 ? -4.453 -40.125 -2.736 1 98 133 GLU B C 1
ATOM 3544 O O . GLU B 1 133 ? -4.879 -41.219 -2.332 1 98 133 GLU B O 1
ATOM 3549 N N . LEU B 1 134 ? -4.352 -39.875 -4.012 1 98 134 LEU B N 1
ATOM 3550 C CA . LEU B 1 134 ? -4.602 -40.875 -5.02 1 98 134 LEU B CA 1
ATOM 3551 C C . LEU B 1 134 ? -3.654 -42.062 -4.836 1 98 134 LEU B C 1
ATOM 3553 O O . LEU B 1 134 ? -4.047 -43.219 -5.023 1 98 134 LEU B O 1
ATOM 3557 N N . GLY B 1 135 ? -2.361 -41.781 -4.551 1 97.19 135 GLY B N 1
ATOM 3558 C CA . GLY B 1 135 ? -1.396 -42.812 -4.238 1 97.19 135 GLY B CA 1
ATOM 3559 C C . GLY B 1 135 ? -0.903 -43.562 -5.465 1 97.19 135 GLY B C 1
ATOM 3560 O O . GLY B 1 135 ? -0.438 -44.688 -5.363 1 97.19 135 GLY B O 1
ATOM 3561 N N . VAL B 1 136 ? -1.072 -43.031 -6.641 1 96.06 136 VAL B N 1
ATOM 3562 C CA . VAL B 1 136 ? -0.617 -43.625 -7.895 1 96.06 136 VAL B CA 1
ATOM 3563 C C . VAL B 1 136 ? 0.636 -42.906 -8.383 1 96.06 136 VAL B C 1
ATOM 3565 O O . VAL B 1 136 ? 0.723 -41.656 -8.297 1 96.06 136 VAL B O 1
ATOM 3568 N N . ASP B 1 137 ? 1.604 -43.625 -8.805 1 94.38 137 ASP B N 1
ATOM 3569 C CA . ASP B 1 137 ? 2.82 -43 -9.32 1 94.38 137 ASP B CA 1
ATOM 3570 C C . ASP B 1 137 ? 2.562 -42.344 -10.672 1 94.38 137 ASP B C 1
ATOM 3572 O O . ASP B 1 137 ? 2.146 -43 -11.625 1 94.38 137 ASP B O 1
ATOM 3576 N N . MET B 1 138 ? 2.787 -41.156 -10.781 1 96 138 MET B N 1
ATOM 3577 C CA . MET B 1 138 ? 2.588 -40.375 -12 1 96 138 MET B CA 1
ATOM 3578 C C . MET B 1 138 ? 3.879 -39.688 -12.422 1 96 138 MET B C 1
ATOM 3580 O O . MET B 1 138 ? 3.852 -38.719 -13.195 1 96 138 MET B O 1
ATOM 3584 N N . ASN B 1 139 ? 5.023 -40.125 -11.875 1 97.69 139 ASN B N 1
ATOM 3585 C CA . ASN B 1 139 ? 6.355 -39.625 -12.219 1 97.69 139 ASN B CA 1
ATOM 3586 C C . ASN B 1 139 ? 6.48 -38.125 -11.984 1 97.69 139 ASN B C 1
ATOM 3588 O O . ASN B 1 139 ? 7 -37.406 -12.828 1 97.69 139 ASN B O 1
ATOM 3592 N N . VAL B 1 140 ? 5.906 -37.625 -10.906 1 98.38 140 VAL B N 1
ATOM 3593 C CA . VAL B 1 140 ? 6 -36.219 -10.531 1 98.38 140 VAL B CA 1
ATOM 3594 C C . VAL B 1 140 ? 6.848 -36.062 -9.266 1 98.38 140 VAL B C 1
ATOM 3596 O O . VAL B 1 140 ? 6.586 -36.719 -8.258 1 98.38 140 VAL B O 1
ATOM 3599 N N . SER B 1 141 ? 7.879 -35.281 -9.289 1 98.44 141 SER B N 1
ATOM 3600 C CA . SER B 1 141 ? 8.625 -34.906 -8.102 1 98.44 141 SER B CA 1
ATOM 3601 C C . SER B 1 141 ? 8.062 -33.625 -7.496 1 98.44 141 SER B C 1
ATOM 3603 O O . SER B 1 141 ? 8 -32.594 -8.164 1 98.44 141 SER B O 1
ATOM 3605 N N . PHE B 1 142 ? 7.652 -33.719 -6.262 1 98.38 142 PHE B N 1
ATOM 3606 C CA . PHE B 1 142 ? 7.078 -32.562 -5.562 1 98.38 142 PHE B CA 1
ATOM 3607 C C . PHE B 1 142 ? 8.078 -31.984 -4.574 1 98.38 142 PHE B C 1
ATOM 3609 O O . PHE B 1 142 ? 8.906 -32.688 -4.016 1 98.38 142 PHE B O 1
ATOM 3616 N N . VAL B 1 143 ? 7.969 -30.656 -4.367 1 98.5 143 VAL B N 1
ATOM 3617 C CA . VAL B 1 143 ? 8.703 -30.047 -3.262 1 98.5 143 VAL B CA 1
ATOM 3618 C C . VAL B 1 143 ? 7.891 -28.906 -2.678 1 98.5 143 VAL B C 1
ATOM 3620 O O . VAL B 1 143 ? 7.258 -28.141 -3.414 1 98.5 143 VAL B O 1
ATOM 3623 N N . ASP B 1 144 ? 7.855 -28.844 -1.383 1 98.5 144 ASP B N 1
ATOM 3624 C CA . ASP B 1 144 ? 7.152 -27.797 -0.637 1 98.5 144 ASP B CA 1
ATOM 3625 C C . ASP B 1 144 ? 8.008 -26.531 -0.525 1 98.5 144 ASP B C 1
ATOM 3627 O O . ASP B 1 144 ? 9.203 -26.609 -0.236 1 98.5 144 ASP B O 1
ATOM 3631 N N . GLN B 1 145 ? 7.383 -25.406 -0.704 1 98.44 145 GLN B N 1
ATOM 3632 C CA . GLN B 1 145 ? 8.102 -24.141 -0.611 1 98.44 145 GLN B CA 1
ATOM 3633 C C . GLN B 1 145 ? 8.812 -24.016 0.732 1 98.44 145 GLN B C 1
ATOM 3635 O O . GLN B 1 145 ? 9.906 -23.453 0.809 1 98.44 145 GLN B O 1
ATOM 3640 N N . LYS B 1 146 ? 8.234 -24.531 1.838 1 98.19 146 LYS B N 1
ATOM 3641 C CA . LYS B 1 146 ? 8.828 -24.453 3.168 1 98.19 146 LYS B CA 1
ATOM 3642 C C . LYS B 1 146 ? 10.203 -25.125 3.197 1 98.19 146 LYS B C 1
ATOM 3644 O O . LYS B 1 146 ? 11.055 -24.75 4.008 1 98.19 146 LYS B O 1
ATOM 3649 N N . ASN B 1 147 ? 10.398 -26.078 2.27 1 98.31 147 ASN B N 1
ATOM 3650 C CA . ASN B 1 147 ? 11.664 -26.812 2.23 1 98.31 147 ASN B CA 1
ATOM 3651 C C . ASN B 1 147 ? 12.656 -26.141 1.28 1 98.31 147 ASN B C 1
ATOM 3653 O O . ASN B 1 147 ? 13.844 -26.031 1.601 1 98.31 147 ASN B O 1
ATOM 3657 N N . TYR B 1 148 ? 12.172 -25.656 0.095 1 98.5 148 TYR B N 1
ATOM 3658 C CA . TYR B 1 148 ? 13.148 -25.203 -0.894 1 98.5 148 TYR B CA 1
ATOM 3659 C C . TYR B 1 148 ? 13.352 -23.703 -0.808 1 98.5 148 TYR B C 1
ATOM 3661 O O . TYR B 1 148 ? 14.375 -23.172 -1.259 1 98.5 148 TYR B O 1
ATOM 3669 N N . ALA B 1 149 ? 12.391 -22.938 -0.261 1 98.5 149 ALA B N 1
ATOM 3670 C CA . ALA B 1 149 ? 12.492 -21.5 -0.093 1 98.5 149 ALA B CA 1
ATOM 3671 C C . ALA B 1 149 ? 11.945 -21.062 1.265 1 98.5 149 ALA B C 1
ATOM 3673 O O . ALA B 1 149 ? 10.977 -20.297 1.338 1 98.5 149 ALA B O 1
ATOM 3674 N N . PRO B 1 150 ? 12.633 -21.5 2.314 1 98.31 150 PRO B N 1
ATOM 3675 C CA . PRO B 1 150 ? 12.102 -21.281 3.662 1 98.31 150 PRO B CA 1
ATOM 3676 C C . PRO B 1 150 ? 11.938 -19.812 4.004 1 98.31 150 PRO B C 1
ATOM 3678 O O . PRO B 1 150 ? 10.992 -19.438 4.699 1 98.31 150 PRO B O 1
ATOM 3681 N N . GLU B 1 151 ? 12.859 -18.938 3.566 1 98.06 151 GLU B N 1
ATOM 3682 C CA . GLU B 1 151 ? 12.758 -17.5 3.871 1 98.06 151 GLU B CA 1
ATOM 3683 C C . GLU B 1 151 ? 11.531 -16.891 3.213 1 98.06 151 GLU B C 1
ATOM 3685 O O . GLU B 1 151 ? 10.898 -15.992 3.781 1 98.06 151 GLU B O 1
ATOM 3690 N N . LEU B 1 152 ? 11.219 -17.312 2.008 1 98.38 152 LEU B N 1
ATOM 3691 C CA . LEU B 1 152 ? 10 -16.859 1.345 1 98.38 152 LEU B CA 1
ATOM 3692 C C . LEU B 1 152 ? 8.766 -17.359 2.072 1 98.38 152 LEU B C 1
ATOM 3694 O O . LEU B 1 152 ? 7.805 -16.609 2.266 1 98.38 152 LEU B O 1
ATOM 3698 N N . TYR B 1 153 ? 8.828 -18.625 2.473 1 98.25 153 TYR B N 1
ATOM 3699 C CA . TYR B 1 153 ? 7.695 -19.281 3.129 1 98.25 153 TYR B CA 1
ATOM 3700 C C . TYR B 1 153 ? 7.359 -18.578 4.441 1 98.25 153 TYR B C 1
ATOM 3702 O O . TYR B 1 153 ? 6.195 -18.531 4.844 1 98.25 153 TYR B O 1
ATOM 3710 N N . LYS B 1 154 ? 8.312 -18 5.086 1 97.88 154 LYS B N 1
ATOM 3711 C CA . LYS B 1 154 ? 8.117 -17.297 6.352 1 97.88 154 LYS B CA 1
ATOM 3712 C C . LYS B 1 154 ? 7.164 -16.109 6.176 1 97.88 154 LYS B C 1
ATOM 3714 O O . LYS B 1 154 ? 6.613 -15.602 7.156 1 97.88 154 LYS B O 1
ATOM 3719 N N . LEU B 1 155 ? 6.898 -15.664 4.953 1 97.88 155 LEU B N 1
ATOM 3720 C CA . LEU B 1 155 ? 6.023 -14.523 4.688 1 97.88 155 LEU B CA 1
ATOM 3721 C C . LEU B 1 155 ? 4.566 -14.969 4.594 1 97.88 155 LEU B C 1
ATOM 3723 O O . LEU B 1 155 ? 3.67 -14.141 4.438 1 97.88 155 LEU B O 1
ATOM 3727 N N . MET B 1 156 ? 4.332 -16.281 4.746 1 97.38 156 MET B N 1
ATOM 3728 C CA . MET B 1 156 ? 3.004 -16.828 4.516 1 97.38 156 MET B CA 1
ATOM 3729 C C . MET B 1 156 ? 1.976 -16.188 5.438 1 97.38 156 MET B C 1
ATOM 3731 O O . MET B 1 156 ? 0.897 -15.797 4.996 1 97.38 156 MET B O 1
ATOM 3735 N N . PRO B 1 157 ? 2.299 -16.031 6.758 1 96.56 157 PRO B N 1
ATOM 3736 C CA . PRO B 1 157 ? 1.306 -15.375 7.613 1 96.56 157 PRO B CA 1
ATOM 3737 C C . PRO B 1 157 ? 0.971 -13.961 7.152 1 96.56 157 PRO B C 1
ATOM 3739 O O . PRO B 1 157 ? -0.198 -13.562 7.164 1 96.56 157 PRO B O 1
ATOM 3742 N N . LEU B 1 158 ? 1.961 -13.18 6.734 1 97.38 158 LEU B N 1
ATOM 3743 C CA . LEU B 1 158 ? 1.752 -11.828 6.23 1 97.38 158 LEU B CA 1
ATOM 3744 C C . LEU B 1 158 ? 0.889 -11.844 4.973 1 97.38 158 LEU B C 1
ATOM 3746 O O . LEU B 1 158 ? -0.042 -11.047 4.844 1 97.38 158 LEU B O 1
ATOM 3750 N N . ARG B 1 159 ? 1.176 -12.773 4.094 1 96.69 159 ARG B N 1
ATOM 3751 C CA . ARG B 1 159 ? 0.433 -12.891 2.844 1 96.69 159 ARG B CA 1
ATOM 3752 C C . ARG B 1 159 ? -1.032 -13.227 3.107 1 96.69 159 ARG B C 1
ATOM 3754 O O . ARG B 1 159 ? -1.924 -12.672 2.457 1 96.69 159 ARG B O 1
ATOM 3761 N N . ARG B 1 160 ? -1.258 -14.109 4.043 1 94.81 160 ARG B N 1
ATOM 3762 C CA . ARG B 1 160 ? -2.621 -14.5 4.387 1 94.81 160 ARG B CA 1
ATOM 3763 C C . ARG B 1 160 ? -3.395 -13.32 4.973 1 94.81 160 ARG B C 1
ATOM 3765 O O . ARG B 1 160 ? -4.562 -13.117 4.641 1 94.81 160 ARG B O 1
ATOM 3772 N N . GLU B 1 161 ? -2.701 -12.586 5.789 1 93.5 161 GLU B N 1
ATOM 3773 C CA . GLU B 1 161 ? -3.33 -11.406 6.387 1 93.5 161 GLU B CA 1
ATOM 3774 C C . GLU B 1 161 ? -3.639 -10.352 5.328 1 93.5 161 GLU B C 1
ATOM 3776 O O . GLU B 1 161 ? -4.691 -9.711 5.375 1 93.5 161 GLU B O 1
ATOM 3781 N N . LEU B 1 162 ? -2.76 -10.133 4.453 1 93.19 162 LEU B N 1
ATOM 3782 C CA . LEU B 1 162 ? -2.941 -9.18 3.363 1 93.19 162 LEU B CA 1
ATOM 3783 C C . LEU B 1 162 ? -4.152 -9.547 2.514 1 93.19 162 LEU B C 1
ATOM 3785 O O . LEU B 1 162 ? -5.004 -8.703 2.234 1 93.19 162 LEU B O 1
ATOM 3789 N N . GLY B 1 163 ? -4.273 -10.758 2.039 1 89.69 163 GLY B N 1
ATOM 3790 C CA . GLY B 1 163 ? -5.5 -11.305 1.475 1 89.69 163 GLY B CA 1
ATOM 3791 C C . GLY B 1 163 ? -5.676 -10.977 0.005 1 89.69 163 GLY B C 1
ATOM 3792 O O . GLY B 1 163 ? -6.77 -11.133 -0.543 1 89.69 163 GLY B O 1
ATOM 3793 N N . PHE B 1 164 ? -4.727 -10.406 -0.649 1 91.75 164 PHE B N 1
ATOM 3794 C CA . PHE B 1 164 ? -4.801 -10.188 -2.09 1 91.75 164 PHE B CA 1
ATOM 3795 C C . PHE B 1 164 ? -3.525 -10.664 -2.775 1 91.75 164 PHE B C 1
ATOM 3797 O O . PHE B 1 164 ? -2.523 -10.938 -2.113 1 91.75 164 PHE B O 1
ATOM 3804 N N . ARG B 1 165 ? -3.559 -10.805 -4.082 1 92.06 165 ARG B N 1
ATOM 3805 C CA . ARG B 1 165 ? -2.432 -11.273 -4.875 1 92.06 165 ARG B CA 1
ATOM 3806 C C . ARG B 1 165 ? -1.322 -10.234 -4.934 1 92.06 165 ARG B C 1
ATOM 3808 O O . ARG B 1 165 ? -1.591 -9.047 -5.125 1 92.06 165 ARG B O 1
ATOM 3815 N N . SER B 1 166 ? -0.15 -10.625 -4.691 1 95.06 166 SER B N 1
ATOM 3816 C CA . SER B 1 166 ? 1.041 -9.789 -4.797 1 95.06 166 SER B CA 1
ATOM 3817 C C . SER B 1 166 ? 2.023 -10.344 -5.82 1 95.06 166 SER B C 1
ATOM 3819 O O . SER B 1 166 ? 1.751 -11.367 -6.453 1 95.06 166 SER B O 1
ATOM 3821 N N . LEU B 1 167 ? 3.127 -9.672 -5.949 1 96.62 167 LEU B N 1
ATOM 3822 C CA . LEU B 1 167 ? 4.141 -10.125 -6.895 1 96.62 167 LEU B CA 1
ATOM 3823 C C . LEU B 1 167 ? 4.66 -11.508 -6.516 1 96.62 167 LEU B C 1
ATOM 3825 O O . LEU B 1 167 ? 5.207 -12.227 -7.355 1 96.62 167 LEU B O 1
ATOM 3829 N N . ILE B 1 168 ? 4.48 -11.914 -5.23 1 97.62 168 ILE B N 1
ATOM 3830 C CA . ILE B 1 168 ? 4.953 -13.219 -4.785 1 97.62 168 ILE B CA 1
ATOM 3831 C C . ILE B 1 168 ? 4.176 -14.32 -5.5 1 97.62 168 ILE B C 1
ATOM 3833 O O . ILE B 1 168 ? 4.746 -15.336 -5.898 1 97.62 168 ILE B O 1
ATOM 3837 N N . ASN B 1 169 ? 2.887 -14.07 -5.707 1 94.38 169 ASN B N 1
ATOM 3838 C CA . ASN B 1 169 ? 2.055 -15.031 -6.426 1 94.38 169 ASN B CA 1
ATOM 3839 C C . ASN B 1 169 ? 2.545 -15.234 -7.855 1 94.38 169 ASN B C 1
ATOM 3841 O O . ASN B 1 169 ? 2.377 -16.312 -8.422 1 94.38 169 ASN B O 1
ATOM 3845 N N . THR B 1 170 ? 3.137 -14.25 -8.359 1 93.44 170 THR B N 1
ATOM 3846 C CA . THR B 1 170 ? 3.643 -14.32 -9.727 1 93.44 170 THR B CA 1
ATOM 3847 C C . THR B 1 170 ? 4.996 -15.023 -9.758 1 93.44 170 THR B C 1
ATOM 3849 O O . THR B 1 170 ? 5.18 -16 -10.492 1 93.44 170 THR B O 1
ATOM 3852 N N . VAL B 1 171 ? 5.859 -14.648 -8.922 1 96.62 171 VAL B N 1
ATOM 3853 C CA . VAL B 1 171 ? 7.246 -15.07 -9.078 1 96.62 171 VAL B CA 1
ATOM 3854 C C . VAL B 1 171 ? 7.402 -16.5 -8.578 1 96.62 171 VAL B C 1
ATOM 3856 O O . VAL B 1 171 ? 8.289 -17.234 -9.031 1 96.62 171 VAL B O 1
ATOM 3859 N N . GLU B 1 172 ? 6.582 -16.875 -7.625 1 96.69 172 GLU B N 1
ATOM 3860 C CA . GLU B 1 172 ? 6.781 -18.188 -7.023 1 96.69 172 GLU B CA 1
ATOM 3861 C C . GLU B 1 172 ? 6.633 -19.297 -8.062 1 96.69 172 GLU B C 1
ATOM 3863 O O . GLU B 1 172 ? 7.258 -20.359 -7.938 1 96.69 172 GLU B O 1
ATOM 3868 N N . LYS B 1 173 ? 5.922 -19.062 -9.125 1 95.19 173 LYS B N 1
ATOM 3869 C CA . LYS B 1 173 ? 5.73 -20.047 -10.188 1 95.19 173 LYS B CA 1
ATOM 3870 C C . LYS B 1 173 ? 6.992 -20.203 -11.031 1 95.19 173 LYS B C 1
ATOM 3872 O O . LYS B 1 173 ? 7.133 -21.172 -11.781 1 95.19 173 LYS B O 1
ATOM 3877 N N . PHE B 1 174 ? 7.91 -19.281 -10.898 1 97 174 PHE B N 1
ATOM 3878 C CA . PHE B 1 174 ? 9.039 -19.203 -11.812 1 97 174 PHE B CA 1
ATOM 3879 C C . PHE B 1 174 ? 10.336 -19.594 -11.117 1 97 174 PHE B C 1
ATOM 3881 O O . PHE B 1 174 ? 11.414 -19.516 -11.703 1 97 174 PHE B O 1
ATOM 3888 N N . LEU B 1 175 ? 10.25 -20.062 -9.93 1 97.69 175 LEU B N 1
ATOM 3889 C CA . LEU B 1 175 ? 11.453 -20.281 -9.125 1 97.69 175 LEU B CA 1
ATOM 3890 C C . LEU B 1 175 ? 12.18 -21.547 -9.562 1 97.69 175 LEU B C 1
ATOM 3892 O O . LEU B 1 175 ? 13.391 -21.672 -9.359 1 97.69 175 LEU B O 1
ATOM 3896 N N . ASN B 1 176 ? 11.5 -22.562 -10.125 1 97.75 176 ASN B N 1
ATOM 3897 C CA . ASN B 1 176 ? 12.086 -23.75 -10.758 1 97.75 176 ASN B CA 1
ATOM 3898 C C . ASN B 1 176 ? 13.141 -24.391 -9.875 1 97.75 176 ASN B C 1
ATOM 3900 O O . ASN B 1 176 ? 14.289 -24.562 -10.289 1 97.75 176 ASN B O 1
ATOM 3904 N N . PRO B 1 177 ? 12.742 -24.859 -8.688 1 98.38 177 PRO B N 1
ATOM 3905 C CA . PRO B 1 177 ? 13.727 -25.453 -7.777 1 98.38 177 PRO B CA 1
ATOM 3906 C C . PRO B 1 177 ? 14.398 -26.688 -8.359 1 98.38 177 PRO B C 1
ATOM 3908 O O . PRO B 1 177 ? 15.531 -27.016 -8 1 98.38 177 PRO B O 1
ATOM 3911 N N . PHE B 1 178 ? 13.844 -27.391 -9.312 1 98.5 178 PHE B N 1
ATOM 3912 C CA . PHE B 1 178 ? 14.383 -28.609 -9.898 1 98.5 178 PHE B CA 1
ATOM 3913 C C . PHE B 1 178 ? 15.258 -28.297 -11.102 1 98.5 178 PHE B C 1
ATOM 3915 O O . PHE B 1 178 ? 15.852 -29.188 -11.703 1 98.5 178 PHE B O 1
ATOM 3922 N N . GLN B 1 179 ? 15.297 -27 -11.484 1 97.94 179 GLN B N 1
ATOM 3923 C CA . GLN B 1 179 ? 16.141 -26.5 -12.562 1 97.94 179 GLN B CA 1
ATOM 3924 C C . GLN B 1 179 ? 15.828 -27.203 -13.883 1 97.94 179 GLN B C 1
ATOM 3926 O O . GLN B 1 179 ? 16.734 -27.672 -14.57 1 97.94 179 GLN B O 1
ATOM 3931 N N . THR B 1 180 ? 14.609 -27.328 -14.156 1 98.5 180 THR B N 1
ATOM 3932 C CA . THR B 1 180 ? 14.164 -27.938 -15.406 1 98.5 180 THR B CA 1
ATOM 3933 C C . THR B 1 180 ? 14.422 -27.016 -16.594 1 98.5 180 THR B C 1
ATOM 3935 O O . THR B 1 180 ? 14.438 -25.797 -16.438 1 98.5 180 THR B O 1
ATOM 3938 N N . LYS B 1 181 ? 14.57 -27.594 -17.734 1 98.25 181 LYS B N 1
ATOM 3939 C CA . LYS B 1 181 ? 14.766 -26.844 -18.969 1 98.25 181 LYS B CA 1
ATOM 3940 C C . LYS B 1 181 ? 13.422 -26.438 -19.578 1 98.25 181 LYS B C 1
ATOM 3942 O O . LYS B 1 181 ? 13.359 -25.516 -20.391 1 98.25 181 LYS B O 1
ATOM 3947 N N . LYS B 1 182 ? 12.359 -27.125 -19.219 1 98.56 182 LYS B N 1
ATOM 3948 C CA . LYS B 1 182 ? 11.023 -26.891 -19.766 1 98.56 182 LYS B CA 1
ATOM 3949 C C . LYS B 1 182 ? 10.016 -26.609 -18.656 1 98.56 182 LYS B C 1
ATOM 3951 O O . LYS B 1 182 ? 10.07 -27.219 -17.578 1 98.56 182 LYS B O 1
ATOM 3956 N N . ILE B 1 183 ? 9.203 -25.625 -18.922 1 98.62 183 ILE B N 1
ATOM 3957 C CA . ILE B 1 183 ? 8.188 -25.266 -17.938 1 98.62 183 ILE B CA 1
ATOM 3958 C C . ILE B 1 183 ? 6.863 -24.969 -18.641 1 98.62 183 ILE B C 1
ATOM 3960 O O . ILE B 1 183 ? 6.848 -24.438 -19.75 1 98.62 183 ILE B O 1
ATOM 3964 N N . VAL B 1 184 ? 5.766 -25.406 -18.094 1 98.56 184 VAL B N 1
ATOM 3965 C CA . VAL B 1 184 ? 4.434 -24.938 -18.469 1 98.56 184 VAL B CA 1
ATOM 3966 C C . VAL B 1 184 ? 3.834 -24.109 -17.328 1 98.56 184 VAL B C 1
ATOM 3968 O O . VAL B 1 184 ? 3.816 -24.547 -16.172 1 98.56 184 VAL B O 1
ATOM 3971 N N . VAL B 1 185 ? 3.422 -22.906 -17.641 1 97 185 VAL B N 1
ATOM 3972 C CA . VAL B 1 185 ? 2.898 -22.016 -16.609 1 97 185 VAL B CA 1
ATOM 3973 C C . VAL B 1 185 ? 1.488 -21.562 -16.984 1 97 185 VAL B C 1
ATOM 3975 O O . VAL B 1 185 ? 1.153 -21.484 -18.172 1 97 185 VAL B O 1
ATOM 3978 N N . SER B 1 186 ? 0.751 -21.344 -15.953 1 93.12 186 SER B N 1
ATOM 3979 C CA . SER B 1 186 ? -0.616 -20.875 -16.172 1 93.12 186 SER B CA 1
ATOM 3980 C C . SER B 1 186 ? -0.751 -19.391 -15.867 1 93.12 186 SER B C 1
ATOM 3982 O O . SER B 1 186 ? -0.004 -18.844 -15.047 1 93.12 186 SER B O 1
ATOM 3984 N N . ILE B 1 187 ? -1.756 -18.688 -16.578 1 88.81 187 ILE B N 1
ATOM 3985 C CA . ILE B 1 187 ? -2.07 -17.281 -16.312 1 88.81 187 ILE B CA 1
ATOM 3986 C C . ILE B 1 187 ? -3.582 -17.109 -16.203 1 88.81 187 ILE B C 1
ATOM 3988 O O . ILE B 1 187 ? -4.348 -17.938 -16.688 1 88.81 187 ILE B O 1
ATOM 3992 N N . PHE B 1 188 ? -3.984 -15.961 -15.602 1 81.56 188 PHE B N 1
ATOM 3993 C CA . PHE B 1 188 ? -5.406 -15.672 -15.438 1 81.56 188 PHE B CA 1
ATOM 3994 C C . PHE B 1 188 ? -5.891 -14.719 -16.516 1 81.56 188 PHE B C 1
ATOM 3996 O O . PHE B 1 188 ? -7.039 -14.805 -16.953 1 81.56 188 PHE B O 1
ATOM 4003 N N . HIS B 1 189 ? -4.93 -13.797 -16.922 1 82.69 189 HIS B N 1
ATOM 4004 C CA . HIS B 1 189 ? -5.359 -12.766 -17.859 1 82.69 189 HIS B CA 1
ATOM 4005 C C . HIS B 1 189 ? -4.461 -12.719 -19.094 1 82.69 189 HIS B C 1
ATOM 4007 O O . HIS B 1 189 ? -3.248 -12.906 -18.984 1 82.69 189 HIS B O 1
ATOM 4013 N N . LYS B 1 190 ? -5.043 -12.406 -20.188 1 82.94 190 LYS B N 1
ATOM 4014 C CA . LYS B 1 190 ? -4.395 -12.477 -21.5 1 82.94 190 LYS B CA 1
ATOM 4015 C C . LYS B 1 190 ? -3.178 -11.555 -21.562 1 82.94 190 LYS B C 1
ATOM 4017 O O . LYS B 1 190 ? -2.133 -11.938 -22.094 1 82.94 190 LYS B O 1
ATOM 4022 N N . PRO B 1 191 ? -3.236 -10.398 -20.922 1 80.38 191 PRO B N 1
ATOM 4023 C CA . PRO B 1 191 ? -2.09 -9.492 -21.031 1 80.38 191 PRO B CA 1
ATOM 4024 C C . PRO B 1 191 ? -0.833 -10.055 -20.375 1 80.38 191 PRO B C 1
ATOM 4026 O O . PRO B 1 191 ? 0.273 -9.578 -20.641 1 80.38 191 PRO B O 1
ATOM 4029 N N . TYR B 1 192 ? -1.034 -11.117 -19.672 1 85.31 192 TYR B N 1
ATOM 4030 C CA . TYR B 1 192 ? 0.099 -11.656 -18.922 1 85.31 192 TYR B CA 1
ATOM 4031 C C . TYR B 1 192 ? 0.913 -12.617 -19.781 1 85.31 192 TYR B C 1
ATOM 4033 O O . TYR B 1 192 ? 1.994 -13.055 -19.391 1 85.31 192 TYR B O 1
ATOM 4041 N N . PHE B 1 193 ? 0.466 -12.969 -20.984 1 91.62 193 PHE B N 1
ATOM 4042 C CA . PHE B 1 193 ? 1.235 -13.844 -21.859 1 91.62 193 PHE B CA 1
ATOM 4043 C C . PHE B 1 193 ? 2.604 -13.242 -22.172 1 91.62 193 PHE B C 1
ATOM 4045 O O . PHE B 1 193 ? 3.633 -13.883 -21.938 1 91.62 193 PHE B O 1
ATOM 4052 N N . ASP B 1 194 ? 2.531 -12.008 -22.578 1 91.25 194 ASP B N 1
ATOM 4053 C CA . ASP B 1 194 ? 3.771 -11.367 -23.016 1 91.25 194 ASP B CA 1
ATOM 4054 C C . ASP B 1 194 ? 4.723 -11.164 -21.844 1 91.25 194 ASP B C 1
ATOM 4056 O O . ASP B 1 194 ? 5.922 -11.438 -21.953 1 91.25 194 ASP B O 1
ATOM 4060 N N . LYS B 1 195 ? 4.203 -10.719 -20.766 1 90.5 195 LYS B N 1
ATOM 4061 C CA . LYS B 1 195 ? 5.023 -10.477 -19.578 1 90.5 195 LYS B CA 1
ATOM 4062 C C . LYS B 1 195 ? 5.66 -11.766 -19.078 1 90.5 195 LYS B C 1
ATOM 4064 O O . LYS B 1 195 ? 6.844 -11.781 -18.719 1 90.5 195 LYS B O 1
ATOM 4069 N N . ASN B 1 196 ? 4.887 -12.797 -19.031 1 93.62 196 ASN B N 1
ATOM 4070 C CA . ASN B 1 196 ? 5.418 -14.07 -18.562 1 93.62 196 ASN B CA 1
ATOM 4071 C C . ASN B 1 196 ? 6.445 -14.633 -19.547 1 93.62 196 ASN B C 1
ATOM 4073 O O . ASN B 1 196 ? 7.469 -15.188 -19.125 1 93.62 196 ASN B O 1
ATOM 4077 N N . ALA B 1 197 ? 6.152 -14.492 -20.828 1 95.62 197 ALA B N 1
ATOM 4078 C CA . ALA B 1 197 ? 7.113 -14.938 -21.844 1 95.62 197 ALA B CA 1
ATOM 4079 C C . ALA B 1 197 ? 8.445 -14.211 -21.688 1 95.62 197 ALA B C 1
ATOM 4081 O O . ALA B 1 197 ? 9.508 -14.836 -21.688 1 95.62 197 ALA B O 1
ATOM 4082 N N . GLU B 1 198 ? 8.32 -12.922 -21.547 1 95.31 198 GLU B N 1
ATOM 4083 C CA . GLU B 1 198 ? 9.523 -12.109 -21.375 1 95.31 198 GLU B CA 1
ATOM 4084 C C . GLU B 1 198 ? 10.312 -12.547 -20.141 1 95.31 198 GLU B C 1
ATOM 4086 O O . GLU B 1 198 ? 11.531 -12.695 -20.203 1 95.31 198 GLU B O 1
ATOM 4091 N N . LEU B 1 199 ? 9.617 -12.727 -19.094 1 95.38 199 LEU B N 1
ATOM 4092 C CA . LEU B 1 199 ? 10.258 -13.141 -17.844 1 95.38 199 LEU B CA 1
ATOM 4093 C C . LEU B 1 199 ? 10.938 -14.492 -18 1 95.38 199 LEU B C 1
ATOM 4095 O O . LEU B 1 199 ? 12.07 -14.68 -17.562 1 95.38 199 LEU B O 1
ATOM 4099 N N . LEU B 1 200 ? 10.328 -15.414 -18.641 1 96.88 200 LEU B N 1
ATOM 4100 C CA . LEU B 1 200 ? 10.875 -16.75 -18.859 1 96.88 200 LEU B CA 1
ATOM 4101 C C . LEU B 1 200 ? 12.109 -16.688 -19.75 1 96.88 200 LEU B C 1
ATOM 4103 O O . LEU B 1 200 ? 13.078 -17.422 -19.516 1 96.88 200 LEU B O 1
ATOM 4107 N N . GLU B 1 201 ? 12.047 -15.812 -20.719 1 96.62 201 GLU B N 1
ATOM 4108 C CA . GLU B 1 201 ? 13.219 -15.602 -21.562 1 96.62 201 GLU B CA 1
ATOM 4109 C C . GLU B 1 201 ? 14.383 -15.047 -20.75 1 96.62 201 GLU B C 1
ATOM 4111 O O . GLU B 1 201 ? 15.516 -15.523 -20.875 1 96.62 201 GLU B O 1
ATOM 4116 N N . LEU B 1 202 ? 14.094 -14.094 -19.938 1 95.5 202 LEU B N 1
ATOM 4117 C CA . LEU B 1 202 ? 15.125 -13.477 -19.094 1 95.5 202 LEU B CA 1
ATOM 4118 C C . LEU B 1 202 ? 15.711 -14.484 -18.125 1 95.5 202 LEU B C 1
ATOM 4120 O O . LEU B 1 202 ? 16.891 -14.406 -17.781 1 95.5 202 LEU B O 1
ATOM 4124 N N . LEU B 1 203 ? 14.93 -15.484 -17.719 1 96.69 203 LEU B N 1
ATOM 4125 C CA . LEU B 1 203 ? 15.359 -16.5 -16.766 1 96.69 203 LEU B CA 1
ATOM 4126 C C . LEU B 1 203 ? 16.141 -17.609 -17.453 1 96.69 203 LEU B C 1
ATOM 4128 O O . LEU B 1 203 ? 16.719 -18.469 -16.797 1 96.69 203 LEU B O 1
ATOM 4132 N N . GLY B 1 204 ? 16.109 -17.609 -18.766 1 95.88 204 GLY B N 1
ATOM 4133 C CA . GLY B 1 204 ? 16.906 -18.547 -19.531 1 95.88 204 GLY B CA 1
ATOM 4134 C C . GLY B 1 204 ? 16.25 -19.906 -19.672 1 95.88 204 GLY B C 1
ATOM 4135 O O . GLY B 1 204 ? 16.938 -20.906 -19.891 1 95.88 204 GLY B O 1
ATOM 4136 N N . ILE B 1 205 ? 15 -20 -19.5 1 96.69 205 ILE B N 1
ATOM 4137 C CA . ILE B 1 205 ? 14.289 -21.266 -19.688 1 96.69 205 ILE B CA 1
ATOM 4138 C C . ILE B 1 205 ? 14.352 -21.656 -21.172 1 96.69 205 ILE B C 1
ATOM 4140 O O . ILE B 1 205 ? 14.062 -20.844 -22.047 1 96.69 205 ILE B O 1
ATOM 4144 N N . GLU B 1 206 ? 14.711 -22.844 -21.438 1 95.5 206 GLU B N 1
ATOM 4145 C CA . GLU B 1 206 ? 14.945 -23.297 -22.797 1 95.5 206 GLU B CA 1
ATOM 4146 C C . GLU B 1 206 ? 13.648 -23.375 -23.594 1 95.5 206 GLU B C 1
ATOM 4148 O O . GLU B 1 206 ? 13.594 -22.969 -24.75 1 95.5 206 GLU B O 1
ATOM 4153 N N . ASP B 1 207 ? 12.703 -24.016 -22.969 1 97.44 207 ASP B N 1
ATOM 4154 C CA . ASP B 1 207 ? 11.391 -24.141 -23.594 1 97.44 207 ASP B CA 1
ATOM 4155 C C . ASP B 1 207 ? 10.273 -23.922 -22.594 1 97.44 207 ASP B C 1
ATOM 4157 O O . ASP B 1 207 ? 10.359 -24.375 -21.453 1 97.44 207 ASP B O 1
ATOM 4161 N N . TYR B 1 208 ? 9.281 -23.047 -23.031 1 98.25 208 TYR B N 1
ATOM 4162 C CA . TYR B 1 208 ? 8.164 -22.766 -22.125 1 98.25 208 TYR B CA 1
ATOM 4163 C C . TYR B 1 208 ? 6.844 -22.766 -22.891 1 98.25 208 TYR B C 1
ATOM 4165 O O . TYR B 1 208 ? 6.816 -22.516 -24.094 1 98.25 208 TYR B O 1
ATOM 4173 N N . THR B 1 209 ? 5.84 -23.125 -22.203 1 98.25 209 THR B N 1
ATOM 4174 C CA . THR B 1 209 ? 4.453 -23.031 -22.641 1 98.25 209 THR B CA 1
ATOM 4175 C C . THR B 1 209 ? 3.623 -22.266 -21.609 1 98.25 209 THR B C 1
ATOM 4177 O O . THR B 1 209 ? 3.744 -22.484 -20.406 1 98.25 209 THR B O 1
ATOM 4180 N N . ILE B 1 210 ? 2.889 -21.281 -22.062 1 97.81 210 ILE B N 1
ATOM 4181 C CA . ILE B 1 210 ? 1.978 -20.5 -21.234 1 97.81 210 ILE B CA 1
ATOM 4182 C C . ILE B 1 210 ? 0.533 -20.812 -21.625 1 97.81 210 ILE B C 1
ATOM 4184 O O . ILE B 1 210 ? 0.191 -20.828 -22.797 1 97.81 210 ILE B O 1
ATOM 4188 N N . ILE B 1 211 ? -0.261 -21.094 -20.656 1 97.69 211 ILE B N 1
ATOM 4189 C CA . ILE B 1 211 ? -1.633 -21.516 -20.938 1 97.69 211 ILE B CA 1
ATOM 4190 C C . ILE B 1 211 ? -2.598 -20.719 -20.062 1 97.69 211 ILE B C 1
ATOM 4192 O O . ILE B 1 211 ? -2.316 -20.469 -18.891 1 97.69 211 ILE B O 1
ATOM 4196 N N . LYS B 1 212 ? -3.711 -20.234 -20.625 1 96.38 212 LYS B N 1
ATOM 4197 C CA . LYS B 1 212 ? -4.836 -19.703 -19.875 1 96.38 212 LYS B CA 1
ATOM 4198 C C . LYS B 1 212 ? -5.906 -20.766 -19.641 1 96.38 212 LYS B C 1
ATOM 4200 O O . LYS B 1 212 ? -6.926 -20.781 -20.344 1 96.38 212 LYS B O 1
ATOM 4205 N N . GLY B 1 213 ? -5.652 -21.516 -18.641 1 95.88 213 GLY B N 1
ATOM 4206 C CA . GLY B 1 213 ? -6.52 -22.656 -18.406 1 95.88 213 GLY B CA 1
ATOM 4207 C C . GLY B 1 213 ? -7.594 -22.391 -17.375 1 95.88 213 GLY B C 1
ATOM 4208 O O . GLY B 1 213 ? -7.883 -21.234 -17.047 1 95.88 213 GLY B O 1
ATOM 4209 N N . LEU B 1 214 ? -8.164 -23.453 -16.938 1 94.75 214 LEU B N 1
ATOM 4210 C CA . LEU B 1 214 ? -9.289 -23.406 -16.016 1 94.75 214 LEU B CA 1
ATOM 4211 C C . LEU B 1 214 ? -8.859 -22.906 -14.648 1 94.75 214 LEU B C 1
ATOM 4213 O O . LEU B 1 214 ? -7.906 -23.422 -14.062 1 94.75 214 LEU B O 1
ATOM 4217 N N . GLU B 1 215 ? -9.555 -21.906 -14.164 1 93.38 215 GLU B N 1
ATOM 4218 C CA . GLU B 1 215 ? -9.359 -21.359 -12.828 1 93.38 215 GLU B CA 1
ATOM 4219 C C . GLU B 1 215 ? -7.891 -21.016 -12.578 1 93.38 215 GLU B C 1
ATOM 4221 O O . GLU B 1 215 ? -7.359 -21.266 -11.5 1 93.38 215 GLU B O 1
ATOM 4226 N N . GLY B 1 216 ? -7.156 -20.641 -13.586 1 89.12 216 GLY B N 1
ATOM 4227 C CA . GLY B 1 216 ? -5.766 -20.234 -13.438 1 89.12 216 GLY B CA 1
ATOM 4228 C C . GLY B 1 216 ? -4.805 -21.406 -13.453 1 89.12 216 GLY B C 1
ATOM 4229 O O . GLY B 1 216 ? -3.627 -21.25 -13.117 1 89.12 216 GLY B O 1
ATOM 4230 N N . GLY B 1 217 ? -5.312 -22.516 -13.805 1 93.38 217 GLY B N 1
ATOM 4231 C CA . GLY B 1 217 ? -4.48 -23.703 -13.922 1 93.38 217 GLY B CA 1
ATOM 4232 C C . GLY B 1 217 ? -4.066 -24.016 -15.352 1 93.38 217 GLY B C 1
ATOM 4233 O O . GLY B 1 217 ? -4.172 -23.141 -16.234 1 93.38 217 GLY B O 1
ATOM 4234 N N . ILE B 1 218 ? -3.5 -25.156 -15.508 1 96.56 218 ILE B N 1
ATOM 4235 C CA . ILE B 1 218 ? -2.998 -25.484 -16.844 1 96.56 218 ILE B CA 1
ATOM 4236 C C . ILE B 1 218 ? -4 -26.375 -17.562 1 96.56 218 ILE B C 1
ATOM 4238 O O . ILE B 1 218 ? -3.838 -26.656 -18.75 1 96.56 218 ILE B O 1
ATOM 4242 N N . GLU B 1 219 ? -5.074 -26.828 -16.922 1 98.06 219 GLU B N 1
ATOM 4243 C CA . GLU B 1 219 ? -6.102 -27.625 -17.578 1 98.06 219 GLU B CA 1
ATOM 4244 C C . GLU B 1 219 ? -6.887 -26.797 -18.594 1 98.06 219 GLU B C 1
ATOM 4246 O O . GLU B 1 219 ? -7.355 -25.703 -18.266 1 98.06 219 GLU B O 1
ATOM 4251 N N . PRO B 1 220 ? -7.02 -27.344 -19.766 1 97.81 220 PRO B N 1
ATOM 4252 C CA . PRO B 1 220 ? -7.75 -26.578 -20.781 1 97.81 220 PRO B CA 1
ATOM 4253 C C . PRO B 1 220 ? -9.234 -26.438 -20.453 1 97.81 220 PRO B C 1
ATOM 4255 O O . PRO B 1 220 ? -9.797 -27.266 -19.734 1 97.81 220 PRO B O 1
ATOM 4258 N N . LEU B 1 221 ? -9.828 -25.438 -21.016 1 96.94 221 LEU B N 1
ATOM 4259 C CA . LEU B 1 221 ? -11.258 -25.203 -20.844 1 96.94 221 LEU B CA 1
ATOM 4260 C C . LEU B 1 221 ? -12.078 -26.188 -21.672 1 96.94 221 LEU B C 1
ATOM 4262 O O . LEU B 1 221 ? -11.852 -26.328 -22.875 1 96.94 221 LEU B O 1
ATOM 4266 N N . PRO B 1 222 ? -13.016 -26.844 -21.031 1 96.88 222 PRO B N 1
ATOM 4267 C CA . PRO B 1 222 ? -13.781 -27.844 -21.766 1 96.88 222 PRO B CA 1
ATOM 4268 C C . PRO B 1 222 ? -14.898 -27.234 -22.609 1 96.88 222 PRO B C 1
ATOM 4270 O O . PRO B 1 222 ? -15.422 -27.891 -23.516 1 96.88 222 PRO B O 1
ATOM 4273 N N . ASP B 1 223 ? -15.305 -25.984 -22.359 1 95 223 ASP B N 1
ATOM 4274 C CA . ASP B 1 223 ? -16.531 -25.453 -22.938 1 95 223 ASP B CA 1
ATOM 4275 C C . ASP B 1 223 ? -16.219 -24.344 -23.938 1 95 223 ASP B C 1
ATOM 4277 O O . ASP B 1 223 ? -17.125 -23.828 -24.609 1 95 223 ASP B O 1
ATOM 4281 N N . ARG B 1 224 ? -14.984 -23.922 -24.031 1 95.31 224 ARG B N 1
ATOM 4282 C CA . ARG B 1 224 ? -14.57 -22.844 -24.906 1 95.31 224 ARG B CA 1
ATOM 4283 C C . ARG B 1 224 ? -13.094 -22.953 -25.281 1 95.31 224 ARG B C 1
ATOM 4285 O O . ARG B 1 224 ? -12.383 -23.812 -24.734 1 95.31 224 ARG B O 1
ATOM 4292 N N . PRO B 1 225 ? -12.656 -22.141 -26.172 1 96.5 225 PRO B N 1
ATOM 4293 C CA . PRO B 1 225 ? -11.258 -22.25 -26.594 1 96.5 225 PRO B CA 1
ATOM 4294 C C . PRO B 1 225 ? -10.273 -21.922 -25.469 1 96.5 225 PRO B C 1
ATOM 4296 O O . PRO B 1 225 ? -10.547 -21.047 -24.656 1 96.5 225 PRO B O 1
ATOM 4299 N N . THR B 1 226 ? -9.211 -22.641 -25.469 1 97.25 226 THR B N 1
ATOM 4300 C CA . THR B 1 226 ? -8.109 -22.391 -24.547 1 97.25 226 THR B CA 1
ATOM 4301 C C . THR B 1 226 ? -6.938 -21.719 -25.266 1 97.25 226 THR B C 1
ATOM 4303 O O . THR B 1 226 ? -6.535 -22.172 -26.344 1 97.25 226 THR B O 1
ATOM 4306 N N . LEU B 1 227 ? -6.398 -20.641 -24.672 1 97.31 227 LEU B N 1
ATOM 4307 C CA . LEU B 1 227 ? -5.254 -19.953 -25.25 1 97.31 227 LEU B CA 1
ATOM 4308 C C . LEU B 1 227 ? -3.943 -20.547 -24.75 1 97.31 227 LEU B C 1
ATOM 4310 O O . LEU B 1 227 ? -3.764 -20.75 -23.547 1 97.31 227 LEU B O 1
ATOM 4314 N N . VAL B 1 228 ? -3.09 -20.906 -25.734 1 97.5 228 VAL B N 1
ATOM 4315 C CA . VAL B 1 228 ? -1.79 -21.5 -25.453 1 97.5 228 VAL B CA 1
ATOM 4316 C C . VAL B 1 228 ? -0.7 -20.781 -26.234 1 97.5 228 VAL B C 1
ATOM 4318 O O . VAL B 1 228 ? -0.889 -20.438 -27.406 1 97.5 228 VAL B O 1
ATOM 4321 N N . LYS B 1 229 ? 0.414 -20.516 -25.547 1 97.25 229 LYS B N 1
ATOM 4322 C CA . LYS B 1 229 ? 1.571 -19.922 -26.203 1 97.25 229 LYS B CA 1
ATOM 4323 C C . LYS B 1 229 ? 2.846 -20.703 -25.891 1 97.25 229 LYS B C 1
ATOM 4325 O O . LYS B 1 229 ? 3.236 -20.828 -24.734 1 97.25 229 LYS B O 1
ATOM 4330 N N . LYS B 1 230 ? 3.424 -21.234 -26.906 1 96.94 230 LYS B N 1
ATOM 4331 C CA . LYS B 1 230 ? 4.73 -21.875 -26.781 1 96.94 230 LYS B CA 1
ATOM 4332 C C . LYS B 1 230 ? 5.852 -20.922 -27.203 1 96.94 230 LYS B C 1
ATOM 4334 O O . LYS B 1 230 ? 5.625 -20 -27.969 1 96.94 230 LYS B O 1
ATOM 4339 N N . ARG B 1 231 ? 6.992 -21.141 -26.625 1 96.69 231 ARG B N 1
ATOM 4340 C CA . ARG B 1 231 ? 8.141 -20.312 -26.969 1 96.69 231 ARG B CA 1
ATOM 4341 C C . ARG B 1 231 ? 8.305 -20.188 -28.484 1 96.69 231 ARG B C 1
ATOM 4343 O O . ARG B 1 231 ? 8.281 -21.203 -29.203 1 96.69 231 ARG B O 1
ATOM 4350 N N . GLY B 1 232 ? 8.461 -18.953 -28.922 1 93.56 232 GLY B N 1
ATOM 4351 C CA . GLY B 1 232 ? 8.742 -18.703 -30.328 1 93.56 232 GLY B CA 1
ATOM 4352 C C . GLY B 1 232 ? 7.504 -18.781 -31.203 1 93.56 232 GLY B C 1
ATOM 4353 O O . GLY B 1 232 ? 7.59 -18.609 -32.438 1 93.56 232 GLY B O 1
ATOM 4354 N N . LYS B 1 233 ? 6.406 -19.062 -30.672 1 95.38 233 LYS B N 1
ATOM 4355 C CA . LYS B 1 233 ? 5.168 -19.172 -31.438 1 95.38 233 LYS B CA 1
ATOM 4356 C C . LYS B 1 233 ? 4.156 -18.109 -31 1 95.38 233 LYS B C 1
ATOM 4358 O O . LYS B 1 233 ? 4.32 -17.484 -29.953 1 95.38 233 LYS B O 1
ATOM 4363 N N . ASP B 1 234 ? 3.133 -17.922 -31.812 1 94.75 234 ASP B N 1
ATOM 4364 C CA . ASP B 1 234 ? 2.021 -17.031 -31.469 1 94.75 234 ASP B CA 1
ATOM 4365 C C . ASP B 1 234 ? 1.031 -17.734 -30.547 1 94.75 234 ASP B C 1
ATOM 4367 O O . ASP B 1 234 ? 1.091 -18.953 -30.375 1 94.75 234 ASP B O 1
ATOM 4371 N N . ILE B 1 235 ? 0.247 -16.891 -29.984 1 95.56 235 ILE B N 1
ATOM 4372 C CA . ILE B 1 235 ? -0.822 -17.438 -29.156 1 95.56 235 ILE B CA 1
ATOM 4373 C C . ILE B 1 235 ? -1.789 -18.25 -30.031 1 95.56 235 ILE B C 1
ATOM 4375 O O . ILE B 1 235 ? -2.271 -17.75 -31.047 1 95.56 235 ILE B O 1
ATOM 4379 N N . GLU B 1 236 ? -2.055 -19.422 -29.625 1 96 236 GLU B N 1
ATOM 4380 C CA . GLU B 1 236 ? -3.014 -20.297 -30.297 1 96 236 GLU B CA 1
ATOM 4381 C C . GLU B 1 236 ? -4.305 -20.422 -29.5 1 96 236 GLU B C 1
ATOM 4383 O O . GLU B 1 236 ? -4.27 -20.484 -28.266 1 96 236 GLU B O 1
ATOM 4388 N N . SER B 1 237 ? -5.348 -20.422 -30.25 1 97 237 SER B N 1
ATOM 4389 C CA . SER B 1 237 ? -6.656 -20.719 -29.688 1 97 237 SER B CA 1
ATOM 4390 C C . SER B 1 237 ? -7.113 -22.125 -30.062 1 97 237 SER B C 1
ATOM 4392 O O . SER B 1 237 ? -7.363 -22.422 -31.234 1 97 237 SER B O 1
ATOM 4394 N N . ILE B 1 238 ? -7.281 -22.984 -29.078 1 96.5 238 ILE B N 1
ATOM 4395 C CA . ILE B 1 238 ? -7.578 -24.391 -29.359 1 96.5 238 ILE B CA 1
ATOM 4396 C C . ILE B 1 238 ? -9.016 -24.703 -28.938 1 96.5 238 ILE B C 1
ATOM 4398 O O . ILE B 1 238 ? -9.344 -24.672 -27.75 1 96.5 238 ILE B O 1
ATOM 4402 N N . GLU B 1 239 ? -9.805 -25.094 -29.859 1 95.12 239 GLU B N 1
ATOM 4403 C CA . GLU B 1 239 ? -11.188 -25.5 -29.625 1 95.12 239 GLU B CA 1
ATOM 4404 C C . GLU B 1 239 ? -11.281 -26.969 -29.25 1 95.12 239 GLU B C 1
ATOM 4406 O O . GLU B 1 239 ? -10.781 -27.828 -29.969 1 95.12 239 GLU B O 1
ATOM 4411 N N . PRO B 1 240 ? -12 -27.203 -28.172 1 93.81 240 PRO B N 1
ATOM 4412 C CA . PRO B 1 240 ? -12.156 -28.625 -27.828 1 93.81 240 PRO B CA 1
ATOM 4413 C C . PRO B 1 240 ? -12.758 -29.438 -28.969 1 93.81 240 PRO B C 1
ATOM 4415 O O . PRO B 1 240 ? -12.328 -30.562 -29.234 1 93.81 240 PRO B O 1
ATOM 4418 N N . LYS B 1 241 ? -13.703 -28.922 -29.688 1 90.62 241 LYS B N 1
ATOM 4419 C CA . LYS B 1 241 ? -14.406 -29.609 -30.781 1 90.62 241 LYS B CA 1
ATOM 4420 C C . LYS B 1 241 ? -13.445 -29.969 -31.906 1 90.62 241 LYS B C 1
ATOM 4422 O O . LYS B 1 241 ? -13.648 -30.969 -32.594 1 90.62 241 LYS B O 1
ATOM 4427 N N . SER B 1 242 ? -12.484 -29.141 -32.062 1 92.19 242 SER B N 1
ATOM 4428 C CA . SER B 1 242 ? -11.531 -29.375 -33.156 1 92.19 242 SER B CA 1
ATOM 4429 C C . SER B 1 242 ? -10.703 -30.641 -32.906 1 92.19 242 SER B C 1
ATOM 4431 O O . SER B 1 242 ? -10.078 -31.172 -33.812 1 92.19 242 SER B O 1
ATOM 4433 N N . LEU B 1 243 ? -10.695 -31.062 -31.688 1 94 243 LEU B N 1
ATOM 4434 C CA . LEU B 1 243 ? -9.938 -32.25 -31.312 1 94 243 LEU B CA 1
ATOM 4435 C C . LEU B 1 243 ? -10.781 -33.531 -31.484 1 94 243 LEU B C 1
ATOM 4437 O O . LEU B 1 243 ? -10.281 -34.625 -31.312 1 94 243 LEU B O 1
ATOM 4441 N N . GLY B 1 244 ? -12.094 -33.375 -31.719 1 91.38 244 GLY B N 1
ATOM 4442 C CA . GLY B 1 244 ? -13.008 -34.469 -31.891 1 91.38 244 GLY B CA 1
ATOM 4443 C C . GLY B 1 244 ? -13.406 -35.125 -30.578 1 91.38 244 GLY B C 1
ATOM 4444 O O . GLY B 1 244 ? -13.781 -36.312 -30.547 1 91.38 244 GLY B O 1
ATOM 4445 N N . LEU B 1 245 ? -13.219 -34.438 -29.5 1 91.5 245 LEU B N 1
ATOM 4446 C CA . LEU B 1 245 ? -13.492 -35 -28.188 1 91.5 245 LEU B CA 1
ATOM 4447 C C . LEU B 1 245 ? -14.703 -34.312 -27.562 1 91.5 245 LEU B C 1
ATOM 4449 O O . LEU B 1 245 ? -14.805 -33.094 -27.547 1 91.5 245 LEU B O 1
ATOM 4453 N N . GLU B 1 246 ? -15.633 -35.156 -27.141 1 95.12 246 GLU B N 1
ATOM 4454 C CA . GLU B 1 246 ? -16.734 -34.625 -26.344 1 95.12 246 GLU B CA 1
ATOM 4455 C C . GLU B 1 246 ? -16.266 -34.25 -24.938 1 95.12 246 GLU B C 1
ATOM 4457 O O . GLU B 1 246 ? -15.641 -35.062 -24.234 1 95.12 246 GLU B O 1
ATOM 4462 N N . MET B 1 247 ? -16.625 -33.062 -24.531 1 97.69 247 MET B N 1
ATOM 4463 C CA . MET B 1 247 ? -16.141 -32.531 -23.266 1 97.69 247 MET B CA 1
ATOM 4464 C C . MET B 1 247 ? -17.234 -32.562 -22.203 1 97.69 247 MET B C 1
ATOM 4466 O O . MET B 1 247 ? -18.422 -32.594 -22.531 1 97.69 247 MET B O 1
ATOM 4470 N N . PRO B 1 248 ? -16.781 -32.688 -20.953 1 97.62 248 PRO B N 1
ATOM 4471 C CA . PRO B 1 248 ? -17.797 -32.562 -19.906 1 97.62 248 PRO B CA 1
ATOM 4472 C C . PRO B 1 248 ? -18.484 -31.203 -19.906 1 97.62 248 PRO B C 1
ATOM 4474 O O . PRO B 1 248 ? -17.859 -30.172 -20.156 1 97.62 248 PRO B O 1
ATOM 4477 N N . LYS B 1 249 ? -19.75 -31.219 -19.531 1 94.69 249 LYS B N 1
ATOM 4478 C CA . LYS B 1 249 ? -20.578 -30 -19.516 1 94.69 249 LYS B CA 1
ATOM 4479 C C . LYS B 1 249 ? -20.359 -29.203 -18.234 1 94.69 249 LYS B C 1
ATOM 4481 O O . LYS B 1 249 ? -20.531 -27.984 -18.234 1 94.69 249 LYS B O 1
ATOM 4486 N N . ASP B 1 250 ? -20.047 -29.891 -17.156 1 96.38 250 ASP B N 1
ATOM 4487 C CA . ASP B 1 250 ? -19.875 -29.234 -15.867 1 96.38 250 ASP B CA 1
ATOM 4488 C C . ASP B 1 250 ? -18.688 -29.828 -15.102 1 96.38 250 ASP B C 1
ATOM 4490 O O . ASP B 1 250 ? -18.641 -31.031 -14.867 1 96.38 250 ASP B O 1
ATOM 4494 N N . VAL B 1 251 ? -17.812 -28.984 -14.703 1 97.81 251 VAL B N 1
ATOM 4495 C CA . VAL B 1 251 ? -16.625 -29.438 -13.984 1 97.81 251 VAL B CA 1
ATOM 4496 C C . VAL B 1 251 ? -16.547 -28.734 -12.625 1 97.81 251 VAL B C 1
ATOM 4498 O O . VAL B 1 251 ? -15.523 -28.797 -11.938 1 97.81 251 VAL B O 1
ATOM 4501 N N . HIS B 1 252 ? -17.594 -28.016 -12.234 1 97.69 252 HIS B N 1
ATOM 4502 C CA . HIS B 1 252 ? -17.672 -27.328 -10.953 1 97.69 252 HIS B CA 1
ATOM 4503 C C . HIS B 1 252 ? -17.75 -28.312 -9.797 1 97.69 252 HIS B C 1
ATOM 4505 O O . HIS B 1 252 ? -18.25 -29.438 -9.953 1 97.69 252 HIS B O 1
ATOM 4511 N N . SER B 1 253 ? -17.172 -27.906 -8.68 1 97.81 253 SER B N 1
ATOM 4512 C CA . SER B 1 253 ? -17.203 -28.766 -7.496 1 97.81 253 SER B CA 1
ATOM 4513 C C . SER B 1 253 ? -17.266 -27.938 -6.219 1 97.81 253 SER B C 1
ATOM 4515 O O . SER B 1 253 ? -16.594 -26.906 -6.098 1 97.81 253 SER B O 1
ATOM 4517 N N . GLU B 1 254 ? -18.047 -28.359 -5.211 1 96.75 254 GLU B N 1
ATOM 4518 C CA . GLU B 1 254 ? -18.094 -27.766 -3.877 1 96.75 254 GLU B CA 1
ATOM 4519 C C . GLU B 1 254 ? -17.125 -28.469 -2.93 1 96.75 254 GLU B C 1
ATOM 4521 O O . GLU B 1 254 ? -16.844 -27.969 -1.842 1 96.75 254 GLU B O 1
ATOM 4526 N N . ASN B 1 255 ? -16.688 -29.625 -3.303 1 98.06 255 ASN B N 1
ATOM 4527 C CA . ASN B 1 255 ? -15.664 -30.406 -2.613 1 98.06 255 ASN B CA 1
ATOM 4528 C C . ASN B 1 255 ? -14.586 -30.875 -3.578 1 98.06 255 ASN B C 1
ATOM 4530 O O . ASN B 1 255 ? -14.57 -32.062 -3.969 1 98.06 255 ASN B O 1
ATOM 4534 N N . VAL B 1 256 ? -13.703 -30.078 -3.834 1 98.38 256 VAL B N 1
ATOM 4535 C CA . VAL B 1 256 ? -12.734 -30.219 -4.922 1 98.38 256 VAL B CA 1
ATOM 4536 C C . VAL B 1 256 ? -11.883 -31.469 -4.695 1 98.38 256 VAL B C 1
ATOM 4538 O O . VAL B 1 256 ? -11.695 -32.281 -5.613 1 98.38 256 VAL B O 1
ATOM 4541 N N . LEU B 1 257 ? -11.398 -31.656 -3.473 1 98.44 257 LEU B N 1
ATOM 4542 C CA . LEU B 1 257 ? -10.539 -32.812 -3.209 1 98.44 257 LEU B CA 1
ATOM 4543 C C . LEU B 1 257 ? -11.297 -34.094 -3.449 1 98.44 257 LEU B C 1
ATOM 4545 O O . LEU B 1 257 ? -10.852 -34.938 -4.23 1 98.44 257 LEU B O 1
ATOM 4549 N N . ARG B 1 258 ? -12.445 -34.188 -2.863 1 98.62 258 ARG B N 1
ATOM 4550 C CA . ARG B 1 258 ? -13.25 -35.406 -2.967 1 98.62 258 ARG B CA 1
ATOM 4551 C C . ARG B 1 258 ? -13.602 -35.688 -4.422 1 98.62 258 ARG B C 1
ATOM 4553 O O . ARG B 1 258 ? -13.383 -36.812 -4.898 1 98.62 258 ARG B O 1
ATOM 4560 N N . ASP B 1 259 ? -14.117 -34.688 -5.082 1 98.75 259 ASP B N 1
ATOM 4561 C CA . ASP B 1 259 ? -14.602 -34.906 -6.445 1 98.75 259 ASP B CA 1
ATOM 4562 C C . ASP B 1 259 ? -13.445 -35.156 -7.406 1 98.75 259 ASP B C 1
ATOM 4564 O O . ASP B 1 259 ? -13.586 -35.938 -8.359 1 98.75 259 ASP B O 1
ATOM 4568 N N . SER B 1 260 ? -12.312 -34.562 -7.199 1 98.81 260 SER B N 1
ATOM 4569 C CA . SER B 1 260 ? -11.125 -34.812 -8.008 1 98.81 260 SER B CA 1
ATOM 4570 C C . SER B 1 260 ? -10.656 -36.25 -7.832 1 98.81 260 SER B C 1
ATOM 4572 O O . SER B 1 260 ? -10.32 -36.938 -8.812 1 98.81 260 SER B O 1
ATOM 4574 N N . LEU B 1 261 ? -10.617 -36.719 -6.57 1 98.75 261 LEU B N 1
ATOM 4575 C CA . LEU B 1 261 ? -10.195 -38.094 -6.293 1 98.75 261 LEU B CA 1
ATOM 4576 C C . LEU B 1 261 ? -11.109 -39.094 -6.992 1 98.75 261 LEU B C 1
ATOM 4578 O O . LEU B 1 261 ? -10.625 -40.031 -7.625 1 98.75 261 LEU B O 1
ATOM 4582 N N . GLU B 1 262 ? -12.367 -38.844 -6.891 1 98.69 262 GLU B N 1
ATOM 4583 C CA . GLU B 1 262 ? -13.352 -39.781 -7.449 1 98.69 262 GLU B CA 1
ATOM 4584 C C . GLU B 1 262 ? -13.195 -39.906 -8.961 1 98.69 262 GLU B C 1
ATOM 4586 O O . GLU B 1 262 ? -13.094 -41 -9.492 1 98.69 262 GLU B O 1
ATOM 4591 N N . ILE B 1 263 ? -13.164 -38.812 -9.648 1 98.62 263 ILE B N 1
ATOM 4592 C CA . ILE B 1 263 ? -13.156 -38.844 -11.102 1 98.62 263 ILE B CA 1
ATOM 4593 C C . ILE B 1 263 ? -11.82 -39.406 -11.602 1 98.62 263 ILE B C 1
ATOM 4595 O O . ILE B 1 263 ? -11.789 -40.156 -12.562 1 98.62 263 ILE B O 1
ATOM 4599 N N . ASN B 1 264 ? -10.727 -39.062 -11.039 1 98.69 264 ASN B N 1
ATOM 4600 C CA . ASN B 1 264 ? -9.43 -39.562 -11.492 1 98.69 264 ASN B CA 1
ATOM 4601 C C . ASN B 1 264 ? -9.273 -41.031 -11.219 1 98.69 264 ASN B C 1
ATOM 4603 O O . ASN B 1 264 ? -8.68 -41.75 -12.023 1 98.69 264 ASN B O 1
ATOM 4607 N N . ARG B 1 265 ? -9.781 -41.531 -10.039 1 98.56 265 ARG B N 1
ATOM 4608 C CA . ARG B 1 265 ? -9.758 -42.969 -9.773 1 98.56 265 ARG B CA 1
ATOM 4609 C C . ARG B 1 265 ? -10.531 -43.719 -10.836 1 98.56 265 ARG B C 1
ATOM 4611 O O . ARG B 1 265 ? -10.078 -44.75 -11.312 1 98.56 265 ARG B O 1
ATOM 4618 N N . LYS B 1 266 ? -11.672 -43.188 -11.172 1 98.38 266 LYS B N 1
ATOM 4619 C CA . LYS B 1 266 ? -12.492 -43.844 -12.188 1 98.38 266 LYS B CA 1
ATOM 4620 C C . LYS B 1 266 ? -11.758 -43.906 -13.523 1 98.38 266 LYS B C 1
ATOM 4622 O O . LYS B 1 266 ? -11.859 -44.906 -14.234 1 98.38 266 LYS B O 1
ATOM 4627 N N . ILE B 1 267 ? -11.062 -42.875 -13.859 1 98.06 267 ILE B N 1
ATOM 4628 C CA . ILE B 1 267 ? -10.336 -42.844 -15.125 1 98.06 267 ILE B CA 1
ATOM 4629 C C . ILE B 1 267 ? -9.164 -43.812 -15.078 1 98.06 267 ILE B C 1
ATOM 4631 O O . ILE B 1 267 ? -8.984 -44.625 -16 1 98.06 267 ILE B O 1
ATOM 4635 N N . ILE B 1 268 ? -8.375 -43.844 -14.023 1 97.06 268 ILE B N 1
ATOM 4636 C CA . ILE B 1 268 ? -7.168 -44.656 -13.883 1 97.06 268 ILE B CA 1
ATOM 4637 C C . ILE B 1 268 ? -7.539 -46.125 -13.852 1 97.06 268 ILE B C 1
ATOM 4639 O O . ILE B 1 268 ? -6.828 -46.969 -14.406 1 97.06 268 ILE B O 1
ATOM 4643 N N . ASP B 1 269 ? -8.734 -46.375 -13.281 1 95.88 269 ASP B N 1
ATOM 4644 C CA . ASP B 1 269 ? -9.195 -47.781 -13.148 1 95.88 269 ASP B CA 1
ATOM 4645 C C . ASP B 1 269 ? -9.906 -48.219 -14.414 1 95.88 269 ASP B C 1
ATOM 4647 O O . ASP B 1 269 ? -10.32 -49.375 -14.516 1 95.88 269 ASP B O 1
ATOM 4651 N N . GLY B 1 270 ? -10.102 -47.375 -15.297 1 95.75 270 GLY B N 1
ATOM 4652 C CA . GLY B 1 270 ? -10.703 -47.75 -16.562 1 95.75 270 GLY B CA 1
ATOM 4653 C C . GLY B 1 270 ? -12.219 -47.688 -16.547 1 95.75 270 GLY B C 1
ATOM 4654 O O . GLY B 1 270 ? -12.875 -48.094 -17.516 1 95.75 270 GLY B O 1
ATOM 4655 N N . ARG B 1 271 ? -12.836 -47.031 -15.562 1 97.12 271 ARG B N 1
ATOM 4656 C CA . ARG B 1 271 ? -14.281 -47.031 -15.398 1 97.12 271 ARG B CA 1
ATOM 4657 C C . ARG B 1 271 ? -14.898 -45.781 -16.031 1 97.12 271 ARG B C 1
ATOM 4659 O O . ARG B 1 271 ? -16.109 -45.719 -16.203 1 97.12 271 ARG B O 1
ATOM 4666 N N . GLU B 1 272 ? -14.125 -44.844 -16.297 1 96.81 272 GLU B N 1
ATOM 4667 C CA . GLU B 1 272 ? -14.547 -43.625 -17 1 96.81 272 GLU B CA 1
ATOM 4668 C C . GLU B 1 272 ? -13.781 -43.469 -18.312 1 96.81 272 GLU B C 1
ATOM 4670 O O . GLU B 1 272 ? -12.586 -43.188 -18.312 1 96.81 272 GLU B O 1
ATOM 4675 N N . ARG B 1 273 ? -14.547 -43.656 -19.438 1 96 273 ARG B N 1
ATOM 4676 C CA . ARG B 1 273 ? -13.961 -43.562 -20.766 1 96 273 ARG B CA 1
ATOM 4677 C C . ARG B 1 273 ? -14.781 -42.594 -21.641 1 96 273 ARG B C 1
ATOM 4679 O O . ARG B 1 273 ? -14.695 -42.656 -22.875 1 96 273 ARG B O 1
ATOM 4686 N N . GLY B 1 274 ? -15.461 -41.719 -21.047 1 96.69 274 GLY B N 1
ATOM 4687 C CA . GLY B 1 274 ? -16.297 -40.719 -21.719 1 96.69 274 GLY B CA 1
ATOM 4688 C C . GLY B 1 274 ? -15.727 -39.312 -21.688 1 96.69 274 GLY B C 1
ATOM 4689 O O . GLY B 1 274 ? -14.555 -39.125 -22.031 1 96.69 274 GLY B O 1
ATOM 4690 N N . GLU B 1 275 ? -16.625 -38.375 -21.328 1 97.56 275 GLU B N 1
ATOM 4691 C CA . GLU B 1 275 ? -16.328 -36.938 -21.453 1 97.56 275 GLU B CA 1
ATOM 4692 C C . GLU B 1 275 ? -15.148 -36.562 -20.562 1 97.56 275 GLU B C 1
ATOM 4694 O O . GLU B 1 275 ? -14.297 -35.75 -20.984 1 97.56 275 GLU B O 1
ATOM 4699 N N . PHE B 1 276 ? -15.086 -37.094 -19.359 1 98.19 276 PHE B N 1
ATOM 4700 C CA . PHE B 1 276 ? -14 -36.688 -18.453 1 98.19 276 PHE B CA 1
ATOM 4701 C C . PHE B 1 276 ? -12.688 -37.344 -18.875 1 98.19 276 PHE B C 1
ATOM 4703 O O . PHE B 1 276 ? -11.617 -36.75 -18.719 1 98.19 276 PHE B O 1
ATOM 4710 N N . PHE B 1 277 ? -12.719 -38.531 -19.406 1 98 277 PHE B N 1
ATOM 4711 C CA . PHE B 1 277 ? -11.523 -39.125 -20 1 98 277 PHE B CA 1
ATOM 4712 C C . PHE B 1 277 ? -11.039 -38.281 -21.188 1 98 277 PHE B C 1
ATOM 4714 O O . PHE B 1 277 ? -9.836 -38.062 -21.344 1 98 277 PHE B O 1
ATOM 4721 N N . ASN B 1 278 ? -11.984 -37.875 -22 1 97.62 278 ASN B N 1
ATOM 4722 C CA . ASN B 1 278 ? -11.648 -37 -23.125 1 97.62 278 ASN B CA 1
ATOM 4723 C C . ASN B 1 278 ? -10.961 -35.719 -22.656 1 97.62 278 ASN B C 1
ATOM 4725 O O . ASN B 1 278 ? -10.016 -35.25 -23.297 1 97.62 278 ASN B O 1
ATOM 4729 N N . TRP B 1 279 ? -11.445 -35.125 -21.594 1 98.31 279 TRP B N 1
ATOM 4730 C CA . TRP B 1 279 ? -10.828 -33.906 -21.047 1 98.31 279 TRP B CA 1
ATOM 4731 C C . TRP B 1 279 ? -9.414 -34.219 -20.547 1 98.31 279 TRP B C 1
ATOM 4733 O O . TRP B 1 279 ? -8.516 -33.375 -20.703 1 98.31 279 TRP B O 1
ATOM 4743 N N . ALA B 1 280 ? -9.242 -35.438 -19.953 1 98.25 280 ALA B N 1
ATOM 4744 C CA . ALA B 1 280 ? -7.91 -35.875 -19.562 1 98.25 280 ALA B CA 1
ATOM 4745 C C . ALA B 1 280 ? -6.996 -36 -20.766 1 98.25 280 ALA B C 1
ATOM 4747 O O . ALA B 1 280 ? -5.824 -35.625 -20.719 1 98.25 280 ALA B O 1
ATOM 4748 N N . LEU B 1 281 ? -7.52 -36.531 -21.859 1 97.94 281 LEU B N 1
ATOM 4749 C CA . LEU B 1 281 ? -6.758 -36.656 -23.094 1 97.94 281 LEU B CA 1
ATOM 4750 C C . LEU B 1 281 ? -6.328 -35.312 -23.609 1 97.94 281 LEU B C 1
ATOM 4752 O O . LEU B 1 281 ? -5.18 -35.125 -24.031 1 97.94 281 LEU B O 1
ATOM 4756 N N . TYR B 1 282 ? -7.254 -34.375 -23.641 1 98.19 282 TYR B N 1
ATOM 4757 C CA . TYR B 1 282 ? -6.953 -33 -24.047 1 98.19 282 TYR B CA 1
ATOM 4758 C C . TYR B 1 282 ? -5.832 -32.406 -23.203 1 98.19 282 TYR B C 1
ATOM 4760 O O . TYR B 1 282 ? -4.859 -31.875 -23.734 1 98.19 282 TYR B O 1
ATOM 4768 N N . THR B 1 283 ? -5.949 -32.562 -21.906 1 98.5 283 THR B N 1
ATOM 4769 C CA . THR B 1 283 ? -4.945 -32.062 -20.969 1 98.5 283 THR B CA 1
ATOM 4770 C C . THR B 1 283 ? -3.6 -32.75 -21.203 1 98.5 283 THR B C 1
ATOM 4772 O O . THR B 1 283 ? -2.557 -32.094 -21.188 1 98.5 283 THR B O 1
ATOM 4775 N N . ALA B 1 284 ? -3.658 -34.031 -21.422 1 98.44 284 ALA B N 1
ATOM 4776 C CA . ALA B 1 284 ? -2.438 -34.781 -21.719 1 98.44 284 ALA B CA 1
ATOM 4777 C C . ALA B 1 284 ? -1.79 -34.281 -23.016 1 98.44 284 ALA B C 1
ATOM 4779 O O . ALA B 1 284 ? -0.562 -34.219 -23.109 1 98.44 284 ALA B O 1
ATOM 4780 N N . GLY B 1 285 ? -2.623 -34.031 -24 1 97.94 285 GLY B N 1
ATOM 4781 C CA . GLY B 1 285 ? -2.1 -33.469 -25.234 1 97.94 285 GLY B CA 1
ATOM 4782 C C . GLY B 1 285 ? -1.349 -32.156 -25.016 1 97.94 285 GLY B C 1
ATOM 4783 O O . GLY B 1 285 ? -0.283 -31.938 -25.609 1 97.94 285 GLY B O 1
ATOM 4784 N N . VAL B 1 286 ? -1.868 -31.297 -24.172 1 97.88 286 VAL B N 1
ATOM 4785 C CA . VAL B 1 286 ? -1.223 -30.031 -23.812 1 97.88 286 VAL B CA 1
ATOM 4786 C C . VAL B 1 286 ? 0.118 -30.312 -23.141 1 97.88 286 VAL B C 1
ATOM 4788 O O . VAL B 1 286 ? 1.123 -29.672 -23.453 1 97.88 286 VAL B O 1
ATOM 4791 N N . LEU B 1 287 ? 0.145 -31.266 -22.25 1 98.56 287 LEU B N 1
ATOM 4792 C CA . LEU B 1 287 ? 1.355 -31.594 -21.516 1 98.56 287 LEU B CA 1
ATOM 4793 C C . LEU B 1 287 ? 2.428 -32.156 -22.453 1 98.56 287 LEU B C 1
ATOM 4795 O O . LEU B 1 287 ? 3.6 -31.781 -22.344 1 98.56 287 LEU B O 1
ATOM 4799 N N . LEU B 1 288 ? 2.059 -33.031 -23.359 1 98.44 288 LEU B N 1
ATOM 4800 C CA . LEU B 1 288 ? 3.016 -33.562 -24.312 1 98.44 288 LEU B CA 1
ATOM 4801 C C . LEU B 1 288 ? 3.586 -32.469 -25.203 1 98.44 288 LEU B C 1
ATOM 4803 O O . LEU B 1 288 ? 4.785 -32.469 -25.5 1 98.44 288 LEU B O 1
ATOM 4807 N N . TYR B 1 289 ? 2.688 -31.625 -25.625 1 98.12 289 TYR B N 1
ATOM 4808 C CA . TYR B 1 289 ? 3.113 -30.469 -26.422 1 98.12 289 TYR B CA 1
ATOM 4809 C C . TYR B 1 289 ? 4.109 -29.609 -25.641 1 98.12 289 TYR B C 1
ATOM 4811 O O . TYR B 1 289 ? 5.168 -29.25 -26.156 1 98.12 289 TYR B O 1
ATOM 4819 N N . ALA B 1 290 ? 3.855 -29.375 -24.438 1 98.38 290 ALA B N 1
ATOM 4820 C CA . ALA B 1 290 ? 4.711 -28.562 -23.578 1 98.38 290 ALA B CA 1
ATOM 4821 C C . ALA B 1 290 ? 6.043 -29.266 -23.312 1 98.38 290 ALA B C 1
ATOM 4823 O O . ALA B 1 290 ? 7.078 -28.609 -23.188 1 98.38 290 ALA B O 1
ATOM 4824 N N . ALA B 1 291 ? 6.043 -30.547 -23.25 1 98.19 291 ALA B N 1
ATOM 4825 C CA . ALA B 1 291 ? 7.234 -31.344 -22.969 1 98.19 291 ALA B CA 1
ATOM 4826 C C . ALA B 1 291 ? 8.102 -31.5 -24.219 1 98.19 291 ALA B C 1
ATOM 4828 O O . ALA B 1 291 ? 9.203 -32.062 -24.141 1 98.19 291 ALA B O 1
ATOM 4829 N N . GLY B 1 292 ? 7.559 -31.047 -25.297 1 96.88 292 GLY B N 1
ATOM 4830 C CA . GLY B 1 292 ? 8.312 -31.141 -26.531 1 96.88 292 GLY B CA 1
ATOM 4831 C C . GLY B 1 292 ? 8.234 -32.531 -27.172 1 96.88 292 GLY B C 1
ATOM 4832 O O . GLY B 1 292 ? 9.086 -32.875 -27.984 1 96.88 292 GLY B O 1
ATOM 4833 N N . GLU B 1 293 ? 7.254 -33.25 -26.844 1 96.94 293 GLU B N 1
ATOM 4834 C CA . GLU B 1 293 ? 7.105 -34.625 -27.328 1 96.94 293 GLU B CA 1
ATOM 4835 C C . GLU B 1 293 ? 6.277 -34.656 -28.609 1 96.94 293 GLU B C 1
ATOM 4837 O O . GLU B 1 293 ? 6.184 -35.719 -29.266 1 96.94 293 GLU B O 1
ATOM 4842 N N . CYS B 1 294 ? 5.652 -33.625 -28.969 1 96.81 294 CYS B N 1
ATOM 4843 C CA . CYS B 1 294 ? 4.871 -33.5 -30.188 1 96.81 294 CYS B CA 1
ATOM 4844 C C . CYS B 1 294 ? 4.887 -32.062 -30.703 1 96.81 294 CYS B C 1
ATOM 4846 O O . CYS B 1 294 ? 5.324 -31.141 -29.984 1 96.81 294 CYS B O 1
ATOM 4848 N N . GLU B 1 295 ? 4.363 -31.812 -31.859 1 96.31 295 GLU B N 1
ATOM 4849 C CA . GLU B 1 295 ? 4.48 -30.516 -32.5 1 96.31 295 GLU B CA 1
ATOM 4850 C C . GLU B 1 295 ? 3.203 -29.703 -32.312 1 96.31 295 GLU B C 1
ATOM 4852 O O . GLU B 1 295 ? 3.189 -28.5 -32.594 1 96.31 295 GLU B O 1
ATOM 4857 N N . SER B 1 296 ? 2.17 -30.312 -31.875 1 96.69 296 SER B N 1
ATOM 4858 C CA . SER B 1 296 ? 0.901 -29.625 -31.609 1 96.69 296 SER B CA 1
ATOM 4859 C C . SER B 1 296 ? 0.101 -30.359 -30.547 1 96.69 296 SER B C 1
ATOM 4861 O O . SER B 1 296 ? 0.356 -31.531 -30.25 1 96.69 296 SER B O 1
ATOM 4863 N N . VAL B 1 297 ? -0.791 -29.656 -29.984 1 97.25 297 VAL B N 1
ATOM 4864 C CA . VAL B 1 297 ? -1.664 -30.25 -28.984 1 97.25 297 VAL B CA 1
ATOM 4865 C C . VAL B 1 297 ? -2.48 -31.375 -29.625 1 97.25 297 VAL B C 1
ATOM 4867 O O . VAL B 1 297 ? -2.662 -32.438 -29.016 1 97.25 297 VAL B O 1
ATOM 4870 N N . GLU B 1 298 ? -2.951 -31.188 -30.828 1 96.62 298 GLU B N 1
ATOM 4871 C CA . GLU B 1 298 ? -3.715 -32.188 -31.562 1 96.62 298 GLU B CA 1
ATOM 4872 C C . GLU B 1 298 ? -2.918 -33.469 -31.719 1 96.62 298 GLU B C 1
ATOM 4874 O O . GLU B 1 298 ? -3.439 -34.562 -31.484 1 96.62 298 GLU B O 1
ATOM 4879 N N . GLU B 1 299 ? -1.694 -33.312 -32.125 1 97 299 GLU B N 1
ATOM 4880 C CA . GLU B 1 299 ? -0.826 -34.469 -32.281 1 97 299 GLU B CA 1
ATOM 4881 C C . GLU B 1 299 ? -0.646 -35.188 -30.922 1 97 299 GLU B C 1
ATOM 4883 O O . GLU B 1 299 ? -0.627 -36.406 -30.859 1 97 299 GLU B O 1
ATOM 4888 N N . GLY B 1 300 ? -0.492 -34.406 -29.891 1 97.56 300 GLY B N 1
ATOM 4889 C CA . GLY B 1 300 ? -0.362 -34.969 -28.562 1 97.56 300 GLY B CA 1
ATOM 4890 C C . GLY B 1 300 ? -1.575 -35.781 -28.125 1 97.56 300 GLY B C 1
ATOM 4891 O O . GLY B 1 300 ? -1.438 -36.875 -27.578 1 97.56 300 GLY B O 1
ATOM 4892 N N . VAL B 1 301 ? -2.729 -35.219 -28.422 1 97.31 301 VAL B N 1
ATOM 4893 C CA . VAL B 1 301 ? -3.971 -35.938 -28.109 1 97.31 301 VAL B CA 1
ATOM 4894 C C . VAL B 1 301 ? -4.016 -37.281 -28.828 1 97.31 301 VAL B C 1
ATOM 4896 O O . VAL B 1 301 ? -4.34 -38.281 -28.234 1 97.31 301 VAL B O 1
ATOM 4899 N N . GLY B 1 302 ? -3.697 -37.25 -30.047 1 95.81 302 GLY B N 1
ATOM 4900 C CA . GLY B 1 302 ? -3.662 -38.469 -30.828 1 95.81 302 GLY B CA 1
ATOM 4901 C C . GLY B 1 302 ? -2.713 -39.5 -30.266 1 95.81 302 GLY B C 1
ATOM 4902 O O . GLY B 1 302 ? -3.049 -40.688 -30.188 1 95.81 302 GLY B O 1
ATOM 4903 N N . ARG B 1 303 ? -1.592 -39.094 -29.844 1 96 303 ARG B N 1
ATOM 4904 C CA . ARG B 1 303 ? -0.573 -39.969 -29.297 1 96 303 ARG B CA 1
ATOM 4905 C C . ARG B 1 303 ? -1.049 -40.625 -28 1 96 303 ARG B C 1
ATOM 4907 O O . ARG B 1 303 ? -0.904 -41.844 -27.828 1 96 303 ARG B O 1
ATOM 4914 N N . VAL B 1 304 ? -1.586 -39.844 -27.109 1 95.94 304 VAL B N 1
ATOM 4915 C CA . VAL B 1 304 ? -2.029 -40.375 -25.828 1 95.94 304 VAL B CA 1
ATOM 4916 C C . VAL B 1 304 ? -3.221 -41.312 -26.047 1 95.94 304 VAL B C 1
ATOM 4918 O O . VAL B 1 304 ? -3.336 -42.344 -25.375 1 95.94 304 VAL B O 1
ATOM 4921 N N . GLU B 1 305 ? -4.051 -40.938 -26.969 1 93.38 305 GLU B N 1
ATOM 4922 C CA . GLU B 1 305 ? -5.215 -41.781 -27.266 1 93.38 305 GLU B CA 1
ATOM 4923 C C . GLU B 1 305 ? -4.793 -43.156 -27.766 1 93.38 305 GLU B C 1
ATOM 4925 O O . GLU B 1 305 ? -5.352 -44.156 -27.344 1 93.38 305 GLU B O 1
ATOM 4930 N N . LYS B 1 306 ? -3.873 -43.188 -28.594 1 91.31 306 LYS B N 1
ATOM 4931 C CA . LYS B 1 306 ? -3.379 -44.438 -29.156 1 91.31 306 LYS B CA 1
ATOM 4932 C C . LYS B 1 306 ? -2.756 -45.344 -28.078 1 91.31 306 LYS B C 1
ATOM 4934 O O . LYS B 1 306 ? -2.93 -46.562 -28.094 1 91.31 306 LYS B O 1
ATOM 4939 N N . GLU B 1 307 ? -2.117 -44.75 -27.172 1 85.12 307 GLU B N 1
ATOM 4940 C CA . GLU B 1 307 ? -1.386 -45.5 -26.156 1 85.12 307 GLU B CA 1
ATOM 4941 C C . GLU B 1 307 ? -2.295 -45.875 -25 1 85.12 307 GLU B C 1
ATOM 4943 O O . GLU B 1 307 ? -1.926 -46.719 -24.156 1 85.12 307 GLU B O 1
ATOM 4948 N N . SER B 1 308 ? -3.4 -45.219 -24.812 1 80.69 308 SER B N 1
ATOM 4949 C CA . SER B 1 308 ? -4.312 -45.469 -23.703 1 80.69 308 SER B CA 1
ATOM 4950 C C . SER B 1 308 ? -5.312 -46.562 -24.047 1 80.69 308 SER B C 1
ATOM 4952 O O . SER B 1 308 ? -6.012 -47.062 -23.172 1 80.69 308 SER B O 1
ATOM 49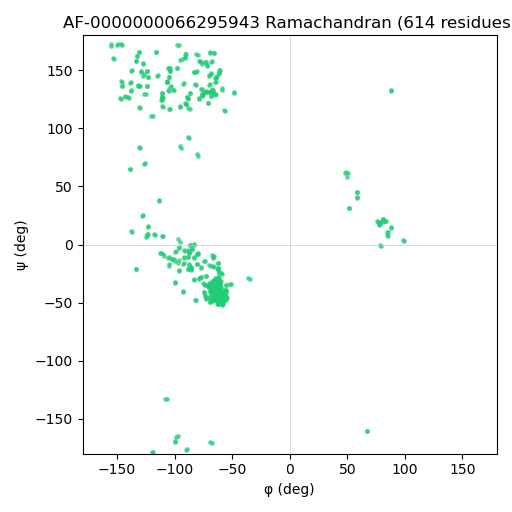54 N N . THR B 1 309 ? -5.449 -46.844 -25.328 1 63.47 309 THR B N 1
ATOM 4955 C CA . THR B 1 309 ? -6.234 -48 -25.766 1 63.47 309 THR B CA 1
ATOM 4956 C C . THR B 1 309 ? -5.41 -49.281 -25.688 1 63.47 309 THR B C 1
ATOM 4958 O O . THR B 1 309 ? -4.207 -49.25 -25.953 1 63.47 309 THR B O 1
#

Sequence (618 aa):
MDILERTFKKLTRLKDNLQDLSQEEAYEVFRAILEGKLSDIKTTAFLTAMRIKGETSEELLGVIKAIKERMNFPQKKEDALDLGLNYDGKNRTIYILPSALWLCSRLGVEFTNHYALGAPTKEGVTLYEVVKELGVDMNVSFVDQKNYAPELYKLMPLRRELGFRSLINTVEKFLNPFQTKKIVVSIFHKPYFDKNAELLELLGIEDYTIIKGLEGGIEPLPDRPTLVKKRGKDIESIEPKSLGLEMPKDVHSENVLRDSLEINRKIIDGRERGEFFNWALYTAGVLLYAAGECESVEEGVGRVEKESTMDILERTFKKLTRLKDNLQDLSQEEAYEVFRAILEGKLSDIKTTAFLTAMRIKGETSEELLGVIKAIKERMNFPQKKEDALDLGLNYDGKNRTIYILPSALWLCSRLGVEFTNHYALGAPTKEGVTLYEVVKELGVDMNVSFVDQKNYAPELYKLMPLRRELGFRSLINTVEKFLNPFQTKKIVVSIFHKPYFDKNAELLELLGIEDYTIIKGLEGGIEPLPDRPTLVKKRGKDIESIEPKSLGLEMPKDVHSENVLRDSLEINRKIIDGRERGEFFNWALYTAGVLLYAAGECESVEEGVGRVEKEST

pLDDT: mean 95.62, std 4.61, range [55.22, 98.81]